Protein AF-A0A0R3NBW0-F1 (afdb_monomer)

Organism: NCBI:txid1300035

Foldseek 3Di:
DDDDVVVVVVVVVVVVVVVVVVVDDDDPDDDDPVRCVVVCVVVVVPDDPPVPPDPDDDDDDDPDDDPVLVVLVVLALLQKWKKWFPADVLGNTAIAIWGALFQFKIKFFCVNPVDVVRQQRMKIWGQQAADPVRHGDDTFIWGWDVVQPWDHDNVQGMIMTTIDQATPVRPDGSLQSFGAALAQDPDQADAFAAKKKWWCARSHGIDMWRPQWGWHDDDPPDQKTWTATDHHGRSGQIFIGGSSRHRFFGWHFFAFDADPVRFFAFPVRHGDDPDDDDPLRTHGDTTMTGGSNNVVVVCCVVCVPPPCNVRSVCSNVVVDGRPNPNPPVPPVPPPPPPDDDDDDDDDDDDDDDDDDDPDDDDDDDDDDDDDDYDDDDDDDDDDDDDDDDDDDDDDPPPDFDEQDADLDCPPQPAADQCQQHPQAGFDDWDFADPDPQQWFAWPPDGDQWDGFQQKIFTFGQQQLETQKMKGKFFLDPPFQPDDDPPSRTDQDADERPRGDCSSFADPVVCVVVVQWDFAFFCDLNRQQGHPDNVSSSNSSNVSRYSRRGATAGCLQRDPDDPRNHPNNVVVVVLSVVLNVDVQFRIKMKMKRAQDDPPFDWDADPVNGTHGHGFKMKMKIWTADPVGYIAIWIFMDGCNQVPDPDDDDDDDDPDDSVVGTDQPVVVVVRGSIGGDPRHNVRYPCVPVPPDDDDDDDDDDPVCVVVVHD

Nearest PDB structures (foldseek):
  4h42-assembly1_U  TM=6.721E-01  e=3.850E-09  Homo sapiens
  3mwi-assembly1_U  TM=6.558E-01  e=8.987E-09  Homo sapiens
  3ig6-assembly1_B  TM=6.680E-01  e=2.098E-08  Homo sapiens
  2rce-assembly1_A  TM=6.888E-01  e=1.494E-08  Escherichia coli
  6l05-assembly1_U  TM=6.131E-01  e=1.581E-08  Homo sapiens

Mean predicted aligned error: 20.84 Å

Structure (mmCIF, N/CA/C/O backbone):
data_AF-A0A0R3NBW0-F1
#
_entry.id   AF-A0A0R3NBW0-F1
#
loop_
_atom_site.group_PDB
_atom_site.id
_atom_site.type_symbol
_atom_site.label_atom_id
_atom_site.label_alt_id
_atom_site.label_comp_id
_atom_site.label_asym_id
_atom_site.label_entity_id
_atom_site.label_seq_id
_atom_site.pdbx_PDB_ins_code
_atom_site.Cartn_x
_atom_site.Cartn_y
_atom_site.Cartn_z
_atom_site.occupancy
_atom_site.B_iso_or_equiv
_atom_site.auth_seq_id
_atom_site.auth_comp_id
_atom_site.auth_asym_id
_atom_site.auth_atom_id
_atom_site.pdbx_PDB_model_num
ATOM 1 N N . MET A 1 1 ? -18.595 -35.709 49.774 1.00 41.28 1 MET A N 1
ATOM 2 C CA . MET A 1 1 ? -17.782 -35.926 48.562 1.00 41.28 1 MET A CA 1
ATOM 3 C C . MET A 1 1 ? -16.345 -35.612 48.950 1.00 41.28 1 MET A C 1
ATOM 5 O O . MET A 1 1 ? -15.988 -34.446 49.038 1.00 41.28 1 MET A O 1
ATOM 9 N N . GLN A 1 2 ? -15.598 -36.632 49.381 1.00 36.06 2 GLN A N 1
ATOM 10 C CA . GLN A 1 2 ? -14.183 -36.496 49.734 1.00 36.06 2 GLN A CA 1
ATOM 11 C C . GLN A 1 2 ? -13.406 -36.294 48.436 1.00 36.06 2 GLN A C 1
ATOM 13 O O . GLN A 1 2 ? -13.543 -37.090 47.510 1.00 36.06 2 GLN A O 1
ATOM 18 N N . ILE A 1 3 ? -12.662 -35.194 48.354 1.00 40.19 3 ILE A N 1
ATOM 19 C CA . ILE A 1 3 ? -11.728 -34.958 47.259 1.00 40.19 3 ILE A CA 1
ATOM 20 C C . ILE A 1 3 ? -10.547 -35.886 47.510 1.00 40.19 3 ILE A C 1
ATOM 22 O O . ILE A 1 3 ? -9.915 -35.821 48.564 1.00 40.19 3 ILE A O 1
ATOM 26 N N . ASP A 1 4 ? -10.317 -36.775 46.555 1.00 43.44 4 ASP A N 1
ATOM 27 C CA . ASP A 1 4 ? -9.271 -37.780 46.598 1.00 43.44 4 ASP A CA 1
ATOM 28 C C . ASP A 1 4 ? -7.900 -37.095 46.485 1.00 43.44 4 ASP A C 1
ATOM 30 O O . ASP A 1 4 ? -7.478 -36.637 45.417 1.00 43.44 4 ASP A O 1
ATOM 34 N N . THR A 1 5 ? -7.232 -36.940 47.628 1.00 44.38 5 THR A N 1
ATOM 35 C CA . THR A 1 5 ? -5.935 -36.262 47.769 1.00 44.38 5 THR A CA 1
ATOM 36 C C . THR A 1 5 ? -4.826 -36.923 46.947 1.00 44.38 5 THR A C 1
ATOM 38 O O . THR A 1 5 ? -3.828 -36.274 46.632 1.00 44.38 5 THR A O 1
ATOM 41 N N . GLU A 1 6 ? -5.016 -38.174 46.526 1.00 43.16 6 GLU A N 1
ATOM 42 C CA . GLU A 1 6 ? -4.064 -38.918 45.700 1.00 43.16 6 GLU A CA 1
ATOM 43 C C . GLU A 1 6 ? -4.063 -38.430 44.237 1.00 43.16 6 GLU A C 1
ATOM 45 O O . GLU A 1 6 ? -3.013 -38.333 43.594 1.00 43.16 6 GLU A O 1
ATOM 50 N N . VAL A 1 7 ? -5.217 -37.986 43.724 1.00 45.19 7 VAL A N 1
ATOM 51 C CA . VAL A 1 7 ? -5.361 -37.476 42.347 1.00 45.19 7 VAL A CA 1
ATOM 52 C C . VAL A 1 7 ? -4.730 -36.084 42.196 1.00 45.19 7 VAL A C 1
ATOM 54 O O . VAL A 1 7 ? -4.110 -35.779 41.172 1.00 45.19 7 VAL A O 1
ATOM 57 N N . VAL A 1 8 ? -4.800 -35.250 43.239 1.00 48.06 8 VAL A N 1
ATOM 58 C CA . VAL A 1 8 ? -4.168 -33.916 43.264 1.00 48.06 8 VAL A CA 1
ATOM 59 C C . VAL A 1 8 ? -2.643 -34.023 43.396 1.00 48.06 8 VAL A C 1
ATOM 61 O O . VAL A 1 8 ? -1.914 -33.289 42.721 1.00 48.06 8 VAL A O 1
ATOM 64 N N . ALA A 1 9 ? -2.141 -34.986 44.175 1.00 44.09 9 ALA A N 1
ATOM 65 C CA . ALA A 1 9 ? -0.704 -35.241 44.300 1.00 44.09 9 ALA A CA 1
ATOM 66 C C . ALA A 1 9 ? -0.097 -35.768 42.985 1.00 44.09 9 ALA A C 1
ATOM 68 O O . ALA A 1 9 ? 0.942 -35.282 42.534 1.00 44.09 9 ALA A O 1
ATOM 69 N N . THR A 1 10 ? -0.796 -36.684 42.308 1.00 44.72 10 THR A N 1
ATOM 70 C CA . THR A 1 10 ? -0.336 -37.268 41.036 1.00 44.72 10 THR A CA 1
ATOM 71 C C . THR A 1 10 ? -0.358 -36.248 39.890 1.00 44.72 10 THR A C 1
ATOM 73 O O . THR A 1 10 ? 0.497 -36.281 39.005 1.00 44.72 10 THR A O 1
ATOM 76 N N . THR A 1 11 ? -1.293 -35.291 39.917 1.00 39.53 11 THR A N 1
ATOM 77 C CA . THR A 1 11 ? -1.389 -34.230 38.899 1.00 39.53 11 THR A CA 1
ATOM 78 C C . THR A 1 11 ? -0.311 -33.158 39.087 1.00 39.53 11 THR A C 1
ATOM 80 O O . THR A 1 11 ? 0.279 -32.713 38.106 1.00 39.53 11 THR A O 1
ATOM 83 N N . THR A 1 12 ? 0.021 -32.807 40.333 1.00 44.53 12 THR A N 1
ATOM 84 C CA . THR A 1 12 ? 1.085 -31.832 40.642 1.00 44.53 12 THR A CA 1
ATOM 85 C C . THR A 1 12 ? 2.477 -32.390 40.311 1.00 44.53 12 THR A C 1
ATOM 87 O O . THR A 1 12 ? 3.255 -31.728 39.629 1.00 44.53 12 THR A O 1
ATOM 90 N N . ALA A 1 13 ? 2.747 -33.662 40.632 1.00 43.09 13 ALA A N 1
ATOM 91 C CA . ALA A 1 13 ? 4.016 -34.321 40.292 1.00 43.09 13 ALA A CA 1
ATOM 92 C C . ALA A 1 13 ? 4.267 -34.424 38.772 1.00 43.09 13 ALA A C 1
ATOM 94 O O . ALA A 1 13 ? 5.405 -34.351 38.309 1.00 43.09 13 ALA A O 1
ATOM 95 N N . ARG A 1 14 ? 3.201 -34.551 37.970 1.00 40.88 14 ARG A N 1
ATOM 96 C CA . ARG A 1 14 ? 3.278 -34.636 36.500 1.00 40.88 14 ARG A CA 1
ATOM 97 C C . ARG A 1 14 ? 3.494 -33.273 35.829 1.00 40.88 14 ARG A C 1
ATOM 99 O O . ARG A 1 14 ? 4.001 -33.221 34.709 1.00 40.88 14 ARG A O 1
ATOM 106 N N . VAL A 1 15 ? 3.120 -32.183 36.503 1.00 41.81 15 VAL A N 1
ATOM 107 C CA . VAL A 1 15 ? 3.365 -30.801 36.059 1.00 41.81 15 VAL A CA 1
ATOM 108 C C . VAL A 1 15 ? 4.776 -30.349 36.441 1.00 41.81 15 VAL A C 1
ATOM 110 O O . VAL A 1 15 ? 5.444 -29.726 35.617 1.00 41.81 15 VAL A O 1
ATOM 113 N N . ASP A 1 16 ? 5.275 -30.741 37.616 1.00 41.22 16 ASP A N 1
ATOM 114 C CA . ASP A 1 16 ? 6.643 -30.423 38.044 1.00 41.22 16 ASP A CA 1
ATOM 115 C C . ASP A 1 16 ? 7.700 -31.233 37.269 1.00 41.22 16 ASP A C 1
ATOM 117 O O . ASP A 1 16 ? 8.686 -30.661 36.807 1.00 41.22 16 ASP A O 1
ATOM 121 N N . SER A 1 17 ? 7.434 -32.509 36.958 1.00 38.84 17 SER A N 1
ATOM 122 C CA . SER A 1 17 ? 8.289 -33.326 36.073 1.00 38.84 17 SER A CA 1
ATOM 123 C C . SER A 1 17 ? 8.460 -32.719 34.670 1.00 38.84 17 SER A C 1
ATOM 125 O O . SER A 1 17 ? 9.563 -32.735 34.127 1.00 38.84 17 SER A O 1
ATOM 127 N N . LYS A 1 18 ? 7.406 -32.120 34.095 1.00 39.84 18 LYS A N 1
ATOM 128 C CA . LYS A 1 18 ? 7.497 -31.411 32.804 1.00 39.84 18 LYS A CA 1
ATOM 129 C C . LYS A 1 18 ? 8.191 -30.052 32.912 1.00 39.84 18 LYS A C 1
ATOM 131 O O . LYS A 1 18 ? 8.715 -29.552 31.919 1.00 39.84 18 LYS A O 1
ATOM 136 N N . ARG A 1 19 ? 8.187 -29.434 34.095 1.00 37.38 19 ARG A N 1
ATOM 137 C CA . ARG A 1 19 ? 8.831 -28.138 34.344 1.00 37.38 19 ARG A CA 1
ATOM 138 C C . ARG A 1 19 ? 10.348 -28.271 34.496 1.00 37.38 19 ARG A C 1
ATOM 140 O O . ARG A 1 19 ? 11.063 -27.350 34.101 1.00 37.38 19 ARG A O 1
ATOM 147 N N . ASP A 1 20 ? 10.820 -29.410 34.996 1.00 35.62 20 ASP A N 1
ATOM 148 C CA . ASP A 1 20 ? 12.247 -29.717 35.113 1.00 35.62 20 ASP A CA 1
ATOM 149 C C . ASP A 1 20 ? 12.861 -30.214 33.788 1.00 35.62 20 ASP A C 1
ATOM 151 O O . ASP A 1 20 ? 13.993 -29.843 33.473 1.00 35.62 20 ASP A O 1
ATOM 155 N N . GLU A 1 21 ? 12.101 -30.909 32.928 1.00 37.00 21 GLU A N 1
ATOM 156 C CA . GLU A 1 21 ? 12.529 -31.225 31.547 1.00 37.00 21 GLU A CA 1
ATOM 157 C C . GLU A 1 21 ? 12.723 -29.969 30.672 1.00 37.00 21 GLU A C 1
ATOM 159 O O . GLU A 1 21 ? 13.576 -29.955 29.788 1.00 37.00 21 GLU A O 1
ATOM 164 N N . LEU A 1 22 ? 12.000 -28.879 30.956 1.00 34.91 22 LEU A N 1
ATOM 165 C CA . LEU A 1 22 ? 12.146 -27.578 30.282 1.00 34.91 22 LEU A CA 1
ATOM 166 C C . LEU A 1 22 ? 13.293 -26.709 30.839 1.00 34.91 22 LEU A C 1
ATOM 168 O O . LEU A 1 22 ? 13.564 -25.639 30.291 1.00 34.91 22 LEU A O 1
ATOM 172 N N . LYS A 1 23 ? 13.966 -27.140 31.917 1.00 33.47 23 LYS A N 1
ATOM 173 C CA . LYS A 1 23 ? 15.091 -26.423 32.551 1.00 33.47 23 LYS A CA 1
ATOM 174 C C . LYS A 1 23 ? 16.440 -27.130 32.431 1.00 33.47 23 LYS A C 1
ATOM 176 O O . LYS A 1 23 ? 17.456 -26.531 32.786 1.00 33.47 23 LYS A O 1
ATOM 181 N N . ALA A 1 24 ? 16.486 -28.359 31.925 1.00 32.09 24 ALA A N 1
ATOM 182 C CA . ALA A 1 24 ? 17.753 -29.011 31.627 1.00 32.09 24 ALA A CA 1
ATOM 183 C C . ALA A 1 24 ? 18.388 -28.355 30.381 1.00 32.09 24 ALA A C 1
ATOM 185 O O . ALA A 1 24 ? 17.740 -28.297 29.334 1.00 32.09 24 ALA A O 1
ATOM 186 N N . PRO A 1 25 ? 19.636 -27.850 30.445 1.00 32.41 25 PRO A N 1
ATOM 187 C CA . PRO A 1 25 ? 20.333 -27.414 29.245 1.00 32.41 25 PRO A CA 1
ATOM 188 C C . PRO A 1 25 ? 20.463 -28.622 28.317 1.00 32.41 25 PRO A C 1
ATOM 190 O O . PRO A 1 25 ? 21.083 -29.622 28.682 1.00 32.41 25 PRO A O 1
ATOM 193 N N . ALA A 1 26 ? 19.853 -28.540 27.133 1.00 32.38 26 ALA A N 1
ATOM 194 C CA . ALA A 1 26 ? 20.029 -29.539 26.092 1.00 32.38 26 ALA A CA 1
ATOM 195 C C . ALA A 1 26 ? 21.534 -29.772 25.896 1.00 32.38 26 ALA A C 1
ATOM 197 O O . ALA A 1 26 ? 22.291 -28.821 25.674 1.00 32.38 26 ALA A O 1
ATOM 198 N N . ALA A 1 27 ? 21.972 -31.026 26.038 1.00 31.72 27 ALA A N 1
ATOM 199 C CA . ALA A 1 27 ? 23.347 -31.407 25.764 1.00 31.72 27 ALA A CA 1
ATOM 200 C C . ALA A 1 27 ? 23.713 -30.895 24.365 1.00 31.72 27 ALA A C 1
ATOM 202 O O . ALA A 1 27 ? 23.021 -31.194 23.390 1.00 31.72 27 ALA A O 1
ATOM 203 N N . LYS A 1 28 ? 24.762 -30.067 24.284 1.00 30.92 28 LYS A N 1
ATOM 204 C CA . LYS A 1 28 ? 25.274 -29.567 23.007 1.00 30.92 28 LYS A CA 1
ATOM 205 C C . LYS A 1 28 ? 25.606 -30.785 22.138 1.00 30.92 28 LYS A C 1
ATOM 207 O O . LYS A 1 28 ? 26.405 -31.605 22.590 1.00 30.92 28 LYS A O 1
ATOM 212 N N . PRO A 1 29 ? 25.027 -30.932 20.936 1.00 31.95 29 PRO A N 1
ATOM 213 C CA . PRO A 1 29 ? 25.496 -31.950 20.013 1.00 31.95 29 PRO A CA 1
ATOM 214 C C . PRO A 1 29 ? 26.960 -31.647 19.695 1.00 31.95 29 PRO A C 1
ATOM 216 O O . PRO A 1 29 ? 27.315 -30.488 19.450 1.00 31.95 29 PRO A O 1
ATOM 219 N N . ASP A 1 30 ? 27.800 -32.678 19.768 1.00 34.59 30 ASP A N 1
ATOM 220 C CA . ASP A 1 30 ? 29.228 -32.561 19.499 1.00 34.59 30 ASP A CA 1
ATOM 221 C C . ASP A 1 30 ? 29.434 -31.889 18.139 1.00 34.59 30 ASP A C 1
ATOM 223 O O . ASP A 1 30 ? 28.909 -32.314 17.106 1.00 34.59 30 ASP A O 1
ATOM 227 N N . LEU A 1 31 ? 30.171 -30.784 18.164 1.00 34.03 31 LEU A N 1
ATOM 228 C CA . LEU A 1 31 ? 30.562 -30.040 16.980 1.00 34.03 31 LEU A CA 1
ATOM 229 C C . LEU A 1 31 ? 31.405 -30.977 16.101 1.00 34.03 31 LEU A C 1
ATOM 231 O O . LEU A 1 31 ? 32.393 -31.523 16.599 1.00 34.03 31 LEU A O 1
ATOM 235 N N . PRO A 1 32 ? 31.097 -31.151 14.802 1.00 39.34 32 PRO A N 1
ATOM 236 C CA . PRO A 1 32 ? 32.043 -31.774 13.884 1.00 39.34 32 PRO A CA 1
ATOM 237 C C . PRO A 1 32 ? 33.391 -31.053 14.024 1.00 39.34 32 PRO A C 1
ATOM 239 O O . PRO A 1 32 ? 33.400 -29.824 14.069 1.00 39.34 32 PRO A O 1
ATOM 242 N N . LYS A 1 33 ? 34.517 -31.775 14.121 1.00 38.44 33 LYS A N 1
ATOM 243 C CA . LYS A 1 33 ? 35.858 -31.184 14.356 1.00 38.44 33 LYS A CA 1
ATOM 244 C C . LYS A 1 33 ? 36.166 -29.978 13.448 1.00 38.44 33 LYS A C 1
ATOM 246 O O . LYS A 1 33 ? 36.741 -29.001 13.909 1.00 38.44 33 LYS A O 1
ATOM 251 N N . ASP A 1 34 ? 35.668 -29.996 12.212 1.00 46.41 34 ASP A N 1
ATOM 252 C CA . ASP A 1 34 ? 35.787 -28.900 11.241 1.00 46.41 34 ASP A CA 1
ATOM 253 C C . ASP A 1 34 ? 35.083 -27.587 11.672 1.00 46.41 34 ASP A C 1
ATOM 255 O O . ASP A 1 34 ? 35.550 -26.486 11.383 1.00 46.41 34 ASP A O 1
ATOM 259 N N . ARG A 1 35 ? 33.987 -27.676 12.440 1.00 38.44 35 ARG A N 1
ATOM 260 C CA . ARG A 1 35 ? 33.247 -26.528 12.997 1.00 38.44 35 ARG A CA 1
ATOM 261 C C . ARG A 1 35 ? 34.001 -25.862 14.149 1.00 38.44 35 ARG A C 1
ATOM 263 O O . ARG A 1 35 ? 34.007 -24.636 14.220 1.00 38.44 35 ARG A O 1
ATOM 270 N N . ALA A 1 36 ? 34.654 -26.635 15.021 1.00 38.06 36 ALA A N 1
ATOM 271 C CA . ALA A 1 36 ? 35.510 -26.076 16.068 1.00 38.06 36 ALA A CA 1
ATOM 272 C C . ALA A 1 36 ? 36.725 -25.376 15.444 1.00 38.06 36 ALA A C 1
ATOM 274 O O . ALA A 1 36 ? 36.988 -24.223 15.760 1.00 38.06 36 ALA A O 1
ATOM 275 N N . ASP A 1 37 ? 37.375 -26.004 14.463 1.00 42.78 37 ASP A N 1
ATOM 276 C CA . ASP A 1 37 ? 38.570 -25.444 13.830 1.00 42.78 37 ASP A CA 1
ATOM 277 C C . ASP A 1 37 ? 38.281 -24.172 13.014 1.00 42.78 37 ASP A C 1
ATOM 279 O O . ASP A 1 37 ? 39.087 -23.244 13.039 1.00 42.78 37 ASP A O 1
ATOM 283 N N . ARG A 1 38 ? 37.133 -24.071 12.326 1.00 46.44 38 ARG A N 1
ATOM 284 C CA . ARG A 1 38 ? 36.741 -22.859 11.572 1.00 46.44 38 ARG A CA 1
ATOM 285 C C . ARG A 1 38 ? 36.334 -21.696 12.476 1.00 46.44 38 ARG A C 1
ATOM 287 O O . ARG A 1 38 ? 36.747 -20.564 12.229 1.00 46.44 38 ARG A O 1
ATOM 294 N N . VAL A 1 39 ? 35.557 -21.973 13.523 1.00 39.56 39 VAL A N 1
ATOM 295 C CA . VAL A 1 39 ? 35.131 -20.962 14.503 1.00 39.56 39 VAL A CA 1
ATOM 296 C C . VAL A 1 39 ? 36.327 -20.498 15.336 1.00 39.56 39 VAL A C 1
ATOM 298 O O . VAL A 1 39 ? 36.502 -19.301 15.530 1.00 39.56 39 VAL A O 1
ATOM 301 N N . THR A 1 40 ? 37.219 -21.404 15.742 1.00 38.34 40 THR A N 1
ATOM 302 C CA . THR A 1 40 ? 38.464 -21.059 16.441 1.00 38.34 40 THR A CA 1
ATOM 303 C C . THR A 1 40 ? 39.426 -20.266 15.556 1.00 38.34 40 THR A C 1
ATOM 305 O O . THR A 1 40 ? 40.052 -19.338 16.055 1.00 38.34 40 THR A O 1
ATOM 308 N N . ARG A 1 41 ? 39.522 -20.550 14.250 1.00 40.78 41 ARG A N 1
ATOM 309 C CA . ARG A 1 41 ? 40.364 -19.773 13.320 1.00 40.78 41 ARG A CA 1
ATOM 310 C C . ARG A 1 41 ? 39.845 -18.341 13.145 1.00 40.78 41 ARG A C 1
ATOM 312 O O . ARG A 1 41 ? 40.612 -17.404 13.309 1.00 40.78 41 ARG A O 1
ATOM 319 N N . TYR A 1 42 ? 38.533 -18.174 12.970 1.00 38.25 42 TYR A N 1
ATOM 320 C CA . TYR A 1 42 ? 37.893 -16.856 12.881 1.00 38.25 42 TYR A CA 1
ATOM 321 C C . TYR A 1 42 ? 37.954 -16.058 14.197 1.00 38.25 42 TYR A C 1
ATOM 323 O O . TYR A 1 42 ? 38.159 -14.845 14.175 1.00 38.25 42 TYR A O 1
ATOM 331 N N . ILE A 1 43 ? 37.814 -16.730 15.349 1.00 42.12 43 ILE A N 1
ATOM 332 C CA . ILE A 1 43 ? 37.933 -16.114 16.683 1.00 42.12 43 ILE A CA 1
ATOM 333 C C . ILE A 1 43 ? 39.387 -15.722 16.995 1.00 42.12 43 ILE A C 1
ATOM 335 O O . ILE A 1 43 ? 39.612 -14.675 17.596 1.00 42.12 43 ILE A O 1
ATOM 339 N N . ASN A 1 44 ? 40.371 -16.532 16.592 1.00 39.75 44 ASN A N 1
ATOM 340 C CA . ASN A 1 44 ? 41.789 -16.266 16.856 1.00 39.75 44 ASN A CA 1
ATOM 341 C C . ASN A 1 44 ? 42.390 -15.214 15.913 1.00 39.75 44 ASN A C 1
ATOM 343 O O . ASN A 1 44 ? 43.325 -14.525 16.306 1.00 39.75 44 ASN A O 1
ATOM 347 N N . GLU A 1 45 ? 41.865 -15.072 14.695 1.00 42.56 45 GLU A N 1
ATOM 348 C CA . GLU A 1 45 ? 42.309 -14.052 13.734 1.00 42.56 45 GLU A CA 1
ATOM 349 C C . GLU A 1 45 ? 41.768 -12.644 14.058 1.00 42.56 45 GLU A C 1
ATOM 351 O O . GLU A 1 45 ? 42.298 -11.666 13.539 1.00 42.56 45 GLU A O 1
ATOM 356 N N . ASN A 1 46 ? 40.760 -12.521 14.940 1.00 39.00 46 ASN A N 1
ATOM 357 C CA . ASN A 1 46 ? 40.027 -11.267 15.190 1.00 39.00 46 ASN A CA 1
ATOM 358 C C . ASN A 1 46 ? 39.927 -10.836 16.668 1.00 39.00 46 ASN A C 1
ATOM 360 O O . ASN A 1 46 ? 39.075 -10.014 16.999 1.00 39.00 46 ASN A O 1
ATOM 364 N N . ARG A 1 47 ? 40.772 -11.352 17.571 1.00 39.16 47 ARG A N 1
ATOM 365 C CA . ARG A 1 47 ? 40.843 -10.866 18.963 1.00 39.16 47 ARG A CA 1
ATOM 366 C C . ARG A 1 47 ? 42.158 -10.162 19.258 1.00 39.16 47 ARG A C 1
ATOM 368 O O . ARG A 1 47 ? 43.228 -10.710 19.000 1.00 39.16 47 ARG A O 1
ATOM 375 N N . THR A 1 48 ? 42.077 -8.998 19.896 1.00 39.03 48 THR A N 1
ATOM 376 C CA . THR A 1 48 ? 43.178 -8.469 20.706 1.00 39.03 48 THR A CA 1
ATOM 377 C C . THR A 1 48 ? 43.066 -9.013 22.142 1.00 39.03 48 THR A C 1
ATOM 379 O O . THR A 1 48 ? 41.977 -9.398 22.577 1.00 39.03 48 THR A O 1
ATOM 382 N N . PRO A 1 49 ? 44.176 -9.097 22.903 1.00 38.62 49 PRO A N 1
ATOM 383 C CA . PRO A 1 49 ? 44.200 -9.718 24.235 1.00 38.62 49 PRO A CA 1
ATOM 384 C C . PRO A 1 49 ? 43.302 -9.066 25.304 1.00 38.62 49 PRO A C 1
ATOM 386 O O . PRO A 1 49 ? 43.118 -9.655 26.369 1.00 38.62 49 PRO A O 1
ATOM 389 N N . ASP A 1 50 ? 42.731 -7.891 25.033 1.00 41.16 50 ASP A N 1
ATOM 390 C CA . ASP A 1 50 ? 41.980 -7.094 26.011 1.00 41.16 50 ASP A CA 1
ATOM 391 C C . ASP A 1 50 ? 40.497 -7.504 26.154 1.00 41.16 50 ASP A C 1
ATOM 393 O O . ASP A 1 50 ? 39.841 -7.136 27.129 1.00 41.16 50 ASP A O 1
ATOM 397 N N . ASP A 1 51 ? 39.972 -8.352 25.263 1.00 42.44 51 ASP A N 1
ATOM 398 C CA . ASP A 1 51 ? 38.551 -8.752 25.255 1.00 42.44 51 ASP A CA 1
ATOM 399 C C . ASP A 1 51 ? 38.160 -9.774 26.344 1.00 42.44 51 ASP A C 1
ATOM 401 O O . ASP A 1 51 ? 36.998 -10.174 26.450 1.00 42.44 51 ASP A O 1
ATOM 405 N N . ILE A 1 52 ? 39.105 -10.233 27.173 1.00 39.56 52 ILE A N 1
ATOM 406 C CA . ILE A 1 52 ? 38.843 -11.248 28.213 1.00 39.56 52 ILE A CA 1
ATOM 407 C C . ILE A 1 52 ? 38.233 -10.633 29.494 1.00 39.56 52 ILE A C 1
ATOM 409 O O . ILE A 1 52 ? 37.741 -11.368 30.350 1.00 39.56 52 ILE A O 1
ATOM 413 N N . ALA A 1 53 ? 38.176 -9.301 29.622 1.00 34.47 53 ALA A N 1
ATOM 414 C CA . ALA A 1 53 ? 37.780 -8.639 30.872 1.00 34.47 53 ALA A CA 1
ATOM 415 C C . ALA A 1 53 ? 36.487 -7.793 30.829 1.00 34.47 53 ALA A C 1
ATOM 417 O O . ALA A 1 53 ? 36.154 -7.163 31.834 1.00 34.47 53 ALA A O 1
ATOM 418 N N . ALA A 1 54 ? 35.722 -7.778 29.732 1.00 33.47 54 ALA A N 1
ATOM 419 C CA . ALA A 1 54 ? 34.483 -6.996 29.664 1.00 33.47 54 ALA A CA 1
ATOM 420 C C . ALA A 1 54 ? 33.263 -7.805 30.141 1.00 33.47 54 ALA A C 1
ATOM 422 O O . ALA A 1 54 ? 32.694 -8.645 29.446 1.00 33.47 54 ALA A O 1
ATOM 423 N N . LEU A 1 55 ? 32.883 -7.520 31.380 1.00 33.72 55 LEU A N 1
ATOM 424 C CA . LEU A 1 55 ? 31.784 -8.073 32.167 1.00 33.72 55 LEU A CA 1
ATOM 425 C C . LEU A 1 55 ? 30.407 -7.554 31.684 1.00 33.72 55 LEU A C 1
ATOM 427 O O . LEU A 1 55 ? 29.639 -7.009 32.469 1.00 33.72 55 LEU A O 1
ATOM 431 N N . GLU A 1 56 ? 30.075 -7.721 30.403 1.00 32.62 56 GLU A N 1
ATOM 432 C CA . GLU A 1 56 ? 28.769 -7.348 29.833 1.00 32.62 56 GLU A CA 1
ATOM 433 C C . GLU A 1 56 ? 27.923 -8.611 29.604 1.00 32.62 56 GLU A C 1
ATOM 435 O O . GLU A 1 56 ? 28.242 -9.505 28.817 1.00 32.62 56 GLU A O 1
ATOM 440 N N . ARG A 1 57 ? 26.840 -8.723 30.376 1.00 35.91 57 ARG A N 1
ATOM 441 C CA . ARG A 1 57 ? 25.900 -9.848 30.369 1.00 35.91 57 ARG A CA 1
ATOM 442 C C . ARG A 1 57 ? 25.128 -9.881 29.046 1.00 35.91 57 ARG A C 1
ATOM 444 O O . ARG A 1 57 ? 24.143 -9.165 28.899 1.00 35.91 57 ARG A O 1
ATOM 451 N N . ALA A 1 58 ? 25.511 -10.761 28.122 1.00 29.55 58 ALA A N 1
ATOM 452 C CA . ALA A 1 58 ? 24.698 -11.065 26.946 1.00 29.55 58 ALA A CA 1
ATOM 453 C C . ALA A 1 58 ? 23.338 -11.656 27.376 1.00 29.55 58 ALA A C 1
ATOM 455 O O . ALA A 1 58 ? 23.253 -12.798 27.833 1.00 29.55 58 ALA A O 1
ATOM 456 N N . MET A 1 59 ? 22.267 -10.868 27.256 1.00 27.72 59 MET A N 1
ATOM 457 C CA . MET A 1 59 ? 20.887 -11.343 27.360 1.00 27.72 59 MET A CA 1
ATOM 458 C C . MET A 1 59 ? 20.394 -11.710 25.951 1.00 27.72 59 MET A C 1
ATOM 460 O O . MET A 1 59 ? 20.097 -10.823 25.161 1.00 27.72 59 MET A O 1
ATOM 464 N N . GLY A 1 60 ? 20.302 -13.007 25.633 1.00 50.25 60 GLY A N 1
ATOM 465 C CA . GLY A 1 60 ? 19.795 -13.509 24.341 1.00 50.25 60 GLY A CA 1
ATOM 466 C C . GLY A 1 60 ? 20.875 -13.950 23.339 1.00 50.25 60 GLY A C 1
ATOM 467 O O . GLY A 1 60 ? 22.013 -14.221 23.717 1.00 50.25 60 GLY A O 1
ATOM 468 N N . THR A 1 61 ? 20.502 -14.089 22.061 1.00 50.06 61 THR A N 1
ATOM 469 C CA . THR A 1 61 ? 21.434 -14.353 20.946 1.00 50.06 61 THR A CA 1
ATOM 470 C C . THR A 1 61 ? 22.254 -13.096 20.648 1.00 50.06 61 THR A C 1
ATOM 472 O O . THR A 1 61 ? 21.683 -12.015 20.558 1.00 50.06 61 THR A O 1
ATOM 475 N N . ASN A 1 62 ? 23.577 -13.227 20.515 1.00 58.22 62 ASN A N 1
ATOM 476 C CA . ASN A 1 62 ? 24.469 -12.110 20.192 1.00 58.22 62 ASN A CA 1
ATOM 477 C C . ASN A 1 62 ? 24.213 -11.620 18.755 1.00 58.22 62 ASN A C 1
ATOM 479 O O . ASN A 1 62 ? 24.453 -12.376 17.820 1.00 58.22 62 ASN A O 1
ATOM 483 N N . ASP A 1 63 ? 23.742 -10.381 18.614 1.00 66.94 63 ASP A N 1
ATOM 484 C CA . ASP A 1 63 ? 23.375 -9.735 17.340 1.00 66.94 63 ASP A CA 1
ATOM 485 C C . ASP A 1 63 ? 24.430 -8.705 16.878 1.00 66.94 63 ASP A C 1
ATOM 487 O O . ASP A 1 63 ? 24.172 -7.814 16.072 1.00 66.94 63 ASP A O 1
ATOM 491 N N . LEU A 1 64 ? 25.639 -8.765 17.446 1.00 72.19 64 LEU A N 1
ATOM 492 C CA . LEU A 1 64 ? 26.727 -7.863 17.079 1.00 72.19 64 LEU A CA 1
ATOM 493 C C . LEU A 1 64 ? 27.347 -8.287 15.741 1.00 72.19 64 LEU A C 1
ATOM 495 O O . LEU A 1 64 ? 27.989 -9.334 15.647 1.00 72.19 64 LEU A O 1
ATOM 499 N N . LEU A 1 65 ? 27.221 -7.424 14.732 1.00 79.31 65 LEU A N 1
ATOM 500 C CA . LEU A 1 65 ? 27.899 -7.535 13.440 1.00 79.31 65 LEU A CA 1
ATOM 501 C C . LEU A 1 65 ? 28.962 -6.436 13.302 1.00 79.31 65 LEU A C 1
ATOM 503 O O . LEU A 1 65 ? 28.772 -5.301 13.738 1.00 79.31 65 LEU A O 1
ATOM 507 N N . SER A 1 66 ? 30.092 -6.763 12.672 1.00 79.69 66 SER A N 1
ATOM 508 C CA . SER A 1 66 ? 31.107 -5.761 12.320 1.00 79.69 66 SER A CA 1
ATOM 509 C C . SER A 1 66 ? 30.543 -4.762 11.310 1.00 79.69 66 SER A C 1
ATOM 511 O O . SER A 1 66 ? 29.792 -5.150 10.420 1.00 79.69 66 SER A O 1
ATOM 513 N N . LEU A 1 67 ? 30.984 -3.500 11.353 1.00 77.38 67 LEU A N 1
ATOM 514 C CA . LEU A 1 67 ? 30.641 -2.497 10.335 1.00 77.38 67 LEU A CA 1
ATOM 515 C C . LEU A 1 67 ? 30.983 -2.966 8.906 1.00 77.38 67 LEU A C 1
ATOM 517 O O . LEU A 1 67 ? 30.318 -2.577 7.947 1.00 77.38 67 LEU A O 1
ATOM 521 N N . HIS A 1 68 ? 31.975 -3.855 8.764 1.00 77.31 68 HIS A N 1
ATOM 522 C CA . HIS A 1 68 ? 32.303 -4.519 7.499 1.00 77.31 68 HIS A CA 1
ATOM 523 C C . HIS A 1 68 ? 31.090 -5.197 6.839 1.00 77.31 68 HIS A C 1
ATOM 525 O O . HIS A 1 68 ? 31.007 -5.236 5.613 1.00 77.31 68 HIS A O 1
ATOM 531 N N . TYR A 1 69 ? 30.133 -5.675 7.638 1.00 86.12 69 TYR A N 1
ATOM 532 C CA . TYR A 1 69 ? 28.895 -6.290 7.177 1.00 86.12 69 TYR A CA 1
ATOM 533 C C . TYR A 1 69 ? 28.144 -5.422 6.161 1.00 86.12 69 TYR A C 1
ATOM 535 O O . TYR A 1 69 ? 27.728 -5.915 5.115 1.00 86.12 69 TYR A O 1
ATOM 543 N N . PHE A 1 70 ? 28.028 -4.116 6.418 1.00 88.06 70 PHE A N 1
ATOM 544 C CA . PHE A 1 70 ? 27.333 -3.201 5.512 1.00 88.06 70 PHE A CA 1
ATOM 545 C C . PHE A 1 70 ? 28.102 -2.984 4.209 1.00 88.06 70 PHE A C 1
ATOM 547 O O . PHE A 1 70 ? 27.502 -2.980 3.137 1.00 88.06 70 PHE A O 1
ATOM 554 N N . TRP A 1 71 ? 29.431 -2.877 4.269 1.00 83.56 71 TRP A N 1
ATOM 555 C CA . TRP A 1 71 ? 30.265 -2.735 3.071 1.00 83.56 71 TRP A CA 1
ATOM 556 C C . TRP A 1 71 ? 30.216 -3.975 2.176 1.00 83.56 71 TRP A C 1
ATOM 558 O O . TRP A 1 71 ? 30.103 -3.857 0.952 1.00 83.56 71 TRP A O 1
ATOM 568 N N . ALA A 1 72 ? 30.258 -5.165 2.778 1.00 82.00 72 ALA A N 1
ATOM 569 C CA . ALA A 1 72 ? 30.065 -6.424 2.068 1.00 82.00 72 ALA A CA 1
ATOM 570 C C . ALA A 1 72 ? 28.658 -6.507 1.449 1.00 82.00 72 ALA A C 1
ATOM 572 O O . ALA A 1 72 ? 28.519 -6.895 0.288 1.00 82.00 72 ALA A O 1
ATOM 573 N N . GLY A 1 73 ? 27.639 -6.037 2.173 1.00 89.62 73 GLY A N 1
ATOM 574 C CA . GLY A 1 73 ? 26.262 -5.975 1.694 1.00 89.62 73 GLY A CA 1
ATOM 575 C C . GLY A 1 73 ? 26.039 -5.054 0.512 1.00 89.62 73 GLY A C 1
ATOM 576 O O . GLY A 1 73 ? 25.426 -5.463 -0.470 1.00 89.62 73 GLY A O 1
ATOM 577 N N . ILE A 1 74 ? 26.597 -3.843 0.553 1.00 89.69 74 ILE A N 1
ATOM 578 C CA . ILE A 1 74 ? 26.552 -2.905 -0.576 1.00 89.69 74 ILE A CA 1
ATOM 579 C C . ILE A 1 74 ? 27.200 -3.545 -1.806 1.00 89.69 74 ILE A C 1
ATOM 581 O O . ILE A 1 74 ? 26.643 -3.482 -2.900 1.00 89.69 74 ILE A O 1
ATOM 585 N N . ARG A 1 75 ? 28.343 -4.223 -1.633 1.00 87.19 75 ARG A N 1
ATOM 586 C CA . ARG A 1 75 ? 29.019 -4.930 -2.729 1.00 87.19 75 ARG A CA 1
ATOM 587 C C . ARG A 1 75 ? 28.148 -6.041 -3.318 1.00 87.19 75 ARG A C 1
ATOM 589 O O . ARG A 1 75 ? 28.035 -6.117 -4.537 1.00 87.19 75 ARG A O 1
ATOM 596 N N . ALA A 1 76 ? 27.525 -6.867 -2.479 1.00 91.06 76 ALA A N 1
ATOM 597 C CA . ALA A 1 76 ? 26.631 -7.935 -2.925 1.00 91.06 76 ALA A CA 1
ATOM 598 C C . ALA A 1 76 ? 25.375 -7.385 -3.631 1.00 91.06 76 ALA A C 1
ATOM 600 O O . ALA A 1 76 ? 24.958 -7.900 -4.669 1.00 91.06 76 ALA A O 1
ATOM 601 N N . ALA A 1 77 ? 24.802 -6.296 -3.114 1.00 94.75 77 ALA A N 1
ATOM 602 C CA . ALA A 1 77 ? 23.593 -5.670 -3.642 1.00 94.75 77 ALA A CA 1
ATOM 603 C C . ALA A 1 77 ? 23.758 -5.106 -5.065 1.00 94.75 77 ALA A C 1
ATOM 605 O O . ALA A 1 77 ? 22.772 -5.033 -5.800 1.00 94.75 77 ALA A O 1
ATOM 606 N N . ARG A 1 78 ? 24.985 -4.760 -5.491 1.00 93.25 78 ARG A N 1
ATOM 607 C CA . ARG A 1 78 ? 25.271 -4.284 -6.863 1.00 93.25 78 ARG A CA 1
ATOM 608 C C . ARG A 1 78 ? 24.853 -5.283 -7.936 1.00 93.25 78 ARG A C 1
ATOM 610 O O . ARG A 1 78 ? 24.394 -4.877 -8.998 1.00 93.25 78 ARG A O 1
ATOM 617 N N . SER A 1 79 ? 24.987 -6.574 -7.642 1.00 95.88 79 SER A N 1
ATOM 618 C CA . SER A 1 79 ? 24.654 -7.662 -8.562 1.00 95.88 79 SER A CA 1
ATOM 619 C C . SER A 1 79 ? 23.162 -7.999 -8.584 1.00 95.88 79 SER A C 1
ATOM 621 O O . SER A 1 79 ? 22.774 -8.937 -9.278 1.00 95.88 79 SER A O 1
ATOM 623 N N . VAL A 1 80 ? 22.327 -7.268 -7.836 1.00 98.00 80 VAL A N 1
ATOM 624 C CA . VAL A 1 80 ? 20.875 -7.467 -7.740 1.00 98.00 80 VAL A CA 1
ATOM 625 C C . VAL A 1 80 ? 20.152 -6.374 -8.525 1.00 98.00 80 VAL A C 1
ATOM 627 O O . VAL A 1 80 ? 20.409 -5.183 -8.339 1.00 98.00 80 VAL A O 1
ATOM 630 N N . GLY A 1 81 ? 19.237 -6.780 -9.402 1.00 97.31 81 GLY A N 1
ATOM 631 C CA . GLY A 1 81 ? 18.498 -5.887 -10.287 1.00 97.31 81 GLY A CA 1
ATOM 632 C C . GLY A 1 81 ? 16.988 -6.113 -10.260 1.00 97.31 81 GLY A C 1
ATOM 633 O O . GLY A 1 81 ? 16.490 -7.195 -9.940 1.00 97.31 81 GLY A O 1
ATOM 634 N N . CYS A 1 82 ? 16.255 -5.071 -10.648 1.00 97.62 82 CYS A N 1
ATOM 635 C CA . CYS A 1 82 ? 14.806 -5.097 -10.801 1.00 97.62 82 CYS A CA 1
ATOM 636 C C . CYS A 1 82 ? 14.450 -5.548 -12.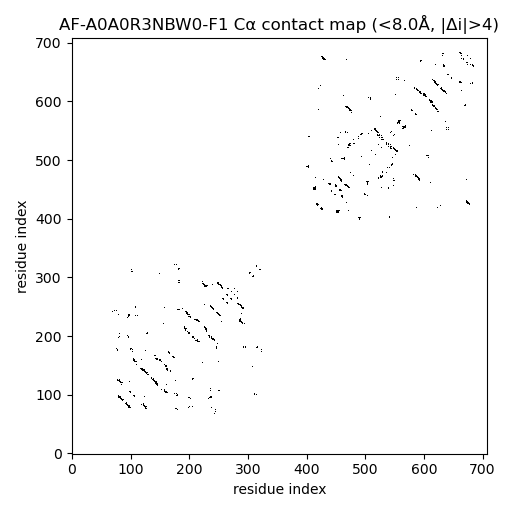216 1.00 97.62 82 CYS A C 1
ATOM 638 O O . CYS A 1 82 ? 14.757 -4.869 -13.198 1.00 97.62 82 CYS A O 1
ATOM 640 N N . ILE A 1 83 ? 13.785 -6.688 -12.337 1.00 97.69 83 ILE A N 1
ATOM 641 C CA . ILE A 1 83 ? 13.261 -7.184 -13.605 1.00 97.69 83 ILE A CA 1
ATOM 642 C C . ILE A 1 83 ? 11.947 -6.461 -13.891 1.00 97.69 83 ILE A C 1
ATOM 644 O O . ILE A 1 83 ? 11.041 -6.463 -13.061 1.00 97.69 83 ILE A O 1
ATOM 648 N N . LYS A 1 84 ? 11.818 -5.868 -15.079 1.00 95.12 84 LYS A N 1
ATOM 649 C CA . LYS A 1 84 ? 10.588 -5.252 -15.588 1.00 95.12 84 LYS A CA 1
ATOM 650 C C . LYS A 1 84 ? 10.029 -6.102 -16.725 1.00 95.12 84 LYS A C 1
ATOM 652 O O . LYS A 1 84 ? 10.674 -6.246 -17.766 1.00 95.12 84 LYS A O 1
ATOM 657 N N . ILE A 1 85 ? 8.823 -6.626 -16.518 1.00 90.38 85 ILE A N 1
ATOM 658 C CA . ILE A 1 85 ? 8.098 -7.471 -17.470 1.00 90.38 85 ILE A CA 1
ATOM 659 C C . ILE A 1 85 ? 6.992 -6.621 -18.102 1.00 90.38 85 ILE A C 1
ATOM 661 O O . ILE A 1 85 ? 6.124 -6.130 -17.371 1.00 90.38 85 ILE A O 1
ATOM 665 N N . PRO A 1 86 ? 6.998 -6.410 -19.428 1.00 82.81 86 PRO A N 1
ATOM 666 C CA . PRO A 1 86 ? 5.964 -5.622 -20.080 1.00 82.81 86 PRO A CA 1
ATOM 667 C C . PRO A 1 86 ? 4.610 -6.352 -20.075 1.00 82.81 86 PRO A C 1
ATOM 669 O O . PRO A 1 86 ? 4.570 -7.585 -20.055 1.00 82.81 86 PRO A O 1
ATOM 672 N N . PRO A 1 87 ? 3.492 -5.614 -20.153 1.00 75.19 87 PRO A N 1
ATOM 673 C CA . PRO A 1 87 ? 2.172 -6.210 -20.321 1.00 75.19 87 PRO A CA 1
ATOM 674 C C . PRO A 1 87 ? 2.046 -6.980 -21.648 1.00 75.19 87 PRO A C 1
ATOM 676 O O . PRO A 1 87 ? 2.725 -6.689 -22.634 1.00 75.19 87 PRO A O 1
ATOM 679 N N . SER A 1 88 ? 1.163 -7.975 -21.670 1.00 72.31 88 SER A N 1
ATOM 680 C CA . SER A 1 88 ? 0.712 -8.741 -22.842 1.00 72.31 88 SER A CA 1
ATOM 681 C C . SER A 1 88 ? -0.812 -8.921 -22.796 1.00 72.31 88 SER A C 1
ATOM 683 O O . SER A 1 88 ? -1.411 -8.756 -21.737 1.00 72.31 88 SER A O 1
ATOM 685 N N . PRO A 1 89 ? -1.481 -9.274 -23.907 1.00 55.31 89 PRO A N 1
ATOM 686 C CA . PRO A 1 89 ? -2.905 -9.610 -23.872 1.00 55.31 89 PRO A CA 1
ATOM 687 C C . PRO A 1 89 ? -3.193 -10.680 -22.802 1.00 55.31 89 PRO A C 1
ATOM 689 O O . PRO A 1 89 ? -2.599 -11.754 -22.839 1.00 55.31 89 PRO A O 1
ATOM 692 N N . GLY A 1 90 ? -4.048 -10.361 -21.823 1.00 52.84 90 GLY A N 1
ATOM 693 C CA . GLY A 1 90 ? -4.368 -11.240 -20.685 1.00 52.84 90 GLY A CA 1
ATOM 694 C C . GLY A 1 90 ? -3.395 -11.192 -19.492 1.00 52.84 90 GLY A C 1
ATOM 695 O O . GLY A 1 90 ? -3.685 -11.781 -18.458 1.00 52.84 90 GLY A O 1
ATOM 696 N N . ASP A 1 91 ? -2.278 -10.463 -19.579 1.00 56.53 91 ASP A N 1
ATOM 697 C CA . ASP A 1 91 ? -1.288 -10.328 -18.501 1.00 56.53 91 ASP A CA 1
ATOM 698 C C . ASP A 1 91 ? -0.838 -8.865 -18.363 1.00 56.53 91 ASP A C 1
ATOM 700 O O . ASP A 1 91 ? -0.270 -8.268 -19.276 1.00 56.53 91 ASP A O 1
ATOM 704 N N . ARG A 1 92 ? -1.063 -8.264 -17.190 1.00 58.50 92 ARG A N 1
ATOM 705 C CA . ARG A 1 92 ? -0.723 -6.854 -16.921 1.00 58.50 92 ARG A CA 1
ATOM 706 C C . ARG A 1 92 ? 0.787 -6.587 -16.824 1.00 58.50 92 ARG A C 1
ATOM 708 O O . ARG A 1 92 ? 1.176 -5.443 -16.592 1.00 58.50 92 ARG A O 1
ATOM 715 N N . GLY A 1 93 ? 1.627 -7.603 -17.012 1.00 76.81 93 GLY A N 1
ATOM 716 C CA . GLY A 1 93 ? 3.062 -7.507 -16.799 1.00 76.81 93 GLY A CA 1
ATOM 717 C C . GLY A 1 93 ? 3.378 -7.436 -15.308 1.00 76.81 93 GLY A C 1
ATOM 718 O O . GLY A 1 93 ? 2.542 -7.721 -14.441 1.00 76.81 93 GLY A O 1
ATOM 719 N N . GLY A 1 94 ? 4.603 -7.046 -14.976 1.00 84.75 94 GLY A N 1
ATOM 720 C CA . GLY A 1 94 ? 5.008 -7.031 -13.581 1.00 84.75 94 GLY A CA 1
ATOM 721 C C . GLY A 1 94 ? 6.438 -6.600 -13.334 1.00 84.75 94 GLY A C 1
ATOM 722 O O . GLY A 1 94 ? 7.149 -6.094 -14.204 1.00 84.75 94 GLY A O 1
ATOM 723 N N . SER A 1 95 ? 6.849 -6.782 -12.088 1.00 89.50 95 SER A N 1
ATOM 724 C CA . SER A 1 95 ? 8.235 -6.642 -11.675 1.00 89.50 95 SER A CA 1
ATOM 725 C C . SER A 1 95 ? 8.624 -7.818 -10.796 1.00 89.50 95 SER A C 1
ATOM 727 O O . SER A 1 95 ? 7.773 -8.380 -10.106 1.00 89.50 95 SER A O 1
ATOM 729 N N . ALA A 1 96 ? 9.898 -8.173 -10.845 1.00 92.38 96 ALA A N 1
ATOM 730 C CA . ALA A 1 96 ? 10.509 -9.219 -10.038 1.00 92.38 96 ALA A CA 1
ATOM 731 C C . ALA A 1 96 ? 11.940 -8.808 -9.679 1.00 92.38 96 ALA A C 1
ATOM 733 O O . ALA A 1 96 ? 12.442 -7.793 -10.168 1.00 92.38 96 ALA A O 1
ATOM 734 N N . THR A 1 97 ? 12.604 -9.605 -8.856 1.00 97.44 97 THR A N 1
ATOM 735 C CA . THR A 1 97 ? 14.022 -9.448 -8.558 1.00 97.44 97 THR A CA 1
ATOM 736 C C . THR A 1 97 ? 14.816 -10.523 -9.295 1.00 97.44 97 THR A C 1
ATOM 738 O O . THR A 1 97 ? 14.338 -11.624 -9.573 1.00 97.44 97 THR A O 1
ATOM 741 N N . GLY A 1 98 ? 16.044 -10.191 -9.660 1.00 97.88 98 GLY A N 1
ATOM 742 C CA . GLY A 1 98 ? 17.009 -11.159 -10.148 1.00 97.88 98 GLY A CA 1
ATOM 743 C C . GLY A 1 98 ? 18.417 -10.725 -9.803 1.00 97.88 98 GLY A C 1
ATOM 744 O O . GLY A 1 98 ? 18.651 -9.560 -9.478 1.00 97.88 98 GLY A O 1
ATOM 745 N N . PHE A 1 99 ? 19.362 -11.653 -9.867 1.00 98.38 99 PHE A N 1
ATOM 746 C CA . PHE A 1 99 ? 20.753 -11.345 -9.565 1.00 98.38 99 PHE A CA 1
ATOM 747 C C . PHE A 1 99 ? 21.731 -12.093 -10.458 1.00 98.38 99 PHE A C 1
ATOM 749 O O . PHE A 1 99 ? 21.481 -13.218 -10.889 1.00 98.38 99 PHE A O 1
ATOM 756 N N . MET A 1 100 ? 22.861 -11.454 -10.739 1.00 97.69 100 MET A N 1
ATOM 757 C CA . MET A 1 100 ? 23.925 -12.035 -11.551 1.00 97.69 100 MET A CA 1
ATOM 758 C C . MET A 1 100 ? 24.613 -13.168 -10.783 1.00 97.69 100 MET A C 1
ATOM 760 O O . MET A 1 100 ? 24.993 -12.986 -9.628 1.00 97.69 100 MET A O 1
ATOM 764 N N . ILE A 1 101 ? 24.805 -14.320 -11.428 1.00 95.50 101 ILE A N 1
ATOM 765 C CA . ILE A 1 101 ? 25.489 -15.505 -10.866 1.00 95.50 101 ILE A CA 1
ATOM 766 C C . ILE A 1 101 ? 26.777 -15.872 -11.618 1.00 95.50 101 ILE A C 1
ATOM 768 O O . ILE A 1 101 ? 27.585 -16.670 -11.147 1.00 95.50 101 ILE A O 1
ATOM 772 N N . ALA A 1 102 ? 26.969 -15.274 -12.793 1.00 93.38 102 ALA A N 1
ATOM 773 C CA . ALA A 1 102 ? 28.176 -15.312 -13.613 1.00 93.38 102 ALA A CA 1
ATOM 774 C C . ALA A 1 102 ? 28.202 -14.037 -14.490 1.00 93.38 102 ALA A C 1
ATOM 776 O O . ALA A 1 102 ? 27.191 -13.334 -14.528 1.00 93.38 102 ALA A O 1
ATOM 777 N N . PRO A 1 103 ? 29.286 -13.732 -15.233 1.00 91.81 103 PRO A N 1
ATOM 778 C CA . PRO A 1 103 ? 29.433 -12.471 -15.974 1.00 91.81 103 PRO A CA 1
ATOM 779 C C . PRO A 1 103 ? 28.246 -12.057 -16.859 1.00 91.81 103 PRO A C 1
ATOM 781 O O . PRO A 1 103 ? 27.961 -10.872 -16.982 1.00 91.81 103 PRO A O 1
ATOM 784 N N . THR A 1 104 ? 27.548 -13.017 -17.470 1.00 94.31 104 THR A N 1
ATOM 785 C CA . THR A 1 104 ? 26.404 -12.762 -18.363 1.00 94.31 104 THR A CA 1
ATOM 786 C C . THR A 1 104 ? 25.155 -13.552 -17.987 1.00 94.31 104 THR A C 1
ATOM 788 O O . THR A 1 104 ? 24.206 -13.566 -18.762 1.00 94.31 104 THR A O 1
ATOM 791 N N . LEU A 1 105 ? 25.128 -14.213 -16.824 1.00 95.88 105 LEU A N 1
ATOM 792 C CA . LEU A 1 105 ? 24.010 -15.066 -16.405 1.00 95.88 105 LEU A CA 1
ATOM 793 C C . LEU A 1 105 ? 23.308 -14.484 -15.183 1.00 95.88 105 LEU A C 1
ATOM 795 O O . LEU A 1 105 ? 23.937 -14.289 -14.142 1.00 95.88 105 LEU A O 1
ATOM 799 N N . LEU A 1 106 ? 21.999 -14.274 -15.307 1.00 98.00 106 LEU A N 1
ATOM 800 C CA . LEU A 1 106 ? 21.120 -13.830 -14.233 1.00 98.00 106 LEU A CA 1
ATOM 801 C C . LEU A 1 106 ? 20.228 -14.983 -13.764 1.00 98.00 106 LEU A C 1
ATOM 803 O O . LEU A 1 106 ? 19.689 -15.724 -14.586 1.00 98.00 106 LEU A O 1
ATOM 807 N N . LEU A 1 107 ? 20.048 -15.098 -12.449 1.00 98.31 107 LEU A N 1
ATOM 808 C CA . LEU A 1 107 ? 19.137 -16.027 -11.784 1.00 98.31 107 LEU A CA 1
ATOM 809 C C . LEU A 1 107 ? 17.892 -15.282 -11.269 1.00 98.31 107 LEU A C 1
ATOM 811 O O . LEU A 1 107 ? 18.000 -14.206 -10.682 1.00 98.31 107 LEU A O 1
ATOM 815 N N . THR A 1 108 ? 16.713 -15.864 -11.492 1.00 98.19 108 THR A N 1
ATOM 816 C CA . THR A 1 108 ? 15.403 -15.442 -10.955 1.00 98.19 108 THR A CA 1
ATOM 817 C C . THR A 1 108 ? 14.486 -16.672 -10.819 1.00 98.19 108 THR A C 1
ATOM 819 O O . THR A 1 108 ? 14.972 -17.796 -10.948 1.00 98.19 108 THR A O 1
ATOM 822 N N . ASN A 1 109 ? 13.184 -16.515 -10.556 1.00 96.62 109 ASN A N 1
ATOM 823 C CA . ASN A 1 109 ? 12.259 -17.652 -10.464 1.00 96.62 109 ASN A CA 1
ATOM 824 C C . ASN A 1 109 ? 11.741 -18.150 -11.824 1.00 96.62 109 ASN A C 1
ATOM 826 O O . ASN A 1 109 ? 11.665 -17.401 -12.801 1.00 96.62 109 ASN A O 1
ATOM 830 N N . TRP A 1 110 ? 11.305 -19.411 -11.880 1.00 95.31 110 TRP A N 1
ATOM 831 C CA . TRP A 1 110 ? 10.632 -19.968 -13.059 1.00 95.31 110 TRP A CA 1
ATOM 832 C C . TRP A 1 110 ? 9.304 -19.257 -13.317 1.00 95.31 110 TRP A C 1
ATOM 834 O O . TRP A 1 110 ? 8.989 -18.938 -14.461 1.00 95.31 110 TRP A O 1
ATOM 844 N N . HIS A 1 111 ? 8.535 -18.938 -12.274 1.00 89.00 111 HIS A N 1
ATOM 845 C CA . HIS A 1 111 ? 7.257 -18.247 -12.458 1.00 89.00 111 HIS A CA 1
ATOM 846 C C . HIS A 1 111 ? 7.403 -16.809 -12.989 1.00 89.00 111 HIS A C 1
ATOM 848 O O . HIS A 1 111 ? 6.433 -16.271 -13.527 1.00 89.00 111 HIS A O 1
ATOM 854 N N . VAL A 1 112 ? 8.597 -16.209 -12.879 1.00 91.75 112 VAL A N 1
ATOM 855 C CA . VAL A 1 112 ? 8.953 -14.917 -13.492 1.00 91.75 112 VAL A CA 1
ATOM 856 C C . VAL A 1 112 ? 9.176 -15.104 -14.994 1.00 91.75 112 VAL A C 1
ATOM 858 O O . VAL A 1 112 ? 8.559 -14.410 -15.802 1.00 91.75 112 VAL A O 1
ATOM 861 N N . PHE A 1 113 ? 9.996 -16.088 -15.379 1.00 94.25 113 PHE A N 1
ATOM 862 C CA . PHE A 1 113 ? 10.267 -16.437 -16.775 1.00 94.25 113 PHE A CA 1
ATOM 863 C C . PHE A 1 113 ? 9.947 -17.901 -17.067 1.00 94.25 113 PHE A C 1
ATOM 865 O O . PHE A 1 113 ? 10.819 -18.770 -17.133 1.00 94.25 113 PHE A O 1
ATOM 872 N N . LYS A 1 114 ? 8.660 -18.158 -17.310 1.00 90.88 114 LYS A N 1
ATOM 873 C CA . LYS A 1 114 ? 8.167 -19.493 -17.678 1.00 90.88 114 LYS A CA 1
ATOM 874 C C . LYS A 1 114 ? 8.645 -19.912 -19.065 1.00 90.88 114 LYS A C 1
ATOM 876 O O . LYS A 1 114 ? 8.861 -21.096 -19.301 1.00 90.88 114 LYS A O 1
ATOM 881 N N . MET A 1 115 ? 8.795 -18.934 -19.958 1.00 90.38 115 MET A N 1
ATOM 882 C CA . MET A 1 115 ? 9.117 -19.125 -21.369 1.00 90.38 115 MET A CA 1
ATOM 883 C C . MET A 1 115 ? 10.141 -18.076 -21.841 1.00 90.38 115 MET A C 1
ATOM 885 O O . MET A 1 115 ? 10.089 -16.930 -21.368 1.00 90.38 115 MET A O 1
ATOM 889 N N . PRO A 1 116 ? 11.048 -18.428 -22.772 1.00 94.56 116 PRO A N 1
ATOM 890 C CA . PRO A 1 116 ? 12.106 -17.535 -23.249 1.00 94.56 116 PRO A CA 1
ATOM 891 C C . PRO A 1 116 ? 11.566 -16.265 -23.917 1.00 94.56 116 PRO A C 1
ATOM 893 O O . PRO A 1 116 ? 12.177 -15.205 -23.803 1.00 94.56 116 PRO A O 1
ATOM 896 N N . GLU A 1 117 ? 10.391 -16.318 -24.542 1.00 92.75 117 GLU A N 1
ATOM 897 C CA . GLU A 1 117 ? 9.758 -15.166 -25.191 1.00 92.75 117 GLU A CA 1
ATOM 898 C C . GLU A 1 117 ? 9.424 -14.062 -24.179 1.00 92.75 117 GLU A C 1
ATOM 900 O O . GLU A 1 117 ? 9.551 -12.873 -24.478 1.00 92.75 117 GLU A O 1
ATOM 905 N N . VAL A 1 118 ? 9.036 -14.441 -22.953 1.00 90.94 118 VAL A N 1
ATOM 906 C CA . VAL A 1 118 ? 8.763 -13.483 -21.871 1.00 90.94 118 VAL A CA 1
ATOM 907 C C . VAL A 1 118 ? 10.054 -12.817 -21.408 1.00 90.94 118 VAL A C 1
ATOM 909 O O . VAL A 1 118 ? 10.063 -11.604 -21.191 1.00 90.94 118 VAL A O 1
ATOM 912 N N . ALA A 1 119 ? 11.147 -13.573 -21.311 1.00 94.44 119 ALA A N 1
ATOM 913 C CA . ALA A 1 119 ? 12.451 -13.007 -20.991 1.00 94.44 119 ALA A CA 1
ATOM 914 C C . ALA A 1 119 ? 12.922 -12.041 -22.089 1.00 94.44 119 ALA A C 1
ATOM 916 O O . ALA A 1 119 ? 13.309 -10.920 -21.777 1.00 94.44 119 ALA A O 1
ATOM 917 N N . GLY A 1 120 ? 12.792 -12.413 -23.367 1.00 95.06 120 GLY A N 1
ATOM 918 C CA . GLY A 1 120 ? 13.254 -11.607 -24.506 1.00 95.06 120 GLY A CA 1
ATOM 919 C C . GLY A 1 120 ? 12.577 -10.238 -24.645 1.00 95.06 120 GLY A C 1
ATOM 920 O O . GLY A 1 120 ? 13.191 -9.294 -25.135 1.00 95.06 120 GLY A O 1
ATOM 921 N N . ARG A 1 121 ? 11.332 -10.092 -24.171 1.00 93.31 121 ARG A N 1
ATOM 922 C CA . ARG A 1 121 ? 10.632 -8.792 -24.102 1.00 93.31 121 ARG A CA 1
ATOM 923 C C . ARG A 1 121 ? 10.860 -8.027 -22.793 1.00 93.31 121 ARG A C 1
ATOM 925 O O . ARG A 1 121 ? 10.440 -6.878 -22.678 1.00 93.31 121 ARG A O 1
ATOM 932 N N . SER A 1 122 ? 11.472 -8.660 -21.797 1.00 95.62 122 SER A N 1
ATOM 933 C CA . SER A 1 122 ? 11.718 -8.073 -20.478 1.00 95.62 122 SER A CA 1
ATOM 934 C C . SER A 1 122 ? 13.079 -7.378 -20.413 1.00 95.62 122 SER A C 1
ATOM 936 O O . SER A 1 122 ? 13.937 -7.534 -21.283 1.00 95.62 122 SER A O 1
ATOM 938 N N . ARG A 1 123 ? 13.290 -6.590 -19.357 1.00 96.00 123 ARG A N 1
ATOM 939 C CA . ARG A 1 123 ? 14.568 -5.915 -19.081 1.00 96.00 123 ARG A CA 1
ATOM 940 C C . ARG A 1 123 ? 14.925 -5.999 -17.605 1.00 96.00 123 ARG A C 1
ATOM 942 O O . ARG A 1 123 ? 14.024 -6.073 -16.773 1.00 96.00 123 ARG A O 1
ATOM 949 N N . VAL A 1 124 ? 16.210 -5.936 -17.281 1.00 97.62 124 VAL A N 1
ATOM 950 C CA . VAL A 1 124 ? 16.699 -5.809 -15.899 1.00 97.62 124 VAL A CA 1
ATOM 951 C C . VAL A 1 124 ? 17.286 -4.421 -15.681 1.00 97.62 124 VAL A C 1
ATOM 953 O O . VAL A 1 124 ? 17.972 -3.899 -16.555 1.00 97.62 124 VAL A O 1
ATOM 956 N N . GLN A 1 125 ? 16.980 -3.819 -14.534 1.00 95.94 125 GLN A N 1
ATOM 957 C CA . GLN A 1 125 ? 17.466 -2.516 -14.088 1.00 95.94 125 GLN A CA 1
ATOM 958 C C . GLN A 1 125 ? 18.403 -2.697 -12.890 1.00 95.94 125 GLN A C 1
ATOM 960 O O . GLN A 1 125 ? 17.953 -3.080 -11.809 1.00 95.94 125 GLN A O 1
ATOM 965 N N . PHE A 1 126 ? 19.687 -2.401 -13.072 1.00 95.12 126 PHE A N 1
ATOM 966 C CA . PHE A 1 126 ? 20.656 -2.292 -11.981 1.00 95.12 126 PHE A CA 1
ATOM 967 C C . PHE A 1 126 ? 20.774 -0.844 -11.504 1.00 95.12 126 PHE A C 1
ATOM 969 O O . PHE A 1 126 ? 20.292 0.074 -12.167 1.00 95.12 126 PHE A O 1
ATOM 976 N N . ALA A 1 127 ? 21.359 -0.649 -10.317 1.00 91.81 127 ALA A N 1
ATOM 977 C CA . ALA A 1 127 ? 21.431 0.652 -9.639 1.00 91.81 127 ALA A CA 1
ATOM 978 C C . ALA A 1 127 ? 20.071 1.371 -9.495 1.00 91.81 127 ALA A C 1
ATOM 980 O O . ALA A 1 127 ? 20.022 2.581 -9.309 1.00 91.81 127 ALA A O 1
ATOM 981 N N . TYR A 1 128 ? 18.955 0.630 -9.544 1.00 92.50 128 TYR A N 1
ATOM 982 C CA . TYR A 1 128 ? 17.638 1.164 -9.211 1.00 92.50 128 TYR A CA 1
ATOM 983 C C . TYR A 1 128 ? 17.499 1.268 -7.687 1.00 92.50 128 TYR A C 1
ATOM 985 O O . TYR A 1 128 ? 16.959 0.379 -7.031 1.00 92.50 128 TYR A O 1
ATOM 993 N N . GLU A 1 129 ? 18.118 2.289 -7.112 1.00 91.12 129 GLU A N 1
ATOM 994 C CA . GLU A 1 129 ? 18.273 2.525 -5.675 1.00 91.12 129 GLU A CA 1
ATOM 995 C C . GLU A 1 129 ? 18.497 4.017 -5.411 1.00 91.12 129 GLU A C 1
ATOM 997 O O . GLU A 1 129 ? 18.777 4.773 -6.342 1.00 91.12 129 GLU A O 1
ATOM 1002 N N . SER A 1 130 ? 18.394 4.431 -4.152 1.00 83.31 130 SER A N 1
ATOM 1003 C CA . SER A 1 130 ? 18.744 5.792 -3.749 1.00 83.31 130 SER A CA 1
ATOM 1004 C C . SER A 1 130 ? 20.253 5.916 -3.505 1.00 83.31 130 SER A C 1
ATOM 1006 O O . SER A 1 130 ? 20.915 4.955 -3.105 1.00 83.31 130 SER A O 1
ATOM 1008 N N . ASP A 1 131 ? 20.815 7.090 -3.771 1.00 78.94 131 ASP A N 1
ATOM 1009 C CA . ASP A 1 131 ? 22.199 7.428 -3.450 1.00 78.94 131 ASP A CA 1
ATOM 1010 C C . ASP A 1 131 ? 22.385 7.696 -1.933 1.00 78.94 131 ASP A C 1
ATOM 1012 O O . ASP A 1 131 ? 21.408 7.701 -1.178 1.00 78.94 131 ASP A O 1
ATOM 1016 N N . PRO A 1 132 ? 23.622 7.917 -1.442 1.00 75.56 132 PRO A N 1
ATOM 1017 C CA . PRO A 1 132 ? 23.861 8.218 -0.027 1.00 75.56 132 PRO A CA 1
ATOM 1018 C C . PRO A 1 132 ? 23.187 9.495 0.505 1.00 75.56 132 PRO A C 1
ATOM 1020 O O . PRO A 1 132 ? 23.122 9.668 1.719 1.00 75.56 132 PRO A O 1
ATOM 1023 N N . LEU A 1 133 ? 22.712 10.387 -0.371 1.00 77.94 133 LEU A N 1
ATOM 1024 C CA . LEU A 1 133 ? 21.971 11.601 -0.017 1.00 77.94 133 LEU A CA 1
ATOM 1025 C C . LEU A 1 133 ? 20.449 11.375 -0.032 1.00 77.94 133 LEU A C 1
ATOM 1027 O O . LEU A 1 133 ? 19.698 12.276 0.331 1.00 77.94 133 LEU A O 1
ATOM 1031 N N . GLY A 1 134 ? 19.994 10.182 -0.425 1.00 73.81 134 GLY A N 1
ATOM 1032 C CA . GLY A 1 134 ? 18.583 9.819 -0.513 1.00 73.81 134 GLY A CA 1
ATOM 1033 C C . GLY A 1 134 ? 17.925 10.142 -1.856 1.00 73.81 134 GLY A C 1
ATOM 1034 O O . GLY A 1 134 ? 16.721 9.935 -1.984 1.00 73.81 134 GLY A O 1
ATOM 1035 N N . ASN A 1 135 ? 18.674 10.600 -2.866 1.00 76.00 135 ASN A N 1
ATOM 1036 C CA . ASN A 1 135 ? 18.121 10.876 -4.194 1.00 76.00 135 ASN A CA 1
ATOM 1037 C C . ASN A 1 135 ? 18.041 9.601 -5.032 1.00 76.00 135 ASN A C 1
ATOM 1039 O O . ASN A 1 135 ? 18.921 8.743 -4.958 1.00 76.00 135 ASN A O 1
ATOM 1043 N N . ASP A 1 136 ? 17.034 9.492 -5.894 1.00 78.19 136 ASP A N 1
ATOM 1044 C CA . ASP A 1 136 ? 16.924 8.361 -6.813 1.00 78.19 136 ASP A CA 1
ATOM 1045 C C . ASP A 1 136 ? 18.052 8.365 -7.853 1.00 78.19 136 ASP A C 1
ATOM 1047 O O . ASP A 1 136 ? 18.257 9.338 -8.585 1.00 78.19 136 ASP A O 1
ATOM 1051 N N . ARG A 1 137 ? 18.764 7.238 -7.972 1.00 82.69 137 ARG A N 1
ATOM 1052 C CA . ARG A 1 137 ? 19.731 7.035 -9.054 1.00 82.69 137 ARG A CA 1
ATOM 1053 C C . ARG A 1 137 ? 19.020 6.690 -10.354 1.00 82.69 137 ARG A C 1
ATOM 1055 O O . ARG A 1 137 ? 18.037 5.948 -10.376 1.00 82.69 137 ARG A O 1
ATOM 1062 N N . ILE A 1 138 ? 19.582 7.165 -11.464 1.00 85.31 138 ILE A N 1
ATOM 1063 C CA . ILE A 1 138 ? 19.164 6.737 -12.799 1.00 85.31 138 ILE A CA 1
ATOM 1064 C C . ILE A 1 138 ? 19.593 5.272 -12.984 1.00 85.31 138 ILE A C 1
ATOM 1066 O O . ILE A 1 138 ? 20.790 4.990 -12.952 1.00 85.31 138 ILE A O 1
ATOM 1070 N N . PRO A 1 139 ? 18.657 4.330 -13.197 1.00 91.12 139 PRO A N 1
ATOM 1071 C CA . PRO A 1 139 ? 19.007 2.925 -13.323 1.00 91.12 139 PRO A CA 1
ATOM 1072 C C . PRO A 1 139 ? 19.609 2.596 -14.693 1.00 91.12 139 PRO A C 1
ATOM 1074 O O . PRO A 1 139 ? 19.148 3.068 -15.740 1.00 91.12 139 PRO A O 1
ATOM 1077 N N . THR A 1 140 ? 20.572 1.681 -14.704 1.00 93.00 140 THR A N 1
ATOM 1078 C CA . THR A 1 140 ? 21.157 1.124 -15.930 1.00 93.00 140 THR A CA 1
ATOM 1079 C C . THR A 1 140 ? 20.360 -0.105 -16.348 1.00 93.00 140 THR A C 1
ATOM 1081 O O . THR A 1 140 ? 20.182 -1.029 -15.551 1.00 93.00 140 THR A O 1
ATOM 1084 N N . TRP A 1 141 ? 19.851 -0.135 -17.586 1.00 93.62 141 TRP A N 1
ATOM 1085 C CA . TRP A 1 141 ? 19.014 -1.239 -18.064 1.00 93.62 141 TRP A CA 1
ATOM 1086 C C . TRP A 1 141 ? 19.685 -2.067 -19.154 1.00 93.62 141 TRP A C 1
ATOM 1088 O O . TRP A 1 141 ? 20.290 -1.555 -20.098 1.00 93.62 141 TRP A O 1
ATOM 1098 N N . PHE A 1 142 ? 19.508 -3.377 -19.026 1.00 97.06 142 PHE A N 1
ATOM 1099 C CA . PHE A 1 142 ? 20.017 -4.390 -19.939 1.00 97.06 142 PHE A CA 1
ATOM 1100 C C . PHE A 1 142 ? 18.856 -5.246 -20.446 1.00 97.06 142 PHE A C 1
ATOM 1102 O O . PHE A 1 142 ? 17.861 -5.458 -19.742 1.00 97.06 142 PHE A O 1
ATOM 1109 N N . SER A 1 143 ? 18.980 -5.740 -21.676 1.00 96.88 143 SER A N 1
ATOM 1110 C CA . SER A 1 143 ? 18.047 -6.729 -22.220 1.00 96.88 143 SER A CA 1
ATOM 1111 C C . SER A 1 143 ? 18.509 -8.137 -21.892 1.00 96.88 143 SER A C 1
ATOM 1113 O O . SER A 1 143 ? 19.708 -8.409 -21.815 1.00 96.88 143 SER A O 1
ATOM 1115 N N . PHE A 1 144 ? 17.546 -9.039 -21.746 1.00 98.06 144 PHE A N 1
ATOM 1116 C CA . PHE A 1 144 ? 17.827 -10.466 -21.733 1.00 98.06 144 PHE A CA 1
ATOM 1117 C C . PHE A 1 144 ? 18.105 -10.973 -23.150 1.00 98.06 144 PHE A C 1
ATOM 1119 O O . PHE A 1 144 ? 17.529 -10.479 -24.118 1.00 98.06 144 PHE A O 1
ATOM 1126 N N . ALA A 1 145 ? 18.962 -11.983 -23.245 1.00 96.44 145 ALA A N 1
ATOM 1127 C CA . ALA A 1 145 ? 19.336 -12.675 -24.471 1.00 96.44 145 ALA A CA 1
ATOM 1128 C C . ALA A 1 145 ? 19.033 -14.181 -24.325 1.00 96.44 145 ALA A C 1
ATOM 1130 O O . ALA A 1 145 ? 19.956 -14.994 -24.206 1.00 96.44 145 ALA A O 1
ATOM 1131 N N . PRO A 1 146 ? 17.744 -14.575 -24.251 1.00 96.00 146 PRO A N 1
ATOM 1132 C CA . PRO A 1 146 ? 17.348 -15.966 -24.015 1.00 96.00 146 PRO A CA 1
ATOM 1133 C C . PRO A 1 146 ? 17.791 -16.926 -25.134 1.00 96.00 146 PRO A C 1
ATOM 1135 O O . PRO A 1 146 ? 17.912 -18.124 -24.908 1.00 96.00 146 PRO A O 1
ATOM 1138 N N . ASP A 1 147 ? 18.074 -16.397 -26.322 1.00 94.06 147 ASP A N 1
ATOM 1139 C CA . ASP A 1 147 ? 18.677 -17.085 -27.463 1.00 94.06 147 ASP A CA 1
ATOM 1140 C C . ASP A 1 147 ? 20.136 -17.505 -27.219 1.00 94.06 147 ASP A C 1
ATOM 1142 O O . ASP A 1 147 ? 20.579 -18.514 -27.764 1.00 94.06 147 ASP A O 1
ATOM 1146 N N . LYS A 1 148 ? 20.879 -16.769 -26.379 1.00 92.94 148 LYS A N 1
ATOM 1147 C CA . LYS A 1 148 ? 22.252 -17.128 -25.979 1.00 92.94 148 LYS A CA 1
ATOM 1148 C C . LYS A 1 148 ? 22.273 -18.166 -24.863 1.00 92.94 148 LYS A C 1
ATOM 1150 O O . LYS A 1 148 ? 23.141 -19.035 -24.859 1.00 92.94 148 LYS A O 1
ATOM 1155 N N . PHE A 1 149 ? 21.374 -18.027 -23.891 1.00 93.25 149 PHE A N 1
ATOM 1156 C CA . PHE A 1 149 ? 21.168 -18.997 -22.818 1.00 93.25 149 PHE A CA 1
ATOM 1157 C C . PHE A 1 149 ? 19.820 -18.752 -22.148 1.00 93.25 149 PHE A C 1
ATOM 1159 O O . PHE A 1 149 ? 19.553 -17.657 -21.644 1.00 93.25 149 PHE A O 1
ATOM 1166 N N . PHE A 1 150 ? 19.011 -19.800 -22.063 1.00 94.38 150 PHE A N 1
ATOM 1167 C CA . PHE A 1 150 ? 17.794 -19.817 -21.272 1.00 94.38 150 PHE A CA 1
ATOM 1168 C C . PHE A 1 150 ? 17.577 -21.222 -20.731 1.00 94.38 150 PHE A C 1
ATOM 1170 O O . PHE A 1 150 ? 17.516 -22.193 -21.485 1.00 94.38 150 PHE A O 1
ATOM 1177 N N . PHE A 1 151 ? 17.454 -21.326 -19.417 1.00 93.25 151 PHE A N 1
ATOM 1178 C CA . PHE A 1 151 ? 17.145 -22.571 -18.744 1.00 93.25 151 PHE A CA 1
ATOM 1179 C C . PHE A 1 151 ? 16.247 -22.287 -17.544 1.00 93.25 151 PHE A C 1
ATOM 1181 O O . PHE A 1 151 ? 16.501 -21.350 -16.792 1.00 93.25 151 PHE A O 1
ATOM 1188 N N . ASN A 1 152 ? 15.225 -23.108 -17.322 1.00 94.81 152 ASN A N 1
ATOM 1189 C CA . ASN A 1 152 ? 14.383 -22.994 -16.142 1.00 94.81 152 ASN A CA 1
ATOM 1190 C C . ASN A 1 152 ? 13.939 -24.366 -15.618 1.00 94.81 152 ASN A C 1
ATOM 1192 O O . ASN A 1 152 ? 13.948 -25.368 -16.332 1.00 94.81 152 ASN A O 1
ATOM 1196 N N . ASN A 1 153 ? 13.569 -24.410 -14.342 1.00 94.75 153 ASN A N 1
ATOM 1197 C CA . ASN A 1 153 ? 13.052 -25.595 -13.675 1.00 94.75 153 ASN A CA 1
ATOM 1198 C C . ASN A 1 153 ? 11.824 -25.196 -12.853 1.00 94.75 153 ASN A C 1
ATOM 1200 O O . ASN A 1 153 ? 11.916 -24.347 -11.967 1.00 94.75 153 ASN A O 1
ATOM 1204 N N . LYS A 1 154 ? 10.682 -25.815 -13.162 1.00 91.62 154 LYS A N 1
ATOM 1205 C CA . LYS A 1 154 ? 9.410 -25.551 -12.486 1.00 91.62 154 LYS A CA 1
ATOM 1206 C C . LYS A 1 154 ? 9.384 -26.084 -11.052 1.00 91.62 154 LYS A C 1
ATOM 1208 O O . LYS A 1 154 ? 8.842 -25.413 -10.184 1.00 91.62 154 LYS A O 1
ATOM 1213 N N . ASP A 1 155 ? 9.961 -27.258 -10.808 1.00 89.50 155 ASP A N 1
ATOM 1214 C CA . ASP A 1 155 ? 9.892 -27.942 -9.510 1.00 89.50 155 ASP A CA 1
ATOM 1215 C C . ASP A 1 155 ? 10.730 -27.219 -8.450 1.00 89.50 155 ASP A C 1
ATOM 1217 O O . ASP A 1 155 ? 10.323 -27.101 -7.299 1.00 89.50 155 ASP A O 1
ATOM 1221 N N . LEU A 1 156 ? 11.879 -26.680 -8.862 1.00 91.94 156 LEU A N 1
ATOM 1222 C CA . LEU A 1 156 ? 12.753 -25.848 -8.030 1.00 91.94 156 LEU A CA 1
ATOM 1223 C C . LEU A 1 156 ? 12.495 -24.341 -8.209 1.00 91.94 156 LEU A C 1
ATOM 1225 O O . LEU A 1 156 ? 13.300 -23.534 -7.762 1.00 91.94 156 LEU A O 1
ATOM 1229 N N . ASP A 1 157 ? 11.434 -23.968 -8.924 1.00 93.25 157 ASP A N 1
ATOM 1230 C CA . ASP A 1 157 ? 11.017 -22.598 -9.239 1.00 93.25 157 ASP A CA 1
ATOM 1231 C C . ASP A 1 157 ? 12.154 -21.598 -9.536 1.00 93.25 157 ASP A C 1
ATOM 1233 O O . ASP A 1 157 ? 12.229 -20.508 -8.962 1.00 93.25 157 ASP A O 1
ATOM 1237 N N . TYR A 1 158 ? 13.050 -21.937 -10.466 1.00 97.00 158 TYR A N 1
ATOM 1238 C CA . TYR A 1 158 ? 14.138 -21.044 -10.876 1.00 97.00 158 TYR A CA 1
ATOM 1239 C C . TYR A 1 158 ? 14.309 -20.946 -12.392 1.00 97.00 158 TYR A C 1
ATOM 1241 O O . TYR A 1 158 ? 13.965 -21.852 -13.147 1.00 97.00 158 TYR A O 1
ATOM 1249 N N . CYS A 1 159 ? 14.874 -19.827 -12.835 1.00 97.12 159 CYS A N 1
ATOM 1250 C CA . CYS A 1 159 ? 15.242 -19.547 -14.214 1.00 97.12 159 CYS A CA 1
ATOM 1251 C C . CYS A 1 159 ? 16.620 -18.882 -14.255 1.00 97.12 159 CYS A C 1
ATOM 1253 O O . CYS A 1 159 ? 16.859 -17.890 -13.567 1.00 97.12 159 CYS A O 1
ATOM 1255 N N . VAL A 1 160 ? 17.502 -19.399 -15.107 1.00 97.12 160 VAL A N 1
ATOM 1256 C CA . VAL A 1 160 ? 18.773 -18.782 -15.483 1.00 97.12 160 VAL A CA 1
ATOM 1257 C C . VAL A 1 160 ? 18.666 -18.299 -16.923 1.00 97.12 160 VAL A C 1
ATOM 1259 O O . VAL A 1 160 ? 18.342 -19.068 -17.828 1.00 97.12 160 VAL A O 1
ATOM 1262 N N . VAL A 1 161 ? 18.954 -17.023 -17.144 1.00 97.12 161 VAL A N 1
ATOM 1263 C CA . VAL A 1 161 ? 18.860 -16.395 -18.463 1.00 97.12 161 VAL A CA 1
ATOM 1264 C C . VAL A 1 161 ? 20.076 -15.514 -18.724 1.00 97.12 161 VAL A C 1
ATOM 1266 O O . VAL A 1 161 ? 20.589 -14.860 -17.813 1.00 97.12 161 VAL A O 1
ATOM 1269 N N . ALA A 1 162 ? 20.557 -15.508 -19.967 1.00 96.69 162 ALA A N 1
ATOM 1270 C CA . ALA A 1 162 ? 21.634 -14.616 -20.367 1.00 96.69 162 ALA A CA 1
ATOM 1271 C C . ALA A 1 162 ? 21.169 -13.154 -20.444 1.00 96.69 162 ALA A C 1
ATOM 1273 O O . ALA A 1 162 ? 20.028 -12.855 -20.799 1.00 96.69 162 ALA A O 1
ATOM 1274 N N . VAL A 1 163 ? 22.081 -12.235 -20.145 1.00 97.38 163 VAL A N 1
ATOM 1275 C CA . VAL A 1 163 ? 21.889 -10.783 -20.227 1.00 97.38 163 VAL A CA 1
ATOM 1276 C C . VAL A 1 163 ? 22.909 -10.214 -21.211 1.00 97.38 163 VAL A C 1
ATOM 1278 O O . VAL A 1 163 ? 24.056 -10.667 -21.262 1.00 97.38 163 VAL A O 1
ATOM 1281 N N . ASP A 1 164 ? 22.497 -9.238 -22.019 1.00 95.62 164 ASP A N 1
ATOM 1282 C CA . ASP A 1 164 ? 23.417 -8.540 -22.916 1.00 95.62 164 ASP A CA 1
ATOM 1283 C C . ASP A 1 164 ? 24.541 -7.849 -22.117 1.00 95.62 164 ASP A C 1
ATOM 1285 O O . ASP A 1 164 ? 24.265 -7.211 -21.103 1.00 95.62 164 ASP A O 1
ATOM 1289 N N . PRO A 1 165 ? 25.809 -7.924 -22.566 1.00 92.25 165 PRO A N 1
ATOM 1290 C CA . PRO A 1 165 ? 26.944 -7.382 -21.815 1.00 92.25 165 PRO A CA 1
ATOM 1291 C C . PRO A 1 165 ? 27.010 -5.849 -21.814 1.00 92.25 165 PRO A C 1
ATOM 1293 O O . PRO A 1 165 ? 27.737 -5.275 -21.009 1.00 92.25 165 PRO A O 1
ATOM 1296 N N . LEU A 1 166 ? 26.272 -5.185 -22.707 1.00 92.38 166 LEU A N 1
ATOM 1297 C CA . LEU A 1 166 ? 26.241 -3.730 -22.845 1.00 92.38 166 LEU A CA 1
ATOM 1298 C C . LEU A 1 166 ? 24.852 -3.200 -22.503 1.00 92.38 166 LEU A C 1
ATOM 1300 O O . LEU A 1 166 ? 23.842 -3.766 -22.939 1.00 92.38 166 LEU A O 1
ATOM 1304 N N . SER A 1 167 ? 24.806 -2.099 -21.753 1.00 91.88 167 SER A N 1
ATOM 1305 C CA . SER A 1 167 ? 23.543 -1.443 -21.423 1.00 91.88 167 SER A CA 1
ATOM 1306 C C . SER A 1 167 ? 22.857 -0.919 -22.682 1.00 91.88 167 SER A C 1
ATOM 1308 O O . SER A 1 167 ? 23.504 -0.561 -23.670 1.00 91.88 167 SER A O 1
ATOM 1310 N N . LYS A 1 168 ? 21.522 -0.820 -22.664 1.00 86.06 168 LYS A N 1
ATOM 1311 C CA . LYS A 1 168 ? 20.782 -0.207 -23.783 1.00 86.06 168 LYS A CA 1
ATOM 1312 C C . LYS A 1 168 ? 21.005 1.301 -23.879 1.00 86.06 168 LYS A C 1
ATOM 1314 O O . LYS A 1 168 ? 20.727 1.881 -24.924 1.00 86.06 168 LYS A O 1
ATOM 1319 N N . GLN A 1 169 ? 21.543 1.915 -22.827 1.00 83.19 169 GLN A N 1
ATOM 1320 C CA . GLN A 1 169 ? 22.044 3.288 -22.866 1.00 83.19 169 GLN A CA 1
ATOM 1321 C C . GLN A 1 169 ? 23.431 3.405 -23.524 1.00 83.19 169 GLN A C 1
ATOM 1323 O O . GLN A 1 169 ? 23.812 4.501 -23.915 1.00 83.19 169 GLN A O 1
ATOM 1328 N N . GLY A 1 170 ? 24.178 2.302 -23.666 1.00 66.31 170 GLY A N 1
ATOM 1329 C CA . GLY A 1 170 ? 25.502 2.269 -24.297 1.00 66.31 170 GLY A CA 1
ATOM 1330 C C . GLY A 1 170 ? 26.641 2.841 -23.446 1.00 66.31 170 GLY A C 1
ATOM 1331 O O . GLY A 1 170 ? 27.736 3.036 -23.962 1.00 66.31 170 GLY A O 1
ATOM 1332 N N . THR A 1 171 ? 26.391 3.125 -22.167 1.00 72.69 171 THR A N 1
ATOM 1333 C CA . THR A 1 171 ? 27.320 3.835 -21.271 1.00 72.69 171 THR A CA 1
ATOM 1334 C C . THR A 1 171 ? 28.036 2.934 -20.270 1.00 72.69 171 THR A C 1
ATOM 1336 O O . THR A 1 171 ? 29.053 3.343 -19.723 1.00 72.69 171 THR A O 1
ATOM 1339 N N . GLU A 1 172 ? 27.528 1.725 -20.015 1.00 84.25 172 GLU A N 1
ATOM 1340 C CA . GLU A 1 172 ? 28.036 0.844 -18.958 1.00 84.25 172 GLU A CA 1
ATOM 1341 C C . GLU A 1 172 ? 28.055 -0.627 -19.392 1.00 84.25 172 GLU A C 1
ATOM 1343 O O . GLU A 1 172 ? 27.152 -1.112 -20.085 1.00 84.25 172 GLU A O 1
ATOM 1348 N N . GLU A 1 173 ? 29.084 -1.345 -18.941 1.00 90.50 173 GLU A N 1
ATOM 1349 C CA . GLU A 1 173 ? 29.229 -2.787 -19.121 1.00 90.50 173 GLU A CA 1
ATOM 1350 C C . GLU A 1 173 ? 28.602 -3.543 -17.948 1.00 90.50 173 GLU A C 1
ATOM 1352 O O . GLU A 1 173 ? 28.787 -3.178 -16.785 1.00 90.50 173 GLU A O 1
ATOM 1357 N N . LEU A 1 174 ? 27.927 -4.656 -18.240 1.00 91.50 174 LEU A N 1
ATOM 1358 C CA . LEU A 1 174 ? 27.297 -5.520 -17.239 1.00 91.50 174 LEU A CA 1
ATOM 1359 C C . LEU A 1 174 ? 28.294 -6.013 -16.174 1.00 91.50 174 LEU A C 1
ATOM 1361 O O . LEU A 1 174 ? 27.942 -6.143 -15.003 1.00 91.50 174 LEU A O 1
ATOM 1365 N N . ALA A 1 175 ? 29.559 -6.222 -16.559 1.00 88.50 175 ALA A N 1
ATOM 1366 C CA . ALA A 1 175 ? 30.631 -6.659 -15.664 1.00 88.50 175 ALA A CA 1
ATOM 1367 C C . ALA A 1 175 ? 30.867 -5.704 -14.472 1.00 88.50 175 ALA A C 1
ATOM 1369 O O . ALA A 1 175 ? 31.296 -6.157 -13.410 1.00 88.50 175 ALA A O 1
ATOM 1370 N N . SER A 1 176 ? 30.534 -4.412 -14.609 1.00 88.75 176 SER A N 1
ATOM 1371 C CA . SER A 1 176 ? 30.657 -3.402 -13.542 1.00 88.75 176 SER A CA 1
ATOM 1372 C C . SER A 1 176 ? 29.730 -3.646 -12.338 1.00 88.75 176 SER A C 1
ATOM 1374 O O . SER A 1 176 ? 30.012 -3.188 -11.223 1.00 88.75 176 SER A O 1
ATOM 1376 N N . PHE A 1 177 ? 28.643 -4.399 -12.533 1.00 91.38 177 PHE A N 1
ATOM 1377 C CA . PHE A 1 177 ? 27.697 -4.784 -11.481 1.00 91.38 177 PHE A CA 1
ATOM 1378 C C . PHE A 1 177 ? 28.113 -6.064 -10.743 1.00 91.38 177 PHE A C 1
ATOM 1380 O O . PHE A 1 177 ? 27.559 -6.383 -9.688 1.00 91.38 177 PHE A O 1
ATOM 1387 N N . GLY A 1 178 ? 29.129 -6.770 -11.251 1.00 91.56 178 GLY A N 1
ATOM 1388 C CA . GLY A 1 178 ? 29.637 -8.008 -10.671 1.00 91.56 178 GLY A CA 1
ATOM 1389 C C . GLY A 1 178 ? 28.628 -9.159 -10.699 1.00 91.56 178 GLY A C 1
ATOM 1390 O O . GLY A 1 178 ? 27.609 -9.111 -11.386 1.00 91.56 178 GLY A O 1
ATOM 1391 N N . TRP A 1 179 ? 28.929 -10.218 -9.950 1.00 93.75 179 TRP A N 1
ATOM 1392 C CA . TRP A 1 179 ? 28.032 -11.355 -9.753 1.00 93.75 179 TRP A CA 1
ATOM 1393 C C . TRP A 1 179 ? 28.219 -11.984 -8.373 1.00 93.75 179 TRP A C 1
ATOM 1395 O O . TRP A 1 179 ? 29.271 -11.855 -7.742 1.00 93.75 179 TRP A O 1
ATOM 1405 N N . LEU A 1 180 ? 27.192 -12.706 -7.928 1.00 94.44 180 LEU A N 1
ATOM 1406 C CA . LEU A 1 180 ? 27.165 -13.446 -6.677 1.00 94.44 180 LEU A CA 1
ATOM 1407 C C . LEU A 1 180 ? 27.583 -14.894 -6.904 1.00 94.44 180 LEU A C 1
ATOM 1409 O O . LEU A 1 180 ? 27.088 -15.588 -7.792 1.00 94.44 180 LEU A O 1
ATOM 1413 N N . ARG A 1 181 ? 28.490 -15.374 -6.058 1.00 91.31 181 ARG A N 1
ATOM 1414 C CA . ARG A 1 181 ? 28.946 -16.759 -6.106 1.00 91.31 181 ARG A CA 1
ATOM 1415 C C . ARG A 1 181 ? 27.904 -17.686 -5.482 1.00 91.31 181 ARG A C 1
ATOM 1417 O O . ARG A 1 181 ? 27.563 -17.552 -4.310 1.00 91.31 181 ARG A O 1
ATOM 1424 N N . LEU A 1 182 ? 27.486 -18.703 -6.232 1.00 92.75 182 LEU A N 1
ATOM 1425 C CA . LEU A 1 182 ? 26.654 -19.787 -5.712 1.00 92.75 182 LEU A CA 1
ATOM 1426 C C . LEU A 1 182 ? 27.533 -20.903 -5.130 1.00 92.75 182 LEU A C 1
ATOM 1428 O O . LEU A 1 182 ? 27.982 -21.795 -5.847 1.00 92.75 182 LEU A O 1
ATOM 1432 N N . ASN A 1 183 ? 27.807 -20.862 -3.825 1.00 87.94 183 ASN A N 1
ATOM 1433 C CA . ASN A 1 183 ? 28.591 -21.905 -3.159 1.00 87.94 183 ASN A CA 1
ATOM 1434 C C . ASN A 1 183 ? 27.762 -23.211 -3.030 1.00 87.94 183 ASN A C 1
ATOM 1436 O O . ASN A 1 183 ? 26.710 -23.187 -2.390 1.00 87.94 183 ASN A O 1
ATOM 1440 N N . PRO A 1 184 ? 28.198 -24.368 -3.570 1.00 87.81 184 PRO A N 1
ATOM 1441 C CA . PRO A 1 184 ? 27.425 -25.612 -3.520 1.00 87.81 184 PRO A CA 1
ATOM 1442 C C . PRO A 1 184 ? 27.530 -26.371 -2.189 1.00 87.81 184 PRO A C 1
ATOM 1444 O O . PRO A 1 184 ? 26.739 -27.282 -1.958 1.00 87.81 184 PRO A O 1
ATOM 1447 N N . GLN A 1 185 ? 28.492 -26.034 -1.322 1.00 85.00 185 GLN A N 1
ATOM 1448 C CA . GLN A 1 185 ? 28.761 -26.785 -0.089 1.00 85.00 185 GLN A CA 1
ATOM 1449 C C . GLN A 1 185 ? 27.601 -26.696 0.915 1.00 85.00 185 GLN A C 1
ATOM 1451 O O . GLN A 1 185 ? 26.887 -25.695 0.962 1.00 85.00 185 GLN A O 1
ATOM 1456 N N . LEU A 1 186 ? 27.405 -27.735 1.725 1.00 80.31 186 LEU A N 1
ATOM 1457 C CA . LEU A 1 186 ? 26.450 -27.712 2.842 1.00 80.31 186 LEU A CA 1
ATOM 1458 C C . LEU A 1 186 ? 27.024 -26.929 4.040 1.00 80.31 186 LEU A C 1
ATOM 1460 O O . LEU A 1 186 ? 28.206 -26.588 4.046 1.00 80.31 186 LEU A O 1
ATOM 1464 N N . GLY A 1 187 ? 26.189 -26.620 5.039 1.00 73.44 187 GLY A N 1
ATOM 1465 C CA . GLY A 1 187 ? 26.625 -25.926 6.264 1.00 73.44 187 GLY A CA 1
ATOM 1466 C C . GLY A 1 187 ? 26.885 -24.420 6.113 1.00 73.44 187 GLY A C 1
ATOM 1467 O O . GLY A 1 187 ? 27.702 -23.861 6.840 1.00 73.44 187 GLY A O 1
ATOM 1468 N N . LYS A 1 188 ? 26.231 -23.765 5.142 1.00 82.50 188 LYS A N 1
ATOM 1469 C CA . LYS A 1 188 ? 26.290 -22.300 4.943 1.00 82.50 188 LYS A CA 1
ATOM 1470 C C . LYS A 1 188 ? 25.201 -21.533 5.697 1.00 82.50 188 LYS A C 1
ATOM 1472 O O . LYS A 1 188 ? 25.273 -20.313 5.774 1.00 82.50 188 LYS A O 1
ATOM 1477 N N . ALA A 1 189 ? 24.171 -22.231 6.158 1.00 75.50 189 ALA A N 1
ATOM 1478 C CA . ALA A 1 189 ? 23.012 -21.660 6.825 1.00 75.50 189 ALA A CA 1
ATOM 1479 C C . ALA A 1 189 ? 22.739 -22.497 8.073 1.00 75.50 189 ALA A C 1
ATOM 1481 O O . ALA A 1 189 ? 22.639 -23.720 7.963 1.00 75.50 189 ALA A O 1
ATOM 1482 N N . ASP A 1 190 ? 22.636 -21.843 9.227 1.00 67.81 190 ASP A N 1
ATOM 1483 C CA . ASP A 1 190 ? 22.424 -22.504 10.512 1.00 67.81 190 ASP A CA 1
ATOM 1484 C C . ASP A 1 190 ? 21.052 -22.150 11.084 1.00 67.81 190 ASP A C 1
ATOM 1486 O O . ASP A 1 190 ? 20.605 -21.001 11.029 1.00 67.81 190 ASP A O 1
ATOM 1490 N N . TYR A 1 191 ? 20.373 -23.142 11.665 1.00 72.69 191 TYR A N 1
ATOM 1491 C CA . TYR A 1 191 ? 19.094 -22.916 12.334 1.00 72.69 191 TYR A CA 1
ATOM 1492 C C . TYR A 1 191 ? 19.195 -21.766 13.345 1.00 72.69 191 TYR A C 1
ATOM 1494 O O . TYR A 1 191 ? 20.073 -21.739 14.210 1.00 72.69 191 TYR A O 1
ATOM 1502 N N . GLY A 1 192 ? 18.243 -20.838 13.257 1.00 69.50 192 GLY A N 1
ATOM 1503 C CA . GLY A 1 192 ? 18.140 -19.703 14.156 1.00 69.50 192 GLY A CA 1
ATOM 1504 C C . GLY A 1 192 ? 19.085 -18.545 13.845 1.00 69.50 192 GLY A C 1
ATOM 1505 O O . GLY A 1 192 ? 19.021 -17.552 14.568 1.00 69.50 192 GLY A O 1
ATOM 1506 N N . GLN A 1 193 ? 19.905 -18.644 12.796 1.00 80.44 193 GLN A N 1
ATOM 1507 C CA . GLN A 1 193 ? 20.662 -17.517 12.259 1.00 80.44 193 GLN A CA 1
ATOM 1508 C C . GLN A 1 193 ? 19.714 -16.487 11.624 1.00 80.44 193 GLN A C 1
ATOM 1510 O O . GLN A 1 193 ? 18.659 -16.848 11.092 1.00 80.44 193 GLN A O 1
ATOM 1515 N N . PHE A 1 194 ? 20.087 -15.211 11.674 1.00 86.81 194 PHE A N 1
ATOM 1516 C CA . PHE A 1 194 ? 19.435 -14.160 10.899 1.00 86.81 194 PHE A CA 1
ATOM 1517 C C . PHE A 1 194 ? 19.949 -14.183 9.459 1.00 86.81 194 PHE A C 1
ATOM 1519 O O . PHE A 1 194 ? 21.121 -14.442 9.201 1.00 86.81 194 PHE A O 1
ATOM 1526 N N . LEU A 1 195 ? 19.047 -13.993 8.504 1.00 91.12 195 LEU A N 1
ATOM 1527 C CA . LEU A 1 195 ? 19.410 -13.945 7.092 1.00 91.12 195 LEU A CA 1
ATOM 1528 C C . LEU A 1 195 ? 19.519 -12.491 6.638 1.00 91.12 195 LEU A C 1
ATOM 1530 O O . LEU A 1 195 ? 19.424 -11.565 7.433 1.00 91.12 195 LEU A O 1
ATOM 1534 N N . SER A 1 196 ? 19.737 -12.248 5.355 1.00 93.94 196 SER A N 1
ATOM 1535 C CA . SER A 1 196 ? 19.525 -10.931 4.757 1.00 93.94 196 SER A CA 1
ATOM 1536 C C . SER A 1 196 ? 19.030 -11.064 3.339 1.00 93.94 196 SER A C 1
ATOM 1538 O O . SER A 1 196 ? 19.419 -11.983 2.628 1.00 93.94 196 SER A O 1
ATOM 1540 N N . ILE A 1 197 ? 18.125 -10.182 2.929 1.00 94.25 197 ILE A N 1
ATOM 1541 C CA . ILE A 1 197 ? 17.464 -10.298 1.627 1.00 94.25 197 ILE A CA 1
ATOM 1542 C C . ILE A 1 197 ? 17.526 -8.955 0.935 1.00 94.25 197 ILE A C 1
ATOM 1544 O O . ILE A 1 197 ? 17.025 -7.964 1.462 1.00 94.25 197 ILE A O 1
ATOM 1548 N N . VAL A 1 198 ? 18.127 -8.935 -0.252 1.00 95.94 198 VAL A N 1
ATOM 1549 C CA . VAL A 1 198 ? 18.184 -7.750 -1.113 1.00 95.94 198 VAL A CA 1
ATOM 1550 C C . VAL A 1 198 ? 17.144 -7.911 -2.215 1.00 95.94 198 VAL A C 1
ATOM 1552 O O . VAL A 1 198 ? 17.121 -8.919 -2.924 1.00 95.94 198 VAL A O 1
ATOM 1555 N N . GLN A 1 199 ? 16.239 -6.946 -2.338 1.00 93.75 199 GLN A N 1
ATOM 1556 C CA . GLN A 1 199 ? 15.003 -7.137 -3.091 1.00 93.75 199 GLN A CA 1
ATOM 1557 C C . GLN A 1 199 ? 14.427 -5.846 -3.669 1.00 93.75 199 GLN A C 1
ATOM 1559 O O . GLN A 1 199 ? 14.742 -4.748 -3.216 1.00 93.75 199 GLN A O 1
ATOM 1564 N N . HIS A 1 200 ? 13.547 -5.996 -4.659 1.00 90.88 200 HIS A N 1
ATOM 1565 C CA . HIS A 1 200 ? 12.732 -4.924 -5.232 1.00 90.88 200 HIS A CA 1
ATOM 1566 C C . HIS A 1 200 ? 11.243 -5.145 -4.905 1.00 90.88 200 HIS A C 1
ATOM 1568 O O . HIS A 1 200 ? 10.454 -5.516 -5.785 1.00 90.88 200 HIS A O 1
ATOM 1574 N N . PRO A 1 201 ? 10.826 -4.942 -3.641 1.00 80.62 201 PRO A N 1
ATOM 1575 C CA . PRO A 1 201 ? 9.453 -5.188 -3.215 1.00 80.62 201 PRO A CA 1
ATOM 1576 C C . PRO A 1 201 ? 8.503 -4.239 -3.953 1.00 80.62 201 PRO A C 1
ATOM 1578 O O . PRO A 1 201 ? 8.774 -3.052 -4.110 1.00 80.62 201 PRO A O 1
ATOM 1581 N N . GLY A 1 202 ? 7.405 -4.759 -4.491 1.00 71.88 202 GLY A N 1
ATOM 1582 C CA . GLY A 1 202 ? 6.480 -4.001 -5.342 1.00 71.88 202 GLY A CA 1
ATOM 1583 C C . GLY A 1 202 ? 7.076 -3.536 -6.677 1.00 71.88 202 GLY A C 1
ATOM 1584 O O . GLY A 1 202 ? 6.445 -2.742 -7.372 1.00 71.88 202 GLY A O 1
ATOM 1585 N N . GLY A 1 203 ? 8.290 -3.975 -7.031 1.00 78.06 203 GLY A N 1
ATOM 1586 C CA . GLY A 1 203 ? 9.062 -3.410 -8.136 1.00 78.06 203 GLY A CA 1
ATOM 1587 C C . GLY A 1 203 ? 9.623 -2.011 -7.862 1.00 78.06 203 GLY A C 1
ATOM 1588 O O . GLY A 1 203 ? 9.928 -1.323 -8.836 1.00 78.06 203 GLY A O 1
ATOM 1589 N N . GLN A 1 204 ? 9.719 -1.597 -6.593 1.00 85.69 204 GLN A N 1
ATOM 1590 C CA . GLN A 1 204 ? 10.265 -0.309 -6.139 1.00 85.69 204 GLN A CA 1
ATOM 1591 C C . GLN A 1 204 ? 11.803 -0.292 -6.148 1.00 85.69 204 GLN A C 1
ATOM 1593 O O . GLN A 1 204 ? 12.443 -1.277 -6.539 1.00 85.69 204 GLN A O 1
ATOM 1598 N N . SER A 1 205 ? 12.393 0.832 -5.726 1.00 89.06 205 SER A N 1
ATOM 1599 C CA . SER A 1 205 ? 13.833 0.950 -5.484 1.00 89.06 205 SER A CA 1
ATOM 1600 C C . SER A 1 205 ? 14.332 -0.164 -4.554 1.00 89.06 205 SER A C 1
ATOM 1602 O O . SER A 1 205 ? 13.576 -0.725 -3.754 1.00 89.06 205 SER A O 1
ATOM 1604 N N . LYS A 1 206 ? 15.600 -0.547 -4.731 1.00 94.38 206 LYS A N 1
ATOM 1605 C CA . LYS A 1 206 ? 16.231 -1.664 -4.024 1.00 94.38 206 LYS A CA 1
ATOM 1606 C C . LYS A 1 206 ? 16.157 -1.452 -2.517 1.00 94.38 206 LYS A C 1
ATOM 1608 O O . LYS A 1 206 ? 16.508 -0.389 -2.016 1.00 94.38 206 LYS A O 1
ATOM 1613 N N . GLN A 1 207 ? 15.735 -2.486 -1.808 1.00 92.62 207 GLN A N 1
ATOM 1614 C CA . GLN A 1 207 ? 15.596 -2.505 -0.358 1.00 92.62 207 GLN A CA 1
ATOM 1615 C C . GLN A 1 207 ? 16.281 -3.744 0.213 1.00 92.62 207 GLN A C 1
ATOM 1617 O O . GLN A 1 207 ? 16.489 -4.739 -0.487 1.00 92.62 207 GLN A O 1
ATOM 1622 N N . ILE A 1 208 ? 16.620 -3.682 1.499 1.00 92.19 208 ILE A N 1
ATOM 1623 C CA . ILE A 1 208 ? 17.263 -4.770 2.230 1.00 92.19 208 ILE A CA 1
ATOM 1624 C C . ILE A 1 208 ? 16.482 -5.092 3.508 1.00 92.19 208 ILE A C 1
ATOM 1626 O O . ILE A 1 208 ? 16.198 -4.204 4.309 1.00 92.19 208 ILE A O 1
ATOM 1630 N N . ALA A 1 209 ? 16.154 -6.369 3.712 1.00 88.75 209 ALA A N 1
ATOM 1631 C CA . ALA A 1 209 ? 15.569 -6.870 4.953 1.00 88.75 209 ALA A CA 1
ATOM 1632 C C . ALA A 1 209 ? 16.660 -7.513 5.825 1.00 88.75 209 ALA A C 1
ATOM 1634 O O . ALA A 1 209 ? 17.165 -8.583 5.479 1.00 88.75 209 ALA A O 1
ATOM 1635 N N . ILE A 1 210 ? 17.003 -6.863 6.945 1.00 85.25 210 ILE A N 1
ATOM 1636 C CA . ILE A 1 210 ? 18.033 -7.304 7.915 1.00 85.25 210 ILE A CA 1
ATOM 1637 C C . ILE A 1 210 ? 17.497 -7.538 9.339 1.00 85.25 210 ILE A C 1
ATOM 1639 O O . ILE A 1 210 ? 18.266 -7.832 10.245 1.00 85.25 210 ILE A O 1
ATOM 1643 N N . ARG A 1 211 ? 16.191 -7.354 9.570 1.00 78.56 211 ARG A N 1
ATOM 1644 C CA . ARG A 1 211 ? 15.543 -7.534 10.882 1.00 78.56 211 ARG A CA 1
ATOM 1645 C C . ARG A 1 211 ? 14.392 -8.522 10.751 1.00 78.56 211 ARG A C 1
ATOM 1647 O O . ARG A 1 211 ? 13.812 -8.633 9.675 1.00 78.56 211 ARG A O 1
ATOM 1654 N N . GLU A 1 212 ? 14.075 -9.218 11.846 1.00 76.06 212 GLU A N 1
ATOM 1655 C CA . GLU A 1 212 ? 12.965 -10.187 11.922 1.00 76.06 212 GLU A CA 1
ATOM 1656 C C . GLU A 1 212 ? 13.020 -11.273 10.828 1.00 76.06 212 GLU A C 1
ATOM 1658 O O . GLU A 1 212 ? 12.000 -11.702 10.288 1.00 76.06 212 GLU A O 1
ATOM 1663 N N . ASN A 1 213 ? 14.232 -11.721 10.480 1.00 82.50 213 ASN A N 1
ATOM 1664 C CA . ASN A 1 213 ? 14.483 -12.553 9.303 1.00 82.50 213 ASN A CA 1
ATOM 1665 C C . ASN A 1 213 ? 15.160 -13.906 9.599 1.00 82.50 213 ASN A C 1
ATOM 1667 O O . ASN A 1 213 ? 16.083 -14.354 8.913 1.00 82.50 213 ASN A O 1
ATOM 1671 N N . LYS A 1 214 ? 14.714 -14.544 10.680 1.00 84.19 214 LYS A N 1
ATOM 1672 C CA . LYS A 1 214 ? 15.338 -15.734 11.257 1.00 84.19 214 LYS A CA 1
ATOM 1673 C C . LYS A 1 214 ? 15.093 -17.001 10.430 1.00 84.19 214 LYS A C 1
ATOM 1675 O O . LYS A 1 214 ? 13.953 -17.297 10.063 1.00 84.19 214 LYS A O 1
ATOM 1680 N N . LEU A 1 215 ? 16.143 -17.793 10.214 1.00 82.06 215 LEU A N 1
ATOM 1681 C CA . LEU A 1 215 ? 16.063 -19.117 9.597 1.00 82.06 215 LEU A CA 1
ATOM 1682 C C . LEU A 1 215 ? 15.372 -20.116 10.537 1.00 82.06 215 LEU A C 1
ATOM 1684 O O . LEU A 1 215 ? 15.779 -20.296 11.691 1.00 82.06 215 LEU A O 1
ATOM 1688 N N . LEU A 1 216 ? 14.329 -20.778 10.037 1.00 83.00 216 LEU A N 1
ATOM 1689 C CA . LEU A 1 216 ? 13.578 -21.805 10.760 1.00 83.00 216 LEU A CA 1
ATOM 1690 C C . LEU A 1 216 ? 14.246 -23.185 10.605 1.00 83.00 216 LEU A C 1
ATOM 1692 O O . LEU A 1 216 ? 15.139 -23.340 9.770 1.00 83.00 216 LEU A O 1
ATOM 1696 N N . PRO A 1 217 ? 13.876 -24.188 11.428 1.00 76.12 217 PRO A N 1
ATOM 1697 C CA . PRO A 1 217 ? 14.458 -25.522 11.324 1.00 76.12 217 PRO A CA 1
ATOM 1698 C C . PRO A 1 217 ? 14.254 -26.114 9.926 1.00 76.12 217 PRO A C 1
ATOM 1700 O O . PRO A 1 217 ? 13.171 -25.978 9.355 1.00 76.12 217 PRO A O 1
ATOM 1703 N N . PHE A 1 218 ? 15.284 -26.780 9.411 1.00 80.69 218 PHE A N 1
ATOM 1704 C CA . PHE A 1 218 ? 15.274 -27.488 8.131 1.00 80.69 218 PHE A CA 1
ATOM 1705 C C . PHE A 1 218 ? 16.222 -28.694 8.201 1.00 80.69 218 PHE A C 1
ATOM 1707 O O . PHE A 1 218 ? 17.148 -28.704 9.018 1.00 80.69 218 PHE A O 1
ATOM 1714 N N . ASP A 1 219 ? 16.007 -29.686 7.342 1.00 76.12 219 ASP A N 1
ATOM 1715 C CA . ASP A 1 219 ? 16.921 -30.811 7.133 1.00 76.12 219 ASP A CA 1
ATOM 1716 C C . ASP A 1 219 ? 17.774 -30.624 5.862 1.00 76.12 219 ASP A C 1
ATOM 1718 O O . ASP A 1 219 ? 17.328 -30.092 4.842 1.00 76.12 219 ASP A O 1
ATOM 1722 N N . ASP A 1 220 ? 19.025 -31.092 5.881 1.00 75.06 220 ASP A N 1
ATOM 1723 C CA . ASP A 1 220 ? 19.929 -30.995 4.730 1.00 75.06 220 ASP A CA 1
ATOM 1724 C C . ASP A 1 220 ? 19.478 -31.822 3.507 1.00 75.06 220 ASP A C 1
ATOM 1726 O O . ASP A 1 220 ? 19.969 -31.615 2.388 1.00 75.06 220 ASP A O 1
ATOM 1730 N N . THR A 1 221 ? 18.514 -32.719 3.668 1.00 78.25 221 THR A N 1
ATOM 1731 C CA . THR A 1 221 ? 17.861 -33.450 2.580 1.00 78.25 221 THR A CA 1
ATOM 1732 C C . THR A 1 221 ? 16.765 -32.646 1.881 1.00 78.25 221 THR A C 1
ATOM 1734 O O . THR A 1 221 ? 16.460 -32.965 0.734 1.00 78.25 221 THR A O 1
ATOM 1737 N N . GLU A 1 222 ? 16.249 -31.577 2.495 1.00 82.81 222 GLU A N 1
ATOM 1738 C CA . GLU A 1 222 ? 15.195 -30.737 1.917 1.00 82.81 222 GLU A CA 1
ATOM 1739 C C . GLU A 1 222 ? 15.711 -29.881 0.753 1.00 82.81 222 GLU A C 1
ATOM 1741 O O . GLU A 1 222 ? 16.891 -29.499 0.695 1.00 82.81 222 GLU A O 1
ATOM 1746 N N . ASP A 1 223 ? 14.810 -29.552 -0.175 1.00 87.31 223 ASP A N 1
ATOM 1747 C CA . ASP A 1 223 ? 15.124 -28.702 -1.324 1.00 87.31 223 ASP A CA 1
ATOM 1748 C C . ASP A 1 223 ? 15.076 -27.200 -0.992 1.00 87.31 223 ASP A C 1
ATOM 1750 O O . ASP A 1 223 ? 15.769 -26.387 -1.614 1.00 87.31 223 ASP A O 1
ATOM 1754 N N . PHE A 1 224 ? 14.321 -26.840 0.046 1.00 89.19 224 PHE A N 1
ATOM 1755 C CA . PHE A 1 224 ? 13.980 -25.465 0.391 1.00 89.19 224 PHE A CA 1
ATOM 1756 C C . PHE A 1 224 ? 14.416 -25.102 1.817 1.00 89.19 224 PHE A C 1
ATOM 1758 O O . PHE A 1 224 ? 14.463 -25.947 2.705 1.00 89.19 224 PHE A O 1
ATOM 1765 N N . LEU A 1 225 ? 14.731 -23.826 2.041 1.00 87.25 225 LEU A N 1
ATOM 1766 C CA . LEU A 1 225 ? 14.855 -23.219 3.364 1.00 87.25 225 LEU A CA 1
ATOM 1767 C C . LEU A 1 225 ? 13.574 -22.482 3.699 1.00 87.25 225 LEU A C 1
ATOM 1769 O O . LEU A 1 225 ? 12.989 -21.825 2.843 1.00 87.25 225 LEU A O 1
ATOM 1773 N N . THR A 1 226 ? 13.198 -22.528 4.970 1.00 85.62 226 THR A N 1
ATOM 1774 C CA . THR A 1 226 ? 12.076 -21.765 5.504 1.00 85.62 226 THR A CA 1
ATOM 1775 C C . THR A 1 226 ? 12.601 -20.696 6.461 1.00 85.62 226 THR A C 1
ATOM 1777 O O . THR A 1 226 ? 13.377 -21.015 7.356 1.00 85.62 226 THR A O 1
ATOM 1780 N N . TYR A 1 227 ? 12.197 -19.438 6.311 1.00 83.06 227 TYR A N 1
ATOM 1781 C CA . TYR A 1 227 ? 12.694 -18.329 7.137 1.00 83.06 227 TYR A CA 1
ATOM 1782 C C . TYR A 1 227 ? 11.638 -17.240 7.325 1.00 83.06 227 TYR A C 1
ATOM 1784 O O . TYR A 1 227 ? 10.750 -17.064 6.500 1.00 83.06 227 TYR A O 1
ATOM 1792 N N . GLN A 1 228 ? 11.713 -16.483 8.412 1.00 80.00 228 GLN A N 1
ATOM 1793 C CA . GLN A 1 228 ? 10.909 -15.266 8.574 1.00 80.00 228 GLN A CA 1
ATOM 1794 C C . GLN A 1 228 ? 11.537 -14.146 7.737 1.00 80.00 228 GLN A C 1
ATOM 1796 O O . GLN A 1 228 ? 12.739 -14.195 7.511 1.00 80.00 228 GLN A O 1
ATOM 1801 N N . SER A 1 229 ? 10.751 -13.213 7.195 1.00 70.25 229 SER A N 1
ATOM 1802 C CA . SER A 1 229 ? 11.215 -11.960 6.567 1.00 70.25 229 SER A CA 1
ATOM 1803 C C . SER A 1 229 ? 10.026 -11.170 6.008 1.00 70.25 229 SER A C 1
ATOM 1805 O O . SER A 1 229 ? 9.016 -11.771 5.634 1.00 70.25 229 SER A O 1
ATOM 1807 N N . ASP A 1 230 ? 10.174 -9.854 5.876 1.00 62.12 230 ASP A N 1
ATOM 1808 C CA . ASP A 1 230 ? 9.236 -9.009 5.139 1.00 62.12 230 ASP A CA 1
ATOM 1809 C C . ASP A 1 230 ? 9.515 -9.119 3.631 1.00 62.12 230 ASP A C 1
ATOM 1811 O O . ASP A 1 230 ? 10.531 -8.631 3.126 1.00 62.12 230 ASP A O 1
ATOM 1815 N N . THR A 1 231 ? 8.617 -9.762 2.890 1.00 53.94 231 THR A N 1
ATOM 1816 C CA . THR A 1 231 ? 8.681 -9.874 1.427 1.00 53.94 231 THR A CA 1
ATOM 1817 C C . THR A 1 231 ? 7.361 -9.392 0.824 1.00 53.94 231 THR A C 1
ATOM 1819 O O . THR A 1 231 ? 6.293 -9.535 1.415 1.00 53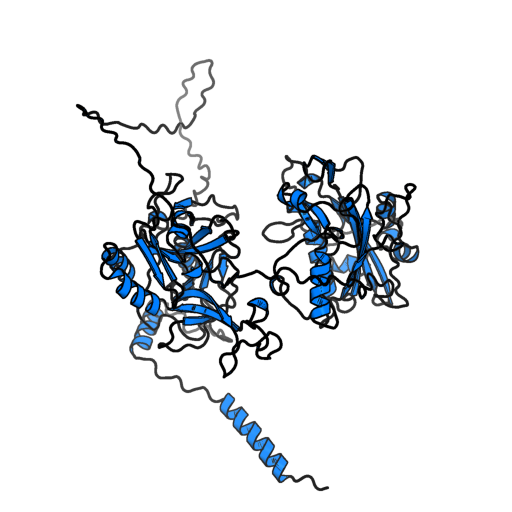.94 231 THR A O 1
ATOM 1822 N N . PHE A 1 232 ? 7.424 -8.764 -0.351 1.00 54.62 232 PHE A N 1
ATOM 1823 C CA . PHE A 1 232 ? 6.242 -8.313 -1.091 1.00 54.62 232 PHE A CA 1
ATOM 1824 C C . PHE A 1 232 ? 6.330 -8.802 -2.534 1.00 54.62 232 PHE A C 1
ATOM 1826 O O . PHE A 1 232 ? 7.408 -9.126 -3.032 1.00 54.62 232 PHE A O 1
ATOM 1833 N N . ARG A 1 233 ? 5.210 -8.792 -3.266 1.00 53.31 233 ARG A N 1
ATOM 1834 C CA . ARG A 1 233 ? 5.205 -9.094 -4.708 1.00 53.31 233 ARG A CA 1
ATOM 1835 C C . ARG A 1 233 ? 6.271 -8.261 -5.427 1.00 53.31 233 ARG A C 1
ATOM 1837 O O . ARG A 1 233 ? 6.223 -7.043 -5.349 1.00 53.31 233 ARG A O 1
ATOM 1844 N N . GLY A 1 234 ? 7.207 -8.896 -6.128 1.00 55.91 234 GLY A N 1
ATOM 1845 C CA . GLY A 1 234 ? 8.405 -8.243 -6.685 1.00 55.91 234 GLY A CA 1
ATOM 1846 C C . GLY A 1 234 ? 9.714 -8.688 -6.024 1.00 55.91 234 GLY A C 1
ATOM 1847 O O . GLY A 1 234 ? 10.764 -8.619 -6.658 1.00 55.91 234 GLY A O 1
ATOM 1848 N N . SER A 1 235 ? 9.645 -9.240 -4.809 1.00 81.50 235 SER A N 1
ATOM 1849 C CA . SER A 1 235 ? 10.752 -9.929 -4.133 1.00 81.50 235 SER A CA 1
ATOM 1850 C 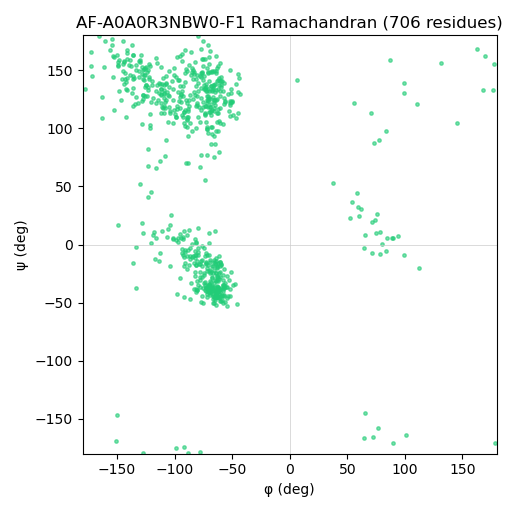C . SER A 1 235 ? 11.070 -11.305 -4.731 1.00 81.50 235 SER A C 1
ATOM 1852 O O . SER A 1 235 ? 12.144 -11.843 -4.483 1.00 81.50 235 SER A O 1
ATOM 1854 N N . SER A 1 236 ? 10.162 -11.890 -5.519 1.00 88.00 236 SER A N 1
ATOM 1855 C CA . SER A 1 236 ? 10.407 -13.145 -6.237 1.00 88.00 236 SER A CA 1
ATOM 1856 C C . SER A 1 236 ? 11.712 -13.064 -7.022 1.00 88.00 236 SER A C 1
ATOM 1858 O O . SER A 1 236 ? 11.888 -12.161 -7.842 1.00 88.00 236 SER A O 1
ATOM 1860 N N . GLY A 1 237 ? 12.623 -13.990 -6.746 1.00 91.94 237 GLY A N 1
ATOM 1861 C CA . GLY A 1 237 ? 13.920 -14.105 -7.392 1.00 91.94 237 GLY A CA 1
ATOM 1862 C C . GLY A 1 237 ? 15.041 -13.398 -6.633 1.00 91.94 237 GLY A C 1
ATOM 1863 O O . GLY A 1 237 ? 16.160 -13.309 -7.136 1.00 91.94 237 GLY A O 1
ATOM 1864 N N . SER A 1 238 ? 14.766 -12.903 -5.425 1.00 96.50 238 SER A N 1
ATOM 1865 C CA . SER A 1 238 ? 15.767 -12.292 -4.557 1.00 96.50 238 SER A CA 1
ATOM 1866 C C . SER A 1 238 ? 16.768 -13.300 -3.991 1.00 96.50 238 SER A C 1
ATOM 1868 O O . SER A 1 238 ? 16.377 -14.399 -3.580 1.00 96.50 238 SER A O 1
ATOM 1870 N N . PRO A 1 239 ? 18.055 -12.924 -3.897 1.00 97.56 239 PRO A N 1
ATOM 1871 C CA . PRO A 1 239 ? 19.033 -13.694 -3.149 1.00 97.56 239 PRO A CA 1
ATOM 1872 C C . PRO A 1 239 ? 18.797 -13.540 -1.643 1.00 97.56 239 PRO A C 1
ATOM 1874 O O . PRO A 1 239 ? 18.590 -12.436 -1.131 1.00 97.56 239 PRO A O 1
ATOM 1877 N N . VAL A 1 240 ? 18.866 -14.666 -0.941 1.00 95.81 240 VAL A N 1
ATOM 1878 C CA . VAL A 1 240 ? 18.860 -14.752 0.521 1.00 95.81 240 VAL A CA 1
ATOM 1879 C C . VAL A 1 240 ? 20.282 -15.048 0.976 1.00 95.81 240 VAL A C 1
ATOM 1881 O O . VAL A 1 240 ? 20.893 -16.006 0.499 1.00 95.81 240 VAL A O 1
ATOM 1884 N N . PHE A 1 241 ? 20.796 -14.245 1.897 1.00 95.31 241 PHE A N 1
ATOM 1885 C CA . PHE A 1 241 ? 22.172 -14.268 2.377 1.00 95.31 241 PHE A CA 1
ATOM 1886 C C . PHE A 1 241 ? 22.272 -14.726 3.832 1.00 95.31 241 PHE A C 1
ATOM 1888 O O . PHE A 1 241 ? 21.342 -14.521 4.610 1.00 95.31 241 PHE A O 1
ATOM 1895 N N . ASN A 1 242 ? 23.411 -15.313 4.195 1.00 88.00 242 ASN A N 1
ATOM 1896 C CA . ASN A 1 242 ? 23.857 -15.408 5.589 1.00 88.00 242 ASN A CA 1
ATOM 1897 C C . ASN A 1 242 ? 24.684 -14.164 5.984 1.00 88.00 242 ASN A C 1
ATOM 1899 O O . ASN A 1 242 ? 24.945 -13.297 5.148 1.00 88.00 242 ASN A O 1
ATOM 1903 N N . ASP A 1 243 ? 25.179 -14.113 7.225 1.00 86.38 243 ASP A N 1
ATOM 1904 C CA . ASP A 1 243 ? 25.979 -12.975 7.720 1.00 86.38 243 ASP A CA 1
ATOM 1905 C C . ASP A 1 243 ? 27.330 -12.776 6.998 1.00 86.38 243 ASP A C 1
ATOM 1907 O O . ASP A 1 243 ? 27.971 -11.733 7.126 1.00 86.38 243 ASP A O 1
ATOM 1911 N N . LEU A 1 244 ? 27.774 -13.776 6.228 1.00 83.06 244 LEU A N 1
ATOM 1912 C CA . LEU A 1 244 ? 28.980 -13.718 5.396 1.00 83.06 244 LEU A CA 1
ATOM 1913 C C . LEU A 1 244 ? 28.688 -13.272 3.957 1.00 83.06 244 LEU A C 1
ATOM 1915 O O . LEU A 1 244 ? 29.597 -13.278 3.128 1.00 83.06 244 LEU A O 1
ATOM 1919 N N . TRP A 1 245 ? 27.443 -12.894 3.652 1.00 89.25 245 TRP A N 1
ATOM 1920 C CA . TRP A 1 245 ? 26.987 -12.544 2.306 1.00 89.25 245 TRP A CA 1
ATOM 1921 C C . TRP A 1 245 ? 27.116 -13.680 1.277 1.00 89.25 245 TRP A C 1
ATOM 1923 O O . TRP A 1 245 ? 27.126 -13.437 0.068 1.00 89.25 245 TRP A O 1
ATOM 1933 N N . ASP A 1 246 ? 27.131 -14.938 1.734 1.00 90.38 246 ASP A N 1
ATOM 1934 C CA . ASP A 1 246 ? 26.941 -16.095 0.857 1.00 90.38 246 ASP A CA 1
ATOM 1935 C C . ASP A 1 246 ? 25.458 -16.245 0.517 1.00 90.38 246 ASP A C 1
ATOM 1937 O O . ASP A 1 246 ? 24.606 -16.241 1.407 1.00 90.38 246 ASP A O 1
ATOM 1941 N N . VAL A 1 247 ? 25.143 -16.476 -0.760 1.00 95.56 247 VAL A N 1
ATOM 1942 C CA . VAL A 1 247 ? 23.775 -16.815 -1.173 1.00 95.56 247 VAL A CA 1
ATOM 1943 C C . VAL A 1 247 ? 23.428 -18.203 -0.634 1.00 95.56 247 VAL A C 1
ATOM 1945 O O . VAL A 1 247 ? 23.974 -19.219 -1.082 1.00 95.56 247 VAL A O 1
ATOM 1948 N N . VAL A 1 248 ? 22.501 -18.266 0.319 1.00 94.50 248 VAL A N 1
ATOM 1949 C CA . VAL A 1 248 ? 22.012 -19.513 0.922 1.00 94.50 248 VAL A CA 1
ATOM 1950 C C . VAL A 1 248 ? 20.739 -20.030 0.256 1.00 94.50 248 VAL A C 1
ATOM 1952 O O . VAL A 1 248 ? 20.544 -21.250 0.210 1.00 94.50 248 VAL A O 1
ATOM 1955 N N . ALA A 1 249 ? 19.920 -19.134 -0.305 1.00 95.12 249 ALA A N 1
ATOM 1956 C CA . ALA A 1 249 ? 18.717 -19.500 -1.042 1.00 95.12 249 ALA A CA 1
ATOM 1957 C C . ALA A 1 249 ? 18.292 -18.465 -2.102 1.00 95.12 249 ALA A C 1
ATOM 1959 O O . ALA A 1 249 ? 18.696 -17.303 -2.059 1.00 95.12 249 ALA A O 1
ATOM 1960 N N . LEU A 1 250 ? 17.442 -18.906 -3.032 1.00 96.69 250 LEU A N 1
ATOM 1961 C CA . LEU A 1 250 ? 16.660 -18.077 -3.953 1.00 96.69 250 LEU A CA 1
ATOM 1962 C C . LEU A 1 250 ? 15.232 -17.961 -3.416 1.00 96.69 250 LEU A C 1
ATOM 1964 O O . LEU A 1 250 ? 14.533 -18.970 -3.348 1.00 96.69 250 LEU A O 1
ATOM 1968 N N . HIS A 1 251 ? 14.787 -16.762 -3.047 1.00 93.12 251 HIS A N 1
ATOM 1969 C CA . HIS A 1 251 ? 13.418 -16.555 -2.574 1.00 93.12 251 HIS A CA 1
ATOM 1970 C C . HIS A 1 251 ? 12.407 -16.806 -3.702 1.00 93.12 251 HIS A C 1
ATOM 1972 O O . HIS A 1 251 ? 12.603 -16.318 -4.818 1.00 93.12 251 HIS A O 1
ATOM 1978 N N . HIS A 1 252 ? 11.338 -17.560 -3.421 1.00 82.56 252 HIS A N 1
ATOM 1979 C CA . HIS A 1 252 ? 10.336 -17.918 -4.436 1.00 82.56 252 HIS A CA 1
ATOM 1980 C C . HIS A 1 252 ? 8.887 -17.728 -3.985 1.00 82.56 252 HIS A C 1
ATOM 1982 O O . HIS A 1 252 ? 8.063 -17.267 -4.771 1.00 82.56 252 HIS A O 1
ATOM 1988 N N . SER A 1 253 ? 8.574 -18.010 -2.719 1.00 76.81 253 SER A N 1
ATOM 1989 C CA . SER A 1 253 ? 7.208 -17.892 -2.203 1.00 76.81 253 SER A CA 1
ATOM 1990 C C . SER A 1 253 ? 7.162 -17.789 -0.676 1.00 76.81 253 SER A C 1
ATOM 1992 O O . SER A 1 253 ? 8.182 -17.890 0.011 1.00 76.81 253 SER A O 1
ATOM 1994 N N . GLY A 1 254 ? 5.965 -17.572 -0.131 1.00 70.31 254 GLY A N 1
ATOM 1995 C CA . GLY A 1 254 ? 5.678 -17.883 1.265 1.00 70.31 254 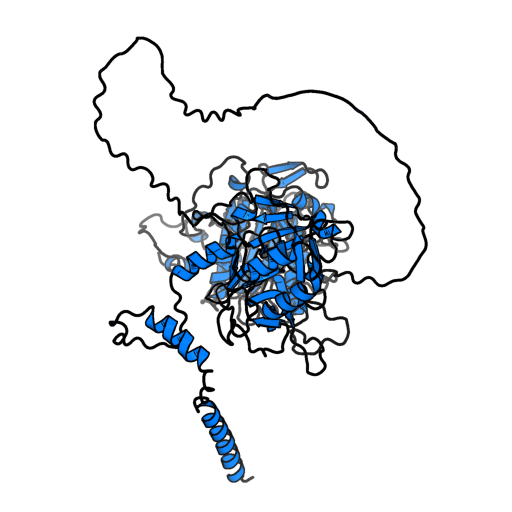GLY A CA 1
ATOM 1996 C C . GLY A 1 254 ? 5.645 -19.402 1.503 1.00 70.31 254 GLY A C 1
ATOM 1997 O O . GLY A 1 254 ? 5.427 -20.178 0.580 1.00 70.31 254 GLY A O 1
ATOM 1998 N N . LYS A 1 255 ? 5.779 -19.848 2.755 1.00 72.31 255 LYS A N 1
ATOM 1999 C CA . LYS A 1 255 ? 5.431 -21.207 3.186 1.00 72.31 255 LYS A CA 1
ATOM 2000 C C . LYS A 1 255 ? 4.041 -21.216 3.829 1.00 72.31 255 LYS A C 1
ATOM 2002 O O . LYS A 1 255 ? 3.850 -20.581 4.876 1.00 72.31 255 LYS A O 1
ATOM 2007 N N . PRO A 1 256 ? 3.073 -21.928 3.239 1.00 70.25 256 PRO A N 1
ATOM 2008 C CA . PRO A 1 256 ? 1.715 -21.982 3.748 1.00 70.25 256 PRO A CA 1
ATOM 2009 C C . PRO A 1 256 ? 1.611 -22.978 4.906 1.00 70.25 256 PRO A C 1
ATOM 2011 O O . PRO A 1 256 ? 2.261 -24.026 4.898 1.00 70.25 256 PRO A O 1
ATOM 2014 N N . LEU A 1 257 ? 0.766 -22.696 5.894 1.00 73.19 257 LEU A N 1
ATOM 2015 C CA . LEU A 1 257 ? 0.393 -23.681 6.902 1.00 73.19 257 LEU A CA 1
ATOM 2016 C C . LEU A 1 257 ? -0.508 -24.730 6.250 1.00 73.19 257 LEU A C 1
ATOM 2018 O O . LEU A 1 257 ? -1.510 -24.392 5.622 1.00 73.19 257 LEU A O 1
ATOM 2022 N N . LYS A 1 258 ? -0.154 -26.003 6.414 1.00 77.00 258 LYS A N 1
ATOM 2023 C CA . LYS A 1 258 ? -0.941 -27.146 5.946 1.00 77.00 258 LYS A CA 1
ATOM 2024 C C . LYS A 1 258 ? -1.210 -28.114 7.093 1.00 77.00 258 LYS A C 1
ATOM 2026 O O . LYS A 1 258 ? -0.423 -28.181 8.037 1.00 77.00 258 LYS A O 1
ATOM 2031 N N . ASP A 1 259 ? -2.317 -28.845 7.025 1.00 78.88 259 ASP A N 1
ATOM 2032 C CA . ASP A 1 259 ? -2.620 -29.912 7.981 1.00 78.88 259 ASP A CA 1
ATOM 2033 C C . ASP A 1 259 ? -1.872 -31.220 7.667 1.00 78.88 259 ASP A C 1
ATOM 2035 O O . ASP A 1 259 ? -1.132 -31.327 6.687 1.00 78.88 259 ASP A O 1
ATOM 2039 N N . SER A 1 260 ? -2.075 -32.247 8.499 1.00 76.62 260 SER A N 1
ATOM 2040 C CA . SER A 1 260 ? -1.456 -33.571 8.335 1.00 76.62 260 SER A CA 1
ATOM 2041 C C . SER A 1 260 ? -1.876 -34.315 7.061 1.00 76.62 260 SER A C 1
ATOM 2043 O O . SER A 1 260 ? -1.258 -35.320 6.718 1.00 76.62 260 SER A O 1
ATOM 2045 N N . GLN A 1 261 ? -2.904 -33.838 6.354 1.00 74.44 261 GLN A N 1
ATOM 2046 C CA . GLN A 1 261 ? -3.360 -34.367 5.069 1.00 74.44 261 GLN A CA 1
ATOM 2047 C C . GLN A 1 261 ? -2.873 -33.511 3.885 1.00 74.44 261 GLN A C 1
ATOM 2049 O O . GLN A 1 261 ? -3.247 -33.774 2.744 1.00 74.44 261 GLN A O 1
ATOM 2054 N N . GLY A 1 262 ? -2.028 -32.502 4.135 1.00 73.06 262 GLY A N 1
ATOM 2055 C CA . GLY A 1 262 ? -1.466 -31.617 3.114 1.00 73.06 262 GLY A CA 1
ATOM 2056 C C . GLY A 1 262 ? -2.424 -30.527 2.624 1.00 73.06 262 GLY A C 1
ATOM 2057 O O . GLY A 1 262 ? -2.120 -29.858 1.632 1.00 73.06 262 GLY A O 1
ATOM 2058 N N . ARG A 1 263 ? -3.562 -30.328 3.299 1.00 81.38 263 ARG A N 1
ATOM 2059 C CA . ARG A 1 263 ? -4.567 -29.316 2.944 1.00 81.38 263 ARG A CA 1
ATOM 2060 C C . ARG A 1 263 ? -4.177 -27.970 3.529 1.00 81.38 263 ARG A C 1
ATOM 2062 O O . ARG A 1 263 ? -3.653 -27.909 4.638 1.00 81.38 263 ARG A O 1
ATOM 2069 N N . TYR A 1 264 ? -4.419 -26.899 2.785 1.00 76.12 264 TYR A N 1
ATOM 2070 C CA . TYR A 1 264 ? -4.075 -25.546 3.207 1.00 76.12 264 TYR A CA 1
ATOM 2071 C C . TYR A 1 264 ? -4.940 -25.117 4.390 1.00 76.12 264 TYR A C 1
ATOM 2073 O O . TYR A 1 264 ? -6.149 -25.314 4.370 1.00 76.12 264 TYR A O 1
ATOM 2081 N N . ILE A 1 265 ? -4.317 -24.554 5.420 1.00 76.56 265 ILE A N 1
ATOM 2082 C CA . ILE A 1 265 ? -5.009 -24.040 6.598 1.00 76.56 265 ILE A CA 1
ATOM 2083 C C . ILE A 1 265 ? -5.298 -22.560 6.400 1.00 76.56 265 ILE A C 1
ATOM 2085 O O . ILE A 1 265 ? -4.385 -21.776 6.129 1.00 76.56 265 ILE A O 1
ATOM 2089 N N . GLY A 1 266 ? -6.560 -22.192 6.586 1.00 72.56 266 GLY A N 1
ATOM 2090 C CA . GLY A 1 266 ? -7.026 -20.821 6.557 1.00 72.56 266 GLY A CA 1
ATOM 2091 C C . GLY A 1 266 ? -6.532 -19.993 7.747 1.00 72.56 266 GLY A C 1
ATOM 2092 O O . GLY A 1 266 ? -6.074 -20.511 8.774 1.00 72.56 266 GLY A O 1
ATOM 2093 N N . HIS A 1 267 ? -6.670 -18.671 7.669 1.00 62.75 267 HIS A N 1
ATOM 2094 C CA . HIS A 1 267 ? -6.418 -17.774 8.807 1.00 62.75 267 HIS A CA 1
ATOM 2095 C C . HIS A 1 267 ? -7.326 -18.026 10.031 1.00 62.75 267 HIS A C 1
ATOM 2097 O O . HIS A 1 267 ? -7.041 -17.524 11.123 1.00 62.75 267 HIS A O 1
ATOM 2103 N N . ASP A 1 268 ? -8.412 -18.781 9.869 1.00 69.62 268 ASP A N 1
ATOM 2104 C CA . ASP A 1 268 ? -9.310 -19.269 10.923 1.00 69.62 268 ASP A CA 1
ATOM 2105 C C . ASP A 1 268 ? -8.799 -20.540 11.635 1.00 69.62 268 ASP A C 1
ATOM 2107 O O . ASP A 1 268 ? -9.333 -20.926 12.676 1.00 69.62 268 ASP A O 1
ATOM 2111 N N . GLY A 1 269 ? -7.728 -21.155 11.121 1.00 74.69 269 GLY A N 1
ATOM 2112 C CA . GLY A 1 269 ? -7.142 -22.384 11.648 1.00 74.69 269 GLY A CA 1
ATOM 2113 C C . GLY A 1 269 ? -7.797 -23.672 11.143 1.00 74.69 269 GLY A C 1
ATOM 2114 O O . GLY A 1 269 ? -7.411 -24.738 11.622 1.00 74.69 269 GLY A O 1
ATOM 2115 N N . GLN A 1 270 ? -8.744 -23.597 10.201 1.00 81.12 270 GLN A N 1
ATOM 2116 C CA . GLN A 1 270 ? -9.404 -24.759 9.598 1.00 81.12 270 GLN A CA 1
ATOM 2117 C C . GLN A 1 270 ? -8.817 -25.088 8.216 1.00 81.12 270 GLN A C 1
ATOM 2119 O O . GLN A 1 270 ? -8.290 -24.203 7.542 1.00 81.12 270 GLN A O 1
ATOM 2124 N N . PRO A 1 271 ? -8.857 -26.358 7.774 1.00 83.38 271 PRO A N 1
ATOM 2125 C CA . PRO A 1 271 ? -8.433 -26.727 6.429 1.00 83.38 271 PRO A CA 1
ATOM 2126 C C . PRO A 1 271 ? -9.441 -26.243 5.378 1.00 83.38 271 PRO A C 1
ATOM 2128 O O . PRO A 1 271 ? -10.627 -26.565 5.454 1.00 83.38 271 PRO A O 1
ATOM 2131 N N . ILE A 1 272 ? -8.951 -25.532 4.364 1.00 78.12 272 ILE A N 1
ATOM 2132 C CA . ILE A 1 272 ? -9.721 -25.123 3.184 1.00 78.12 272 ILE A CA 1
ATOM 2133 C C . ILE A 1 272 ? -9.980 -26.385 2.349 1.00 78.12 272 ILE A C 1
ATOM 2135 O O . ILE A 1 272 ? -9.039 -27.079 1.946 1.00 78.12 272 ILE A O 1
ATOM 2139 N N . THR A 1 273 ? -11.253 -26.743 2.167 1.00 81.88 273 THR A N 1
ATOM 2140 C CA . THR A 1 273 ? -11.669 -28.037 1.572 1.00 81.88 273 THR A CA 1
ATOM 2141 C C . THR A 1 273 ? -12.792 -27.927 0.551 1.00 81.88 273 THR A C 1
ATOM 2143 O O . THR A 1 273 ? -13.031 -28.859 -0.211 1.00 81.88 273 THR A O 1
ATOM 2146 N N . ASP A 1 274 ? -13.478 -26.800 0.551 1.00 77.06 274 ASP A N 1
ATOM 2147 C CA . ASP A 1 274 ? -14.676 -26.483 -0.207 1.00 77.06 274 ASP A CA 1
ATOM 2148 C C . ASP A 1 274 ? -14.367 -25.891 -1.590 1.00 77.06 274 ASP A C 1
ATOM 2150 O O . ASP A 1 274 ? -15.193 -25.994 -2.495 1.00 77.06 274 ASP A O 1
ATOM 2154 N N . HIS A 1 275 ? -13.167 -25.340 -1.788 1.00 74.31 275 HIS A N 1
ATOM 2155 C CA . HIS A 1 275 ? -12.705 -24.804 -3.068 1.00 74.31 275 HIS A CA 1
ATOM 2156 C C . HIS A 1 275 ? -11.165 -24.835 -3.178 1.00 74.31 275 HIS A C 1
ATOM 2158 O O . HIS A 1 275 ? -10.462 -25.283 -2.267 1.00 74.31 275 HIS A O 1
ATOM 2164 N N . LYS A 1 276 ? -10.619 -24.427 -4.336 1.00 63.06 276 LYS A N 1
ATOM 2165 C CA . LYS A 1 276 ? -9.165 -24.345 -4.560 1.00 63.06 276 LYS A CA 1
ATOM 2166 C C . LYS A 1 276 ? -8.606 -23.191 -3.706 1.00 63.06 276 LYS A C 1
ATOM 2168 O O . LYS A 1 276 ? -9.003 -22.063 -3.967 1.00 63.06 276 LYS A O 1
ATOM 2173 N N . PRO A 1 277 ? -7.694 -23.445 -2.748 1.00 53.88 277 PRO A N 1
ATOM 2174 C CA . PRO A 1 277 ? -7.259 -22.438 -1.778 1.00 53.88 277 PRO A CA 1
ATOM 2175 C C . PRO A 1 277 ? -6.688 -21.189 -2.445 1.00 53.88 277 PRO A C 1
ATOM 2177 O O . PRO A 1 277 ? -5.754 -21.295 -3.251 1.00 53.88 277 PRO A O 1
ATOM 2180 N N . LEU A 1 278 ? -7.226 -20.023 -2.096 1.00 52.97 278 LEU A N 1
ATOM 2181 C CA . LEU A 1 278 ? -6.757 -18.737 -2.596 1.00 52.97 278 LEU A CA 1
ATOM 2182 C C . LEU A 1 278 ? -5.603 -18.223 -1.728 1.00 52.97 278 LEU A C 1
ATOM 2184 O O . LEU A 1 278 ? -5.558 -18.431 -0.518 1.00 52.97 278 LEU A O 1
ATOM 2188 N N . GLU A 1 279 ? -4.640 -17.529 -2.343 1.00 49.12 279 GLU A N 1
ATOM 2189 C CA . GLU A 1 279 ? -3.376 -17.139 -1.690 1.00 49.12 279 GLU A CA 1
ATOM 2190 C C . GLU A 1 279 ? -3.577 -16.360 -0.378 1.00 49.12 279 GLU A C 1
ATOM 2192 O O . GLU A 1 279 ? -2.832 -16.553 0.575 1.00 49.12 279 GLU A O 1
ATOM 2197 N N . HIS A 1 280 ? -4.602 -15.512 -0.309 1.00 51.41 280 HIS A N 1
ATOM 2198 C CA . HIS A 1 280 ? -4.898 -14.667 0.849 1.00 51.41 280 HIS A CA 1
ATOM 2199 C C . HIS A 1 280 ? -5.665 -15.395 1.968 1.00 51.41 280 HIS A C 1
ATOM 2201 O O . HIS A 1 280 ? -5.703 -14.911 3.096 1.00 51.41 280 HIS A O 1
ATOM 2207 N N . GLU A 1 281 ? -6.284 -16.540 1.679 1.00 49.78 281 GLU A N 1
ATOM 2208 C CA . GLU A 1 281 ? -6.977 -17.355 2.682 1.00 49.78 281 GLU A CA 1
ATOM 2209 C C . GLU A 1 281 ? -5.977 -18.189 3.470 1.00 49.78 281 GLU A C 1
ATOM 2211 O O . GLU A 1 281 ? -6.140 -18.430 4.669 1.00 49.78 281 GLU A O 1
ATOM 2216 N N . ILE A 1 282 ? -4.928 -18.616 2.770 1.00 65.25 282 ILE A N 1
ATOM 2217 C CA . ILE A 1 282 ? -3.878 -19.472 3.276 1.00 65.25 282 ILE A CA 1
ATOM 2218 C C . ILE A 1 282 ? -3.096 -18.737 4.360 1.00 65.25 282 ILE A C 1
ATOM 2220 O O . ILE A 1 282 ? -2.463 -17.707 4.140 1.00 65.25 282 ILE A O 1
ATOM 2224 N N . LYS A 1 283 ? -3.043 -19.334 5.546 1.00 69.81 283 LYS A N 1
ATOM 2225 C CA . LYS A 1 283 ? -2.198 -18.839 6.622 1.00 69.81 283 LYS A CA 1
ATOM 2226 C C . LYS A 1 283 ? -0.729 -19.114 6.308 1.00 69.81 283 LYS A C 1
ATOM 2228 O O . LYS A 1 283 ? -0.236 -20.214 6.543 1.00 69.81 283 LYS A O 1
ATOM 2233 N N . TRP A 1 284 ? -0.004 -18.109 5.840 1.00 65.19 284 TRP A N 1
ATOM 2234 C CA . TRP A 1 284 ? 1.449 -18.175 5.669 1.00 65.19 284 TRP A CA 1
ATOM 2235 C C . TRP A 1 284 ? 2.158 -18.107 7.024 1.00 65.19 284 TRP A C 1
ATOM 2237 O O . TRP A 1 284 ? 1.815 -17.294 7.882 1.00 65.19 284 TRP A O 1
ATOM 2247 N N . ILE A 1 285 ? 3.131 -18.990 7.242 1.00 71.50 285 ILE A N 1
ATOM 2248 C CA . ILE A 1 285 ? 3.862 -19.099 8.520 1.00 71.50 285 ILE A CA 1
ATOM 2249 C C . ILE A 1 285 ? 5.331 -18.706 8.403 1.00 71.50 285 ILE A C 1
ATOM 2251 O O . ILE A 1 285 ? 5.993 -18.506 9.421 1.00 71.50 285 ILE A O 1
ATOM 2255 N N . ALA A 1 286 ? 5.837 -18.607 7.178 1.00 77.38 286 ALA A N 1
ATOM 2256 C CA . ALA A 1 286 ? 7.204 -18.227 6.873 1.00 77.38 286 ALA A CA 1
ATOM 2257 C C . ALA A 1 286 ? 7.336 -17.871 5.387 1.00 77.38 286 ALA A C 1
ATOM 2259 O O . ALA A 1 286 ? 6.376 -17.985 4.633 1.00 77.38 286 ALA A O 1
ATOM 2260 N N . ASN A 1 287 ? 8.532 -17.487 4.970 1.00 83.19 287 ASN A N 1
ATOM 2261 C CA . ASN A 1 287 ? 8.983 -17.466 3.587 1.00 83.19 287 ASN A CA 1
ATOM 2262 C C . ASN A 1 287 ? 9.709 -18.763 3.257 1.00 83.19 287 ASN A C 1
ATOM 2264 O O . ASN A 1 287 ? 10.237 -19.435 4.146 1.00 83.19 287 ASN A O 1
ATOM 2268 N N . GLU A 1 288 ? 9.771 -19.073 1.972 1.00 88.12 288 GLU A N 1
ATOM 2269 C CA . GLU A 1 288 ? 10.491 -20.209 1.439 1.00 88.12 288 GLU A CA 1
ATOM 2270 C C . GLU A 1 288 ? 11.454 -19.768 0.331 1.00 88.12 288 GLU A C 1
ATOM 2272 O O . GLU A 1 288 ? 11.173 -18.875 -0.481 1.00 88.12 288 GLU A O 1
ATOM 2277 N N . GLY A 1 289 ? 12.625 -20.395 0.306 1.00 90.38 289 GLY A N 1
ATOM 2278 C CA . GLY A 1 289 ? 13.626 -20.170 -0.722 1.00 90.38 289 GLY A CA 1
ATOM 2279 C C . GLY A 1 289 ? 14.343 -21.454 -1.099 1.00 90.38 289 GLY A C 1
ATOM 2280 O O . GLY A 1 289 ? 14.672 -22.268 -0.240 1.00 90.38 289 GLY A O 1
ATOM 2281 N N . VAL A 1 290 ? 14.611 -21.641 -2.384 1.00 94.38 290 VAL A N 1
ATOM 2282 C CA . VAL A 1 290 ? 15.278 -22.842 -2.896 1.00 94.38 290 VAL A CA 1
ATOM 2283 C C . VAL A 1 290 ? 16.746 -22.796 -2.503 1.00 94.38 290 VAL A C 1
ATOM 2285 O O . VAL A 1 290 ? 17.417 -21.784 -2.706 1.00 94.38 290 VAL A O 1
ATOM 2288 N N . ARG A 1 291 ? 17.271 -23.889 -1.953 1.00 94.06 291 ARG A N 1
ATOM 2289 C CA . ARG A 1 291 ? 18.648 -23.944 -1.452 1.00 94.06 291 ARG A CA 1
ATOM 2290 C C . ARG A 1 291 ? 19.668 -23.822 -2.572 1.00 94.06 291 ARG A C 1
ATOM 2292 O O . ARG A 1 291 ? 19.617 -24.557 -3.557 1.00 94.06 291 ARG A O 1
ATOM 2299 N N . THR A 1 292 ? 20.700 -23.009 -2.355 1.00 94.38 292 THR A N 1
ATOM 2300 C CA . THR A 1 292 ? 21.797 -22.836 -3.324 1.00 94.38 292 THR A CA 1
ATOM 2301 C C . THR A 1 292 ? 22.475 -24.153 -3.707 1.00 94.38 292 THR A C 1
ATOM 2303 O O . THR A 1 292 ? 22.832 -24.345 -4.865 1.00 94.38 292 THR A O 1
ATOM 2306 N N . SER A 1 293 ? 22.633 -25.095 -2.769 1.00 91.94 293 SER A N 1
ATOM 2307 C CA . SER A 1 293 ? 23.218 -26.414 -3.064 1.00 91.94 293 SER A CA 1
ATOM 2308 C C . SER A 1 293 ? 22.383 -27.215 -4.070 1.00 91.94 293 SER A C 1
ATOM 2310 O O . SER A 1 293 ? 22.945 -27.895 -4.927 1.00 91.94 293 SER A O 1
ATOM 2312 N N . ARG A 1 294 ? 21.052 -27.096 -4.001 1.00 94.06 294 ARG A N 1
ATOM 2313 C CA . ARG A 1 294 ? 20.092 -27.776 -4.880 1.00 94.06 294 ARG A CA 1
ATOM 2314 C C . ARG A 1 294 ? 20.033 -27.118 -6.247 1.00 94.06 294 ARG A C 1
ATOM 2316 O O . ARG A 1 294 ? 20.140 -27.814 -7.253 1.00 94.06 294 ARG A O 1
ATOM 2323 N N . LEU A 1 295 ? 19.996 -25.784 -6.266 1.00 93.81 295 LEU A N 1
ATOM 2324 C CA . LEU A 1 295 ? 20.104 -24.989 -7.489 1.00 93.81 295 LEU A CA 1
ATOM 2325 C C . LEU A 1 295 ? 21.371 -25.352 -8.261 1.00 93.81 295 LEU A C 1
ATOM 2327 O O . LEU A 1 295 ? 21.293 -25.721 -9.424 1.00 93.81 295 LEU A O 1
ATOM 2331 N N . VAL A 1 296 ? 22.541 -25.324 -7.617 1.00 93.69 296 VAL A N 1
ATOM 2332 C CA . VAL A 1 296 ? 23.806 -25.626 -8.302 1.00 93.69 296 VAL A CA 1
ATOM 2333 C C . VAL A 1 296 ? 23.842 -27.065 -8.823 1.00 93.69 296 VAL A C 1
ATOM 2335 O O . VAL A 1 296 ? 24.330 -27.293 -9.929 1.00 93.69 296 VAL A O 1
ATOM 2338 N N . ALA A 1 297 ? 23.328 -28.037 -8.065 1.00 93.06 297 ALA A N 1
ATOM 2339 C CA . ALA A 1 297 ? 23.278 -29.427 -8.514 1.00 93.06 297 ALA A CA 1
ATOM 2340 C C . ALA A 1 297 ? 22.418 -29.599 -9.779 1.00 93.06 297 ALA A C 1
ATOM 2342 O O . ALA A 1 297 ? 22.851 -30.263 -10.725 1.00 93.06 297 ALA A O 1
ATOM 2343 N N . ASP A 1 298 ? 21.237 -28.976 -9.821 1.00 93.81 298 ASP A N 1
ATOM 2344 C CA . ASP A 1 298 ? 20.348 -29.044 -10.982 1.00 93.81 298 ASP A CA 1
ATOM 2345 C C . ASP A 1 298 ? 20.889 -28.235 -12.171 1.00 93.81 298 ASP A C 1
ATOM 2347 O O . ASP A 1 298 ? 20.979 -28.772 -13.276 1.00 93.81 298 ASP A O 1
ATOM 2351 N N . ILE A 1 299 ? 21.374 -27.006 -11.949 1.00 91.25 299 ILE A N 1
ATOM 2352 C CA . ILE A 1 299 ? 21.962 -26.171 -13.010 1.00 91.25 299 ILE A CA 1
ATOM 2353 C C . ILE A 1 299 ? 23.128 -26.904 -13.681 1.00 91.25 299 ILE A C 1
ATOM 2355 O O . ILE A 1 299 ? 23.207 -26.936 -14.906 1.00 91.25 299 ILE A O 1
ATOM 2359 N N . ARG A 1 300 ? 24.017 -27.543 -12.909 1.00 91.75 300 ARG A N 1
ATOM 2360 C CA . ARG A 1 300 ? 25.139 -28.332 -13.452 1.00 91.75 300 ARG A CA 1
ATOM 2361 C C . ARG A 1 300 ? 24.678 -29.461 -14.357 1.00 91.75 300 ARG A C 1
ATOM 2363 O O . ARG A 1 300 ? 25.249 -29.676 -15.423 1.00 91.75 300 ARG A O 1
ATOM 2370 N N . LYS A 1 301 ? 23.648 -30.188 -13.926 1.00 90.06 301 LYS A N 1
ATOM 2371 C CA . LYS A 1 301 ? 23.073 -31.296 -14.690 1.00 90.06 301 LYS A CA 1
ATOM 2372 C C . LYS A 1 301 ? 22.483 -30.803 -16.013 1.00 90.06 301 LYS A C 1
ATOM 2374 O O . LYS A 1 301 ? 22.663 -31.455 -17.038 1.00 90.06 301 LYS A O 1
ATOM 2379 N N . GLN A 1 302 ? 21.812 -29.658 -15.987 1.00 84.25 302 GLN A N 1
ATOM 2380 C CA . GLN A 1 302 ? 21.081 -29.102 -17.125 1.00 84.25 302 GLN A CA 1
ATOM 2381 C C . GLN A 1 302 ? 22.006 -28.379 -18.115 1.00 84.25 302 GLN A C 1
ATOM 2383 O O . GLN A 1 302 ? 21.892 -28.551 -19.326 1.00 84.25 302 GLN A O 1
ATOM 2388 N N . ALA A 1 303 ? 22.997 -27.644 -17.608 1.00 83.38 303 ALA A N 1
ATOM 2389 C CA . ALA A 1 303 ? 23.998 -26.943 -18.407 1.00 83.38 303 ALA A CA 1
ATOM 2390 C C . ALA A 1 303 ? 25.147 -27.851 -18.883 1.00 83.38 303 ALA A C 1
ATOM 2392 O O . ALA A 1 303 ? 26.037 -27.369 -19.575 1.00 83.38 303 ALA A O 1
ATOM 2393 N N . ALA A 1 304 ? 25.130 -29.157 -18.578 1.00 83.31 304 ALA A N 1
ATOM 2394 C CA . ALA A 1 304 ? 26.218 -30.111 -18.841 1.00 83.31 304 ALA A CA 1
ATOM 2395 C C . ALA A 1 304 ? 26.764 -30.114 -20.287 1.00 83.31 304 ALA A C 1
ATOM 2397 O O . ALA A 1 304 ? 27.889 -30.552 -20.519 1.00 83.31 304 ALA A O 1
ATOM 2398 N N . ARG A 1 305 ? 25.965 -29.663 -21.262 1.00 78.38 305 ARG A N 1
ATOM 2399 C CA . ARG A 1 305 ? 26.315 -29.617 -22.693 1.00 78.38 305 ARG A CA 1
ATOM 2400 C C . ARG A 1 305 ? 26.321 -28.204 -23.289 1.00 78.38 305 ARG A C 1
ATOM 2402 O O . ARG A 1 305 ? 26.402 -28.082 -24.504 1.00 78.38 305 ARG A O 1
ATOM 2409 N N . HIS A 1 306 ? 26.193 -27.161 -22.469 1.00 85.69 306 HIS A N 1
ATOM 2410 C CA . HIS A 1 306 ? 26.133 -25.780 -22.942 1.00 85.69 306 HIS A CA 1
ATOM 2411 C C . HIS A 1 306 ? 27.502 -25.101 -22.865 1.00 85.69 306 HIS A C 1
ATOM 2413 O O . HIS A 1 306 ? 28.211 -25.221 -21.867 1.00 85.69 306 HIS A O 1
ATOM 2419 N N . ASP A 1 307 ? 27.816 -24.275 -23.861 1.00 84.50 307 ASP A N 1
ATOM 2420 C CA . ASP A 1 307 ? 29.081 -23.534 -23.960 1.00 84.50 307 ASP A CA 1
ATOM 2421 C C . ASP A 1 307 ? 29.358 -22.566 -22.792 1.00 84.50 307 ASP A C 1
ATOM 2423 O O . ASP A 1 307 ? 30.497 -22.154 -22.588 1.00 84.50 307 ASP A O 1
ATOM 2427 N N . LEU A 1 308 ? 28.343 -22.210 -21.993 1.00 81.25 308 LEU A N 1
ATOM 2428 C CA . LEU A 1 308 ? 28.493 -21.323 -20.833 1.00 81.25 308 LEU A CA 1
ATOM 2429 C C . LEU A 1 308 ? 28.780 -22.076 -19.528 1.00 81.25 308 LEU A C 1
ATOM 2431 O O . LEU A 1 308 ? 29.088 -21.442 -18.518 1.00 81.25 308 LEU A O 1
ATOM 2435 N N . LEU A 1 309 ? 28.739 -23.413 -19.535 1.00 82.38 309 LEU A N 1
ATOM 2436 C CA . LEU A 1 309 ? 29.051 -24.223 -18.358 1.00 82.38 309 LEU A CA 1
ATOM 2437 C C . LEU A 1 309 ? 30.453 -23.948 -17.791 1.00 82.38 309 LEU A C 1
ATOM 2439 O O . LEU A 1 309 ? 30.546 -23.798 -16.576 1.00 82.38 309 LEU A O 1
ATOM 2443 N N . PRO A 1 310 ? 31.535 -23.820 -18.590 1.00 87.50 310 PRO A N 1
ATOM 2444 C CA . PRO A 1 310 ? 32.859 -23.523 -18.042 1.00 87.50 310 PRO A CA 1
ATOM 2445 C C . PRO A 1 310 ? 32.909 -22.178 -17.310 1.00 87.50 310 PRO A C 1
ATOM 2447 O O . PRO A 1 310 ? 33.559 -22.066 -16.274 1.00 87.50 310 PRO A O 1
ATOM 2450 N N . VAL A 1 311 ? 32.196 -21.167 -17.817 1.00 86.81 311 VAL A N 1
ATOM 2451 C CA . VAL A 1 311 ? 32.113 -19.835 -17.196 1.00 86.81 311 VAL A CA 1
ATOM 2452 C C . VAL A 1 311 ? 31.323 -19.899 -15.892 1.00 86.81 311 VAL A C 1
ATOM 2454 O O . VAL A 1 311 ? 31.742 -19.332 -14.883 1.00 86.81 311 VAL A O 1
ATOM 2457 N N . LEU A 1 312 ? 30.205 -20.626 -15.888 1.00 86.50 312 LEU A N 1
ATOM 2458 C CA . LEU A 1 312 ? 29.411 -20.850 -14.687 1.00 86.50 312 LEU A CA 1
ATOM 2459 C C . LEU A 1 312 ? 30.196 -21.642 -13.627 1.00 86.50 312 LEU A C 1
ATOM 2461 O O . LEU A 1 312 ? 30.195 -21.266 -12.458 1.00 86.50 312 LEU A O 1
ATOM 2465 N N . GLU A 1 313 ? 30.905 -22.701 -14.019 1.00 88.44 313 GLU A N 1
ATOM 2466 C CA . GLU A 1 313 ? 31.775 -23.463 -13.117 1.00 88.44 313 GLU A CA 1
ATOM 2467 C C . GLU A 1 313 ? 32.895 -22.600 -12.552 1.00 88.44 313 GLU A C 1
ATOM 2469 O O . GLU A 1 313 ? 33.156 -22.649 -11.352 1.00 88.44 313 GLU A O 1
ATOM 2474 N N . ALA A 1 314 ? 33.518 -21.766 -13.384 1.00 87.25 314 ALA A N 1
ATOM 2475 C CA . ALA A 1 314 ? 34.536 -20.834 -12.931 1.00 87.25 314 ALA A CA 1
ATOM 2476 C C . ALA A 1 314 ? 33.977 -19.842 -11.894 1.00 87.25 314 ALA A C 1
ATOM 2478 O O . ALA A 1 314 ? 34.628 -19.576 -10.879 1.00 87.25 314 ALA A O 1
ATOM 2479 N N . ALA A 1 315 ? 32.753 -19.340 -12.099 1.00 88.06 315 ALA A N 1
ATOM 2480 C CA . ALA A 1 315 ? 32.068 -18.479 -11.135 1.00 88.06 315 ALA A CA 1
ATOM 2481 C C . ALA A 1 315 ? 31.756 -19.224 -9.823 1.00 88.06 315 ALA A C 1
ATOM 2483 O O . ALA A 1 315 ? 32.062 -18.722 -8.741 1.00 88.06 315 ALA A O 1
ATOM 2484 N N . ILE A 1 316 ? 31.225 -20.450 -9.899 1.00 87.38 316 ILE A N 1
ATOM 2485 C CA . ILE A 1 316 ? 30.912 -21.304 -8.738 1.00 87.38 316 ILE A CA 1
ATOM 2486 C C . ILE A 1 316 ? 32.179 -21.667 -7.946 1.00 87.38 316 ILE A C 1
ATOM 2488 O O . ILE A 1 316 ? 32.180 -21.676 -6.710 1.00 87.38 316 ILE A O 1
ATOM 2492 N N . GLN A 1 317 ? 33.285 -21.952 -8.631 1.00 86.12 317 GLN A N 1
ATOM 2493 C CA . GLN A 1 317 ? 34.571 -22.286 -8.015 1.00 86.12 317 GLN A CA 1
ATOM 2494 C C . GLN A 1 317 ? 35.310 -21.044 -7.496 1.00 86.12 317 GLN A C 1
ATOM 2496 O O . GLN A 1 317 ? 36.183 -21.175 -6.640 1.00 86.12 317 GLN A O 1
ATOM 2501 N N . GLY A 1 318 ? 34.922 -19.846 -7.944 1.00 80.25 318 GLY A N 1
ATOM 2502 C CA . GLY A 1 318 ? 35.574 -18.583 -7.596 1.00 80.25 318 GLY A CA 1
ATOM 2503 C C . GLY A 1 318 ? 36.919 -18.380 -8.298 1.00 80.25 318 GLY A C 1
ATOM 2504 O O . GLY A 1 318 ? 37.746 -17.608 -7.813 1.00 80.25 318 GLY A O 1
ATOM 2505 N N . THR A 1 319 ? 37.163 -19.083 -9.410 1.00 82.06 319 THR A N 1
ATOM 2506 C CA . THR A 1 319 ? 38.381 -18.925 -10.223 1.00 82.06 319 THR A CA 1
ATOM 2507 C C . THR A 1 319 ? 38.330 -17.661 -11.074 1.00 82.06 319 THR A C 1
ATOM 2509 O O . THR A 1 319 ? 39.369 -17.062 -11.339 1.00 82.06 319 THR A O 1
ATOM 2512 N N . ILE A 1 320 ? 37.124 -17.210 -11.433 1.00 79.50 320 ILE A N 1
ATOM 2513 C CA . ILE A 1 320 ? 36.870 -15.850 -11.910 1.00 79.50 320 ILE A CA 1
ATOM 2514 C C . ILE A 1 320 ? 36.273 -15.022 -10.775 1.00 79.50 320 ILE A C 1
ATOM 2516 O O . ILE A 1 320 ? 35.368 -15.469 -10.067 1.00 79.50 320 ILE A O 1
ATOM 2520 N N . LYS A 1 321 ? 36.792 -13.807 -10.595 1.00 72.69 321 LYS A N 1
ATOM 2521 C CA . LYS A 1 321 ? 36.312 -12.861 -9.585 1.00 72.69 321 LYS A CA 1
ATOM 2522 C C . LYS A 1 321 ? 35.540 -11.725 -10.255 1.00 72.69 321 LYS A C 1
ATOM 2524 O O . LYS A 1 321 ? 35.933 -11.329 -11.353 1.00 72.69 321 LYS A O 1
ATOM 2529 N N . PRO A 1 322 ? 34.486 -11.195 -9.610 1.00 68.31 322 PRO A N 1
ATOM 2530 C CA . PRO A 1 322 ? 33.793 -10.009 -10.089 1.00 68.31 322 PRO A CA 1
ATOM 2531 C C . PRO A 1 322 ? 34.775 -8.861 -10.305 1.00 68.31 322 PRO A C 1
ATOM 2533 O O . PRO A 1 322 ? 35.530 -8.524 -9.396 1.00 68.31 322 PRO A O 1
ATOM 2536 N N . THR A 1 323 ? 34.729 -8.239 -11.480 1.00 58.22 323 THR A N 1
ATOM 2537 C CA . THR A 1 323 ? 35.485 -7.020 -11.810 1.00 58.22 323 THR A CA 1
ATOM 2538 C C . THR A 1 323 ? 34.824 -5.763 -11.246 1.00 58.22 323 THR A C 1
ATOM 2540 O O . THR A 1 323 ? 35.143 -4.661 -11.685 1.00 58.22 323 THR A O 1
ATOM 2543 N N . ALA A 1 324 ? 33.866 -5.917 -10.322 1.00 53.81 324 ALA A N 1
ATOM 2544 C CA . ALA A 1 324 ? 33.232 -4.794 -9.654 1.00 53.81 324 ALA A CA 1
ATOM 2545 C C . ALA A 1 324 ? 34.350 -3.931 -9.071 1.00 53.81 324 ALA A C 1
ATOM 2547 O O . ALA A 1 324 ? 35.103 -4.417 -8.222 1.00 53.81 324 ALA A O 1
ATOM 2548 N N . ALA A 1 325 ? 34.469 -2.704 -9.589 1.00 47.62 325 ALA A N 1
ATOM 2549 C CA . ALA A 1 325 ? 35.392 -1.708 -9.080 1.00 47.62 325 ALA A CA 1
ATOM 2550 C C . ALA A 1 325 ? 35.317 -1.759 -7.554 1.00 47.62 325 ALA A C 1
ATOM 2552 O O . ALA A 1 325 ? 34.216 -1.808 -6.984 1.00 47.62 325 ALA A O 1
ATOM 2553 N N . GLU A 1 326 ? 36.476 -1.850 -6.900 1.00 43.94 326 GLU A N 1
ATOM 2554 C CA . GLU A 1 326 ? 36.537 -1.643 -5.461 1.00 43.94 326 GLU A CA 1
ATOM 2555 C C . GLU A 1 326 ? 35.735 -0.372 -5.168 1.00 43.94 326 GLU A C 1
ATOM 2557 O O . GLU A 1 326 ? 35.747 0.556 -5.975 1.00 43.94 326 GLU A O 1
ATOM 2562 N N . LEU A 1 327 ? 34.934 -0.380 -4.100 1.00 41.12 327 LEU A N 1
ATOM 2563 C CA . LEU A 1 327 ? 34.210 0.805 -3.650 1.00 41.12 327 LEU A CA 1
ATOM 2564 C C . LEU A 1 327 ? 35.256 1.871 -3.291 1.00 41.12 327 LEU A C 1
ATOM 2566 O O . LEU A 1 327 ? 35.585 2.044 -2.122 1.00 41.12 327 LEU A O 1
ATOM 2570 N N . GLU A 1 328 ? 35.802 2.559 -4.288 1.00 36.62 328 GLU A N 1
ATOM 2571 C CA . GLU A 1 328 ? 36.320 3.898 -4.133 1.00 36.62 328 GLU A CA 1
ATOM 2572 C C . GLU A 1 328 ? 35.077 4.701 -3.789 1.00 36.62 328 GLU A C 1
ATOM 2574 O O . GLU A 1 328 ? 34.214 4.998 -4.616 1.00 36.62 328 GLU A O 1
ATOM 2579 N N . ILE A 1 329 ? 34.901 4.920 -2.489 1.00 34.62 329 ILE A N 1
ATOM 2580 C CA . ILE A 1 329 ? 34.055 5.998 -2.027 1.00 34.62 329 ILE A CA 1
ATOM 2581 C C . ILE A 1 329 ? 34.797 7.245 -2.502 1.00 34.62 329 ILE A C 1
ATOM 2583 O O . ILE A 1 329 ? 35.611 7.796 -1.765 1.00 34.62 329 ILE A O 1
ATOM 2587 N N . ASP A 1 330 ? 34.550 7.660 -3.742 1.00 31.53 330 ASP A N 1
ATOM 2588 C CA . ASP A 1 330 ? 34.823 9.018 -4.181 1.00 31.53 330 ASP A CA 1
ATOM 2589 C C . ASP A 1 330 ? 33.870 9.918 -3.392 1.00 31.53 330 ASP A C 1
ATOM 2591 O O . ASP A 1 330 ? 32.852 10.416 -3.870 1.00 31.53 330 ASP A O 1
ATOM 2595 N N . VAL A 1 331 ? 34.197 10.118 -2.115 1.00 30.50 331 VAL A N 1
ATOM 2596 C CA . VAL A 1 331 ? 34.038 11.440 -1.548 1.00 30.50 331 VAL A CA 1
ATOM 2597 C C . VAL A 1 331 ? 35.051 12.249 -2.336 1.00 30.50 331 VAL A C 1
ATOM 2599 O O . VAL A 1 331 ? 36.224 12.251 -1.972 1.00 30.50 331 VAL A O 1
ATOM 2602 N N . GLU A 1 332 ? 34.637 12.896 -3.429 1.00 28.27 332 GLU A N 1
ATOM 2603 C CA . GLU A 1 332 ? 35.382 14.071 -3.862 1.00 28.27 332 GLU A CA 1
ATOM 2604 C C . GLU A 1 332 ? 35.520 14.923 -2.597 1.00 28.27 332 GLU A C 1
ATOM 2606 O O . GLU A 1 332 ? 34.504 15.379 -2.052 1.00 28.27 332 GLU A O 1
ATOM 2611 N N . PRO A 1 333 ? 36.733 15.084 -2.036 1.00 31.42 333 PRO A N 1
ATOM 2612 C CA . PRO A 1 333 ? 36.895 15.999 -0.937 1.00 31.42 333 PRO A CA 1
ATOM 2613 C C . PRO A 1 333 ? 36.551 17.333 -1.568 1.00 31.42 333 PRO A C 1
ATOM 2615 O O . PRO A 1 333 ? 37.271 17.774 -2.464 1.00 31.42 333 PRO A O 1
ATOM 2618 N N . SER A 1 334 ? 35.446 17.954 -1.146 1.00 31.22 334 SER A N 1
ATOM 2619 C CA . SER A 1 334 ? 35.172 19.342 -1.491 1.00 31.22 334 SER A CA 1
ATOM 2620 C C . SER A 1 334 ? 36.476 20.083 -1.225 1.00 31.22 334 SER A C 1
ATOM 2622 O O . SER A 1 334 ? 36.917 20.143 -0.069 1.00 31.22 334 SER A O 1
ATOM 2624 N N . ALA A 1 335 ? 37.160 20.509 -2.286 1.00 30.39 335 ALA A N 1
ATOM 2625 C CA . ALA A 1 335 ? 38.474 21.094 -2.156 1.00 30.39 335 ALA A CA 1
ATOM 2626 C C . ALA A 1 335 ? 38.294 22.332 -1.282 1.00 30.39 335 ALA A C 1
ATOM 2628 O O . ALA A 1 335 ? 37.749 23.346 -1.716 1.00 30.39 335 ALA A O 1
ATOM 2629 N N . ARG A 1 336 ? 38.702 22.241 -0.010 1.00 27.97 336 ARG A N 1
ATOM 2630 C CA . ARG A 1 336 ? 38.906 23.432 0.803 1.00 27.97 336 ARG A CA 1
ATOM 2631 C C . ARG A 1 336 ? 39.902 24.270 0.008 1.00 27.97 336 ARG A C 1
ATOM 2633 O O . ARG A 1 336 ? 40.966 23.738 -0.314 1.00 27.97 336 ARG A O 1
ATOM 2640 N N . PRO A 1 337 ? 39.595 25.528 -0.339 1.00 30.98 337 PRO A N 1
ATOM 2641 C CA . PRO A 1 337 ? 40.531 26.346 -1.083 1.00 30.98 337 PRO A CA 1
ATOM 2642 C C . PRO A 1 337 ? 41.728 26.631 -0.173 1.00 30.98 337 PRO A C 1
ATOM 2644 O O . PRO A 1 337 ? 41.717 27.547 0.646 1.00 30.98 337 PRO A O 1
ATOM 2647 N N . THR A 1 338 ? 42.777 25.821 -0.287 1.00 28.81 338 THR A N 1
ATOM 2648 C CA . THR A 1 338 ? 44.105 26.182 0.191 1.00 28.81 338 THR A CA 1
ATOM 2649 C C . THR A 1 338 ? 44.629 27.257 -0.745 1.00 28.81 338 THR A C 1
ATOM 2651 O O . THR A 1 338 ? 45.159 26.966 -1.815 1.00 28.81 338 THR A O 1
ATOM 2654 N N . PHE A 1 339 ? 44.452 28.516 -0.345 1.00 30.19 339 PHE A N 1
ATOM 2655 C CA . PHE A 1 339 ? 45.179 29.637 -0.923 1.00 30.19 339 PHE A CA 1
ATOM 2656 C C . PHE A 1 339 ? 46.675 29.434 -0.659 1.00 30.19 339 PHE A C 1
ATOM 2658 O O . PHE A 1 339 ? 47.184 29.755 0.413 1.00 30.19 339 PHE A O 1
ATOM 2665 N N . ALA A 1 340 ? 47.384 28.902 -1.650 1.00 31.33 340 ALA A N 1
ATOM 2666 C CA . ALA A 1 340 ? 48.815 29.118 -1.789 1.00 31.33 340 ALA A CA 1
ATOM 2667 C C . ALA A 1 340 ? 49.003 30.311 -2.743 1.00 31.33 340 ALA A C 1
ATOM 2669 O O . ALA A 1 340 ? 48.489 30.270 -3.864 1.00 31.33 340 ALA A O 1
ATOM 2670 N N . PRO A 1 341 ? 49.694 31.390 -2.338 1.00 29.97 341 PRO A N 1
ATOM 2671 C CA . PRO A 1 341 ? 49.894 32.539 -3.206 1.00 29.97 341 PRO A CA 1
ATOM 2672 C C . PRO A 1 341 ? 50.907 32.168 -4.292 1.00 29.97 341 PRO A C 1
ATOM 2674 O O . PRO A 1 341 ? 52.105 32.080 -4.030 1.00 29.97 341 PRO A O 1
ATOM 2677 N N . GLN A 1 342 ? 50.438 31.953 -5.521 1.00 32.19 342 GLN A N 1
ATOM 2678 C CA . GLN A 1 342 ? 51.312 31.961 -6.689 1.00 32.19 342 GLN A CA 1
ATOM 2679 C C . GLN A 1 342 ? 51.315 33.358 -7.306 1.00 32.19 342 GLN A C 1
ATOM 2681 O O . GLN A 1 342 ? 50.319 33.837 -7.842 1.00 32.19 342 GLN A O 1
ATOM 2686 N N . LEU A 1 343 ? 52.467 34.017 -7.196 1.00 34.66 343 LEU A N 1
ATOM 2687 C CA . LEU A 1 343 ? 52.810 35.220 -7.942 1.00 34.66 343 LEU A CA 1
ATOM 2688 C C . LEU A 1 343 ? 52.837 34.886 -9.440 1.00 34.66 343 LEU A C 1
ATOM 2690 O O . LEU A 1 343 ? 53.688 34.115 -9.878 1.00 34.66 343 LEU A O 1
ATOM 2694 N N . ILE A 1 344 ? 51.949 35.502 -10.222 1.00 34.25 344 ILE A N 1
ATOM 2695 C CA . ILE A 1 344 ? 52.059 35.551 -11.685 1.00 34.25 344 ILE A CA 1
ATOM 2696 C C . ILE A 1 344 ? 52.297 37.016 -12.088 1.00 34.25 344 ILE A C 1
ATOM 2698 O O . ILE A 1 344 ? 51.569 37.892 -11.614 1.00 34.25 344 ILE A O 1
ATOM 2702 N N . PRO A 1 345 ? 53.307 37.322 -12.928 1.00 30.89 345 PRO A N 1
ATOM 2703 C CA . PRO A 1 345 ? 53.573 38.683 -13.377 1.00 30.89 345 PRO A CA 1
ATOM 2704 C C . PRO A 1 345 ? 52.447 39.201 -14.273 1.00 30.89 345 PRO A C 1
ATOM 2706 O O . PRO A 1 345 ? 51.975 38.508 -15.174 1.00 30.89 345 PRO A O 1
ATOM 2709 N N . ALA A 1 346 ? 52.059 40.452 -14.044 1.00 38.66 346 ALA A N 1
ATOM 2710 C CA . ALA A 1 346 ? 51.057 41.153 -14.826 1.00 38.66 346 ALA A CA 1
ATOM 2711 C C . ALA A 1 346 ? 51.497 41.332 -16.289 1.00 38.66 346 ALA A C 1
ATOM 2713 O O . ALA A 1 346 ? 52.525 41.944 -16.572 1.00 38.66 346 ALA A O 1
ATOM 2714 N N . SER A 1 347 ? 50.661 40.878 -17.220 1.00 38.59 347 SER A N 1
ATOM 2715 C CA . SER A 1 347 ? 50.571 41.477 -18.552 1.00 38.59 347 SER A CA 1
ATOM 2716 C C . SER A 1 347 ? 49.108 41.482 -18.996 1.00 38.59 347 SER A C 1
ATOM 2718 O O . SER A 1 347 ? 48.497 40.444 -19.224 1.00 38.59 347 SER A O 1
ATOM 2720 N N . LEU A 1 348 ? 48.536 42.685 -19.037 1.00 43.50 348 LEU A N 1
ATOM 2721 C CA . LEU A 1 348 ? 47.208 42.984 -19.571 1.00 43.50 348 LEU A CA 1
ATOM 2722 C C . LEU A 1 348 ? 47.341 43.377 -21.047 1.00 43.50 348 LEU A C 1
ATOM 2724 O O . LEU A 1 348 ? 48.165 44.241 -21.357 1.00 43.50 348 LEU A O 1
ATOM 2728 N N . PRO A 1 349 ? 46.463 42.872 -21.925 1.00 36.34 349 PRO A N 1
ATOM 2729 C CA . PRO A 1 349 ? 45.970 43.643 -23.054 1.00 36.34 349 PRO A CA 1
ATOM 2730 C C . PRO A 1 349 ? 44.561 44.168 -22.763 1.00 36.34 349 PRO A C 1
ATOM 2732 O O . PRO A 1 349 ? 43.722 43.503 -22.159 1.00 36.34 349 PRO A O 1
ATOM 2735 N N . SER A 1 350 ? 44.349 45.403 -23.195 1.00 50.19 350 SER A N 1
ATOM 2736 C CA . SER A 1 350 ? 43.138 46.202 -23.077 1.00 50.19 350 SER A CA 1
ATOM 2737 C C . SER A 1 350 ? 41.982 45.645 -23.914 1.00 50.19 350 SER A C 1
ATOM 2739 O O . SER A 1 350 ? 42.143 45.422 -25.110 1.00 50.19 350 SER A O 1
ATOM 2741 N N . GLU A 1 351 ? 40.822 45.544 -23.267 1.00 48.97 351 GLU A N 1
ATOM 2742 C CA . GLU A 1 351 ? 39.485 45.294 -23.828 1.00 48.97 351 GLU A CA 1
ATOM 2743 C C . GLU A 1 351 ? 39.189 43.870 -24.334 1.00 48.97 351 GLU A C 1
ATOM 2745 O O . GLU A 1 351 ? 39.284 43.544 -25.514 1.00 48.97 351 GLU A O 1
ATOM 2750 N N . GLY A 1 352 ? 38.724 43.031 -23.402 1.00 37.34 352 GLY A N 1
ATOM 2751 C CA . GLY A 1 352 ? 38.055 41.755 -23.662 1.00 37.34 352 GLY A CA 1
ATOM 2752 C C . GLY A 1 352 ? 37.928 40.925 -22.381 1.00 37.34 352 GLY A C 1
ATOM 2753 O O . GLY A 1 352 ? 38.892 40.804 -21.631 1.00 37.34 352 GLY A O 1
ATOM 2754 N N . PHE A 1 353 ? 36.748 40.366 -22.093 1.00 36.28 353 PHE A N 1
ATOM 2755 C CA . PHE A 1 353 ? 36.567 39.430 -20.975 1.00 36.28 353 PHE A CA 1
ATOM 2756 C C . PHE A 1 353 ? 36.971 38.019 -21.432 1.00 36.28 353 PHE A C 1
ATOM 2758 O O . PHE A 1 353 ? 36.449 37.530 -22.434 1.00 36.28 353 PHE A O 1
ATOM 2765 N N . SER A 1 354 ? 37.889 37.353 -20.724 1.00 29.20 354 SER A N 1
ATOM 2766 C CA . SER A 1 354 ? 38.240 35.953 -20.989 1.00 29.20 354 SER A CA 1
ATOM 2767 C C . SER A 1 354 ? 37.328 35.021 -20.191 1.00 29.20 354 SER A C 1
ATOM 2769 O O . SER A 1 354 ? 37.392 34.991 -18.961 1.00 29.20 354 SER A O 1
ATOM 2771 N N . LEU A 1 355 ? 36.510 34.232 -20.882 1.00 31.34 355 LEU A N 1
ATOM 2772 C CA . LEU A 1 355 ? 35.778 33.120 -20.285 1.00 31.34 355 LEU A CA 1
ATOM 2773 C C . LEU A 1 355 ? 36.622 31.846 -20.423 1.00 31.34 355 LEU A C 1
ATOM 2775 O O . LEU A 1 355 ? 36.860 31.377 -21.534 1.00 31.34 355 LEU A O 1
ATOM 2779 N N . VAL A 1 356 ? 37.078 31.283 -19.303 1.00 30.67 356 VAL A N 1
ATOM 2780 C CA . VAL A 1 356 ? 37.696 29.951 -19.284 1.00 30.67 356 VAL A CA 1
ATOM 2781 C C . VAL A 1 356 ? 36.572 28.924 -19.181 1.00 30.67 356 VAL A C 1
ATOM 2783 O O . VAL A 1 356 ? 36.038 28.682 -18.103 1.00 30.67 356 VAL A O 1
ATOM 2786 N N . LEU A 1 357 ? 36.182 28.355 -20.320 1.00 28.22 357 LEU A N 1
ATOM 2787 C CA . LEU A 1 357 ? 35.277 27.207 -20.380 1.00 28.22 357 LEU A CA 1
ATOM 2788 C C . LEU A 1 357 ? 36.110 25.918 -20.331 1.00 28.22 357 LEU A C 1
ATOM 2790 O O . LEU A 1 357 ? 36.935 25.716 -21.225 1.00 28.22 357 LEU A O 1
ATOM 2794 N N . PRO A 1 358 ? 35.903 25.019 -19.355 1.00 27.67 358 PRO A N 1
ATOM 2795 C CA . PRO A 1 358 ? 36.461 23.679 -19.434 1.00 27.67 358 PRO A CA 1
ATOM 2796 C C . PRO A 1 358 ? 35.686 22.895 -20.502 1.00 27.67 358 PRO A C 1
ATOM 2798 O O . PRO A 1 358 ? 34.576 22.420 -20.277 1.00 27.67 358 PRO A O 1
ATOM 2801 N N . LEU A 1 359 ? 36.255 22.802 -21.704 1.00 32.66 359 LEU A N 1
ATOM 2802 C CA . LEU A 1 359 ? 35.744 21.955 -22.779 1.00 32.66 359 LEU A CA 1
ATOM 2803 C C . LEU A 1 359 ? 36.417 20.584 -22.703 1.00 32.66 359 LEU A C 1
ATOM 2805 O O . LEU A 1 359 ? 37.611 20.458 -22.968 1.00 32.66 359 LEU A O 1
ATOM 2809 N N . ASN A 1 360 ? 35.634 19.547 -22.411 1.00 29.17 360 ASN A N 1
ATOM 2810 C CA . ASN A 1 360 ? 36.051 18.166 -22.637 1.00 29.17 360 ASN A CA 1
ATOM 2811 C C . ASN A 1 360 ? 35.821 17.820 -24.115 1.00 29.17 360 ASN A C 1
ATOM 2813 O O . ASN A 1 360 ? 34.696 17.554 -24.533 1.00 29.17 360 ASN A O 1
ATOM 2817 N N . VAL A 1 361 ? 36.887 17.851 -24.919 1.00 30.83 361 VAL A N 1
ATOM 2818 C CA . VAL A 1 361 ? 36.862 17.417 -26.324 1.00 30.83 361 VAL A CA 1
ATOM 2819 C C . VAL A 1 361 ? 37.402 15.993 -26.408 1.00 30.83 361 VAL A C 1
ATOM 2821 O O . VAL A 1 361 ? 38.600 15.766 -26.252 1.00 30.83 361 VAL A O 1
ATOM 2824 N N . SER A 1 362 ? 36.534 15.025 -26.693 1.00 28.06 362 SER A N 1
ATOM 2825 C CA . SER A 1 362 ? 36.958 13.664 -27.037 1.00 28.06 362 SER A CA 1
ATOM 2826 C C . SER A 1 362 ? 37.182 13.562 -28.549 1.00 28.06 362 SER A C 1
ATOM 2828 O O . SER A 1 362 ? 36.237 13.575 -29.334 1.00 28.06 362 SER A O 1
ATOM 2830 N N . LEU A 1 363 ? 38.446 13.468 -28.967 1.00 27.08 363 LEU A N 1
ATOM 2831 C CA . LEU A 1 363 ? 38.841 13.192 -30.351 1.00 27.08 363 LEU A CA 1
ATOM 2832 C C . LEU A 1 363 ? 38.749 11.687 -30.633 1.00 27.08 363 LEU A C 1
ATOM 2834 O O . LEU A 1 363 ? 39.428 10.887 -29.991 1.00 27.08 363 LEU A O 1
ATOM 2838 N N . LYS A 1 364 ? 37.953 11.301 -31.633 1.00 27.50 364 LYS A N 1
ATOM 2839 C CA . LYS A 1 364 ? 37.955 9.942 -32.187 1.00 27.50 364 LYS A CA 1
ATOM 2840 C C . LYS A 1 364 ? 38.983 9.879 -33.319 1.00 27.50 364 LYS A C 1
ATOM 2842 O O . LYS A 1 364 ? 38.783 10.486 -34.366 1.00 27.50 364 LYS A O 1
ATOM 2847 N N . VAL A 1 365 ? 40.091 9.172 -33.103 1.00 28.77 365 VAL A N 1
ATOM 2848 C CA . VAL A 1 365 ? 41.097 8.920 -34.146 1.00 28.77 365 VAL A CA 1
ATOM 2849 C C . VAL A 1 365 ? 40.678 7.675 -34.926 1.00 28.77 365 VAL A C 1
ATOM 2851 O O . VAL A 1 365 ? 40.797 6.555 -34.436 1.00 28.77 365 VAL A O 1
ATOM 2854 N N . GLU A 1 366 ? 40.159 7.869 -36.137 1.00 28.48 366 GLU A N 1
ATOM 2855 C CA . GLU A 1 366 ? 39.953 6.785 -37.098 1.00 28.48 366 GLU A CA 1
ATOM 2856 C C . GLU A 1 366 ? 41.289 6.433 -37.764 1.00 28.48 366 GLU A C 1
ATOM 2858 O O . GLU A 1 366 ? 41.911 7.258 -38.435 1.00 28.48 366 GLU A O 1
ATOM 2863 N N . SER A 1 367 ? 41.739 5.190 -37.582 1.00 28.16 367 SER A N 1
ATOM 2864 C CA . SER A 1 367 ? 42.806 4.630 -38.406 1.00 28.16 367 SER A CA 1
ATOM 2865 C C . SER A 1 367 ? 42.243 4.310 -39.790 1.00 28.16 367 SER A C 1
ATOM 2867 O O . SER A 1 367 ? 41.406 3.424 -39.960 1.00 28.16 367 SER A O 1
ATOM 2869 N N . LEU A 1 368 ? 42.715 5.066 -40.779 1.00 30.84 368 LEU A N 1
ATOM 2870 C CA . LEU A 1 368 ? 42.503 4.833 -42.199 1.00 30.84 368 LEU A CA 1
ATOM 2871 C C . LEU A 1 368 ? 43.359 3.649 -42.664 1.00 30.84 368 LEU A C 1
ATOM 2873 O O . LEU A 1 368 ? 44.575 3.768 -42.791 1.00 30.84 368 LEU A O 1
ATOM 2877 N N . SER A 1 369 ? 42.720 2.535 -43.015 1.00 29.98 369 SER A N 1
ATOM 2878 C CA . SER A 1 369 ? 43.170 1.723 -44.150 1.00 29.98 369 SER A CA 1
ATOM 2879 C C . SER A 1 369 ? 41.993 0.955 -44.759 1.00 29.98 369 SER A C 1
ATOM 2881 O O . SER A 1 369 ? 41.350 0.121 -44.135 1.00 29.98 369 SER A O 1
ATOM 2883 N N . ASN A 1 370 ? 41.693 1.303 -46.002 1.00 30.66 370 ASN A N 1
ATOM 2884 C CA . ASN A 1 370 ? 40.746 0.683 -46.933 1.00 30.66 370 ASN A CA 1
ATOM 2885 C C . ASN A 1 370 ? 41.460 0.754 -48.318 1.00 30.66 370 ASN A C 1
ATOM 2887 O O . ASN A 1 370 ? 42.395 1.563 -48.404 1.00 30.66 370 ASN A O 1
ATOM 2891 N N . PRO A 1 371 ? 41.069 0.078 -49.432 1.00 38.81 371 PRO A N 1
ATOM 2892 C CA . PRO A 1 371 ? 39.844 -0.711 -49.703 1.00 38.81 371 PRO A CA 1
ATOM 2893 C C . PRO A 1 371 ? 40.121 -1.872 -50.747 1.00 38.81 371 PRO A C 1
ATOM 2895 O O . PRO A 1 371 ? 41.267 -2.323 -50.782 1.00 38.81 371 PRO A O 1
ATOM 2898 N N . PRO A 1 372 ? 39.233 -2.343 -51.678 1.00 39.81 372 PRO A N 1
ATOM 2899 C CA . PRO A 1 372 ? 37.774 -2.184 -51.819 1.00 39.81 372 PRO A CA 1
ATOM 2900 C C . PRO A 1 372 ? 36.953 -3.438 -52.322 1.00 39.81 372 PRO A C 1
ATOM 2902 O O . PRO A 1 372 ? 37.457 -4.313 -53.020 1.00 39.81 372 PRO A O 1
ATOM 2905 N N . SER A 1 373 ? 35.619 -3.365 -52.144 1.00 26.58 373 SER A N 1
ATOM 2906 C CA . SER A 1 373 ? 34.520 -3.658 -53.119 1.00 26.58 373 SER A CA 1
ATOM 2907 C C . SER A 1 373 ? 33.696 -4.986 -53.192 1.00 26.58 373 SER A C 1
ATOM 2909 O O . SER A 1 373 ? 34.212 -6.060 -53.468 1.00 26.58 373 SER A O 1
ATOM 2911 N N . ILE A 1 374 ? 32.358 -4.764 -53.222 1.00 25.22 374 ILE A N 1
ATOM 2912 C CA . ILE A 1 374 ? 31.203 -5.402 -53.939 1.00 25.22 374 ILE A CA 1
ATOM 2913 C C . ILE A 1 374 ? 30.715 -6.821 -53.557 1.00 25.22 374 ILE A C 1
ATOM 2915 O O . ILE A 1 374 ? 31.304 -7.809 -53.971 1.00 25.22 374 ILE A O 1
ATOM 2919 N N . ARG A 1 375 ? 29.488 -6.938 -53.006 1.00 25.72 375 ARG A N 1
ATOM 2920 C CA . ARG A 1 375 ? 28.255 -7.292 -53.764 1.00 25.72 375 ARG A CA 1
ATOM 2921 C C . ARG A 1 375 ? 26.997 -7.443 -52.899 1.00 25.72 375 ARG A C 1
ATOM 2923 O O . ARG A 1 375 ? 26.979 -8.135 -51.893 1.00 25.72 375 ARG A O 1
ATOM 2930 N N . SER A 1 376 ? 25.943 -6.803 -53.406 1.00 27.11 376 SER A N 1
ATOM 2931 C CA . SER A 1 376 ? 24.519 -7.090 -53.213 1.00 27.11 376 SER A CA 1
ATOM 2932 C C . SER A 1 376 ? 24.204 -8.584 -53.317 1.00 27.11 376 SER A C 1
ATOM 2934 O O . SER A 1 376 ? 24.771 -9.240 -54.190 1.00 27.11 376 SER A O 1
ATOM 2936 N N . LEU A 1 377 ? 23.260 -9.061 -52.494 1.00 28.05 377 LEU A N 1
ATOM 2937 C CA . LEU A 1 377 ? 22.204 -10.008 -52.879 1.00 28.05 377 LEU A CA 1
ATOM 2938 C C . LEU A 1 377 ? 21.086 -10.002 -51.818 1.00 28.05 377 LEU A C 1
ATOM 2940 O O . LEU A 1 377 ? 21.251 -10.488 -50.703 1.00 28.05 377 LEU A O 1
ATOM 2944 N N . ILE A 1 378 ? 19.941 -9.441 -52.203 1.00 30.12 378 ILE A N 1
ATOM 2945 C CA . ILE A 1 378 ? 18.618 -9.754 -51.644 1.00 30.12 378 ILE A CA 1
ATOM 2946 C C . ILE A 1 378 ? 18.210 -11.130 -52.204 1.00 30.12 378 ILE A C 1
ATOM 2948 O O . ILE A 1 378 ? 18.512 -11.409 -53.369 1.00 30.12 378 ILE A O 1
ATOM 2952 N N . PRO A 1 379 ? 17.503 -11.971 -51.430 1.00 30.25 379 PRO A N 1
ATOM 2953 C CA . PRO A 1 379 ? 16.221 -12.453 -51.947 1.00 30.25 379 PRO A CA 1
ATOM 2954 C C . PRO A 1 379 ? 15.067 -12.444 -50.926 1.00 30.25 379 PRO A C 1
ATOM 2956 O O . PRO A 1 379 ? 15.195 -12.867 -49.782 1.00 30.25 379 PRO A O 1
ATOM 2959 N N . GLU A 1 380 ? 13.948 -11.939 -51.444 1.00 24.36 380 GLU A N 1
ATOM 2960 C CA . GLU A 1 380 ? 12.521 -12.210 -51.220 1.00 24.36 380 GLU A CA 1
ATOM 2961 C C . GLU A 1 380 ? 12.007 -13.166 -50.124 1.00 24.36 380 GLU A C 1
ATOM 2963 O O . GLU A 1 380 ? 12.447 -14.294 -49.920 1.00 24.36 380 GLU A O 1
ATOM 2968 N N . VAL A 1 381 ? 10.896 -12.692 -49.552 1.00 30.33 381 VAL A N 1
ATOM 2969 C CA . VAL A 1 381 ? 9.927 -13.330 -48.656 1.00 30.33 381 VAL A CA 1
ATOM 2970 C C . VAL A 1 381 ? 9.102 -14.412 -49.371 1.00 30.33 381 VAL A C 1
ATOM 2972 O O . VAL A 1 381 ? 8.687 -14.228 -50.515 1.00 30.33 381 VAL A O 1
ATOM 2975 N N . LYS A 1 382 ? 8.696 -15.461 -48.638 1.00 26.86 382 LYS A N 1
ATOM 2976 C CA . LYS A 1 382 ? 7.405 -16.137 -48.868 1.00 26.86 382 LYS A CA 1
ATOM 2977 C C . LYS A 1 382 ? 6.734 -16.546 -47.543 1.00 26.86 382 LYS A C 1
ATOM 2979 O O . LYS A 1 382 ? 7.408 -17.132 -46.700 1.00 26.86 382 LYS A O 1
ATOM 2984 N N . PRO A 1 383 ? 5.430 -16.265 -47.356 1.00 33.09 383 PRO A N 1
ATOM 2985 C CA . PRO A 1 383 ? 4.673 -16.648 -46.166 1.00 33.09 383 PRO A CA 1
ATOM 2986 C C . PRO A 1 383 ? 4.133 -18.079 -46.296 1.00 33.09 383 PRO A C 1
ATOM 2988 O O . PRO A 1 383 ? 3.775 -18.505 -47.397 1.00 33.09 383 PRO A O 1
ATOM 2991 N N . LEU A 1 384 ? 4.009 -18.803 -45.179 1.00 26.17 384 LEU A N 1
ATOM 2992 C CA . LEU A 1 384 ? 3.249 -20.053 -45.137 1.00 26.17 384 LEU A CA 1
ATOM 2993 C C . LEU A 1 384 ? 2.274 -20.082 -43.957 1.00 26.17 384 LEU A C 1
ATOM 2995 O O . LEU A 1 384 ? 2.519 -19.512 -42.898 1.00 26.17 384 LEU A O 1
ATOM 2999 N N . ALA A 1 385 ? 1.136 -20.703 -44.241 1.00 25.30 385 ALA A N 1
ATOM 3000 C CA . ALA A 1 385 ? -0.159 -20.554 -43.609 1.00 25.30 385 ALA A CA 1
ATOM 3001 C C . ALA A 1 385 ? -0.305 -21.215 -42.230 1.00 25.30 385 ALA A C 1
ATOM 3003 O O . ALA A 1 385 ? 0.389 -22.168 -41.881 1.00 25.30 385 ALA A O 1
ATOM 3004 N N . ALA A 1 386 ? -1.307 -20.721 -41.504 1.00 26.27 386 ALA A N 1
ATOM 3005 C CA . ALA A 1 386 ? -1.877 -21.335 -40.315 1.00 26.27 386 ALA A CA 1
ATOM 3006 C C . ALA A 1 386 ? -2.467 -22.731 -40.591 1.00 26.27 386 ALA A C 1
ATOM 3008 O O . ALA A 1 386 ? -2.998 -22.977 -41.678 1.00 26.27 386 ALA A O 1
ATOM 3009 N N . PRO A 1 387 ? -2.554 -23.570 -39.551 1.00 27.58 387 PRO A N 1
ATOM 3010 C CA . PRO A 1 387 ? -3.691 -24.445 -39.342 1.00 27.58 387 PRO A CA 1
ATOM 3011 C C . PRO A 1 387 ? -4.521 -23.966 -38.144 1.00 27.58 387 PRO A C 1
ATOM 3013 O O . PRO A 1 387 ? -4.009 -23.721 -37.053 1.00 27.58 387 PRO A O 1
ATOM 3016 N N . ALA A 1 388 ? -5.828 -23.862 -38.365 1.00 24.58 388 ALA A N 1
ATOM 3017 C CA . ALA A 1 388 ? -6.836 -23.862 -37.315 1.00 24.58 388 ALA A CA 1
ATOM 3018 C C . ALA A 1 388 ? -7.207 -25.311 -36.945 1.00 24.58 388 ALA A C 1
ATOM 3020 O O . ALA A 1 388 ? -7.168 -26.173 -37.823 1.00 24.58 388 ALA A O 1
ATOM 3021 N N . ILE A 1 389 ? -7.625 -25.519 -35.685 1.00 24.84 389 ILE A N 1
ATOM 3022 C CA . ILE A 1 389 ? -8.730 -26.371 -35.160 1.00 24.84 389 ILE A CA 1
ATOM 3023 C C . ILE A 1 389 ? -8.312 -26.956 -33.788 1.00 24.84 389 ILE A C 1
ATOM 3025 O O . ILE A 1 389 ? -7.332 -27.684 -33.729 1.00 24.84 389 ILE A O 1
ATOM 3029 N N . VAL A 1 390 ? -8.808 -26.484 -32.630 1.00 23.14 390 VAL A N 1
ATOM 3030 C CA . VAL A 1 390 ? -10.097 -26.645 -31.886 1.00 23.14 390 VAL A CA 1
ATOM 3031 C C . VAL A 1 390 ? -9.880 -27.465 -30.591 1.00 23.14 390 VAL A C 1
ATOM 3033 O O . VAL A 1 390 ? -9.502 -28.626 -30.648 1.00 23.14 390 VAL A O 1
ATOM 3036 N N . ALA A 1 391 ? -10.218 -26.806 -29.471 1.00 23.70 391 ALA A N 1
ATOM 3037 C CA . ALA A 1 391 ? -10.719 -27.261 -28.158 1.00 23.70 391 ALA A CA 1
ATOM 3038 C C . ALA A 1 391 ? -9.944 -28.293 -27.308 1.00 23.70 391 ALA A C 1
ATOM 3040 O O . ALA A 1 391 ? -9.884 -29.466 -27.646 1.00 23.70 391 ALA A O 1
ATOM 3041 N N . SER A 1 392 ? -9.581 -27.900 -26.078 1.00 22.45 392 SER A N 1
ATOM 3042 C CA . SER A 1 392 ? -10.441 -28.069 -24.885 1.00 22.45 392 SER A CA 1
ATOM 3043 C C . SER A 1 392 ? -9.853 -27.341 -23.660 1.00 22.45 392 SER A C 1
ATOM 3045 O O . SER A 1 392 ? -8.636 -27.266 -23.526 1.00 22.45 392 SER A O 1
ATOM 3047 N N . ALA A 1 393 ? -10.740 -26.801 -22.813 1.00 23.55 393 ALA A N 1
ATOM 3048 C CA . ALA A 1 393 ? -10.511 -26.104 -21.537 1.00 23.55 393 ALA A CA 1
ATOM 3049 C C . ALA A 1 393 ? -9.495 -26.823 -20.616 1.00 23.55 393 ALA A C 1
ATOM 3051 O O . ALA A 1 393 ? -9.370 -28.041 -20.685 1.00 23.55 393 ALA A O 1
ATOM 3052 N N . GLU A 1 394 ? -8.680 -26.130 -19.815 1.00 23.44 394 GLU A N 1
ATOM 3053 C CA . GLU A 1 394 ? -9.068 -25.385 -18.601 1.00 23.44 394 GLU A CA 1
ATOM 3054 C C . GLU A 1 394 ? -8.258 -24.075 -18.427 1.00 23.44 394 GLU A C 1
ATOM 3056 O O . GLU A 1 394 ? -7.055 -24.065 -18.708 1.00 23.44 394 GLU A O 1
ATOM 3061 N N . PRO A 1 395 ? -8.859 -22.973 -17.938 1.00 30.55 395 PRO A N 1
ATOM 3062 C CA . PRO A 1 395 ? -8.132 -21.760 -17.587 1.00 30.55 395 PRO A CA 1
ATOM 3063 C C . PRO A 1 395 ? -7.645 -21.830 -16.132 1.00 30.55 395 PRO A C 1
ATOM 3065 O O . PRO A 1 395 ? -8.436 -21.685 -15.209 1.00 30.55 395 PRO A O 1
ATOM 3068 N N . ASP A 1 396 ? -6.338 -21.968 -15.907 1.00 26.98 396 ASP A N 1
ATOM 3069 C CA . ASP A 1 396 ? -5.731 -21.520 -14.643 1.00 26.98 396 ASP A CA 1
ATOM 3070 C C . ASP A 1 396 ? -5.336 -20.040 -14.809 1.00 26.98 396 ASP A C 1
ATOM 3072 O O . ASP A 1 396 ? -4.167 -19.664 -14.937 1.00 26.98 396 ASP A O 1
ATOM 3076 N N . GLU A 1 397 ? -6.364 -19.190 -14.875 1.00 29.83 397 GLU A N 1
ATOM 3077 C CA . GLU A 1 397 ? -6.247 -17.762 -14.599 1.00 29.83 397 GLU A CA 1
ATOM 3078 C C . GLU A 1 397 ? -5.956 -17.592 -13.103 1.00 29.83 397 GLU A C 1
ATOM 3080 O O . GLU A 1 397 ? -6.800 -17.864 -12.253 1.00 29.83 397 GLU A O 1
ATOM 3085 N N . LEU A 1 398 ? -4.773 -17.080 -12.759 1.00 29.52 398 LEU A N 1
ATOM 3086 C CA . LEU A 1 398 ? -4.564 -16.424 -11.467 1.00 29.52 398 LEU A CA 1
ATOM 3087 C C . LEU A 1 398 ? -5.290 -15.070 -11.504 1.00 29.52 398 LEU A C 1
ATOM 3089 O O . LEU A 1 398 ? -4.687 -14.011 -11.703 1.00 29.52 398 LEU A O 1
ATOM 3093 N N . LEU A 1 399 ? -6.613 -15.131 -11.358 1.00 27.73 399 LEU A N 1
ATOM 3094 C CA . LEU A 1 399 ? -7.455 -14.001 -11.000 1.00 27.73 399 LEU A CA 1
ATOM 3095 C C . LEU A 1 399 ? -7.016 -13.528 -9.611 1.00 27.73 399 LEU A C 1
ATOM 3097 O O . LEU A 1 399 ? -7.130 -14.229 -8.614 1.00 27.73 399 LEU A O 1
ATOM 3101 N N . LEU A 1 400 ? -6.448 -12.326 -9.571 1.00 31.17 400 LEU A N 1
ATOM 3102 C CA . LEU A 1 400 ? -6.268 -11.578 -8.335 1.00 31.17 400 LEU A CA 1
ATOM 3103 C C . LEU A 1 400 ? -7.656 -11.252 -7.802 1.00 31.17 400 LEU A C 1
ATOM 3105 O O . LEU A 1 400 ? -8.390 -10.538 -8.491 1.00 31.17 400 LEU A O 1
ATOM 3109 N N . GLU A 1 401 ? -7.989 -11.701 -6.597 1.00 30.47 401 GLU A N 1
ATOM 3110 C CA . GLU A 1 401 ? -9.159 -11.137 -5.944 1.00 30.47 401 GLU A CA 1
ATOM 3111 C C . GLU A 1 401 ? -8.892 -9.664 -5.625 1.00 30.47 401 GLU A C 1
ATOM 3113 O O . GLU A 1 401 ? -7.858 -9.245 -5.084 1.00 30.47 401 GLU A O 1
ATOM 3118 N N . LYS A 1 402 ? -9.815 -8.866 -6.143 1.00 47.72 402 LYS A N 1
ATOM 3119 C CA . LYS A 1 402 ? -9.979 -7.447 -5.875 1.00 47.72 402 LYS A CA 1
ATOM 3120 C C . LYS A 1 402 ? -10.504 -7.295 -4.446 1.00 47.72 402 LYS A C 1
ATOM 3122 O O . LYS A 1 402 ? -10.859 -8.289 -3.821 1.00 47.72 402 LYS A O 1
ATOM 3127 N N . LEU A 1 403 ? -10.570 -6.065 -3.941 1.00 50.69 403 LEU A N 1
ATOM 3128 C CA . LEU A 1 403 ? -11.376 -5.786 -2.750 1.00 50.69 403 LEU A CA 1
ATOM 3129 C C . LEU A 1 403 ? -12.742 -6.474 -2.875 1.00 50.69 403 LEU A C 1
ATOM 3131 O O . LEU A 1 403 ? -13.401 -6.371 -3.912 1.00 50.69 403 LEU A O 1
ATOM 3135 N N . ASN A 1 404 ? -13.141 -7.191 -1.830 1.00 70.31 404 ASN A N 1
ATOM 3136 C CA . ASN A 1 404 ? -14.437 -7.839 -1.787 1.00 70.31 404 ASN A CA 1
ATOM 3137 C C . ASN A 1 404 ? -15.496 -6.783 -1.458 1.00 70.31 404 ASN A C 1
ATOM 3139 O O . ASN A 1 404 ? -15.562 -6.274 -0.334 1.00 70.31 404 ASN A O 1
ATOM 3143 N N . PHE A 1 405 ? -16.265 -6.396 -2.472 1.00 77.44 405 PHE A N 1
ATOM 3144 C CA . PHE A 1 405 ? -17.356 -5.445 -2.330 1.00 77.44 405 PHE A CA 1
ATOM 3145 C C . PHE A 1 405 ? -18.656 -6.201 -2.131 1.00 77.44 405 PHE A C 1
ATOM 3147 O O . PHE A 1 405 ? -19.132 -6.889 -3.035 1.00 77.44 405 PHE A O 1
ATOM 3154 N N . ASP A 1 406 ? -19.272 -6.003 -0.976 1.00 79.00 406 ASP A N 1
ATOM 3155 C CA . ASP A 1 406 ? -20.666 -6.359 -0.813 1.00 79.00 406 ASP A CA 1
ATOM 3156 C C . ASP A 1 406 ? -21.541 -5.346 -1.561 1.00 79.00 406 ASP A C 1
ATOM 3158 O O . ASP A 1 406 ? -21.582 -4.156 -1.246 1.00 79.00 406 ASP A O 1
ATOM 3162 N N . THR A 1 407 ? -22.198 -5.837 -2.609 1.00 77.69 407 THR A N 1
ATOM 3163 C CA . THR A 1 407 ? -23.080 -5.042 -3.467 1.00 77.69 407 THR A CA 1
ATOM 3164 C C . THR A 1 407 ? -24.468 -4.819 -2.859 1.00 77.69 407 THR A C 1
ATOM 3166 O O . THR A 1 407 ? -25.248 -4.037 -3.409 1.00 77.69 407 THR A O 1
ATOM 3169 N N . ASP A 1 408 ? -24.800 -5.498 -1.753 1.00 84.31 408 ASP A N 1
ATOM 3170 C CA . ASP A 1 408 ? -26.011 -5.239 -0.978 1.00 84.31 408 ASP A CA 1
ATOM 3171 C C . ASP A 1 408 ? -25.730 -4.215 0.127 1.00 84.31 408 ASP A C 1
ATOM 3173 O O . ASP A 1 408 ? -25.209 -4.511 1.192 1.00 84.31 408 ASP A O 1
ATOM 3177 N N . TYR A 1 409 ? -26.135 -2.970 -0.109 1.00 87.69 409 TYR A N 1
ATOM 3178 C CA . TYR A 1 409 ? -25.930 -1.896 0.861 1.00 87.69 409 TYR A CA 1
ATOM 3179 C C . TYR A 1 409 ? -27.051 -1.764 1.906 1.00 87.69 409 TYR A C 1
ATOM 3181 O O . TYR A 1 409 ? -27.164 -0.712 2.546 1.00 87.69 409 TYR A O 1
ATOM 3189 N N . SER A 1 410 ? -27.955 -2.740 2.022 1.00 85.44 410 SER A N 1
ATOM 3190 C CA . SER A 1 410 ? -29.144 -2.629 2.880 1.00 85.44 410 SER A CA 1
ATOM 3191 C C . SER A 1 410 ? -28.831 -2.623 4.379 1.00 85.44 410 SER A C 1
ATOM 3193 O O . SER A 1 410 ? -29.593 -2.044 5.156 1.00 85.44 410 SER A O 1
ATOM 3195 N N . ASP A 1 411 ? -27.701 -3.198 4.787 1.00 86.19 411 ASP A N 1
ATOM 3196 C CA . ASP A 1 411 ? -27.247 -3.262 6.178 1.00 86.19 411 ASP A CA 1
ATOM 3197 C C . ASP A 1 411 ? -26.351 -2.075 6.590 1.00 86.19 411 ASP A C 1
ATOM 3199 O O . ASP A 1 411 ? -26.025 -1.920 7.773 1.00 86.19 411 ASP A O 1
ATOM 3203 N N . ARG A 1 412 ? -26.006 -1.189 5.646 1.00 90.38 412 ARG A N 1
ATOM 3204 C CA . ARG A 1 412 ? -25.147 -0.025 5.878 1.00 90.38 412 ARG A CA 1
ATOM 3205 C C . ARG A 1 412 ? -25.874 1.039 6.691 1.00 90.38 412 ARG A C 1
ATOM 3207 O O . ARG A 1 412 ? -26.636 1.844 6.157 1.00 90.38 412 ARG A O 1
ATOM 3214 N N . GLN A 1 413 ? -25.594 1.060 7.992 1.00 92.12 413 GLN A N 1
ATOM 3215 C CA . GLN A 1 413 ? -26.184 2.023 8.930 1.00 92.12 413 GLN A CA 1
ATOM 3216 C C . GLN A 1 413 ? -25.639 3.446 8.748 1.00 92.12 413 GLN A C 1
ATOM 3218 O O . GLN A 1 413 ? -26.315 4.412 9.094 1.00 92.12 413 GLN A O 1
ATOM 3223 N N . GLY A 1 414 ? -24.443 3.588 8.173 1.00 96.31 414 GLY A N 1
ATOM 3224 C CA . GLY A 1 414 ? -23.788 4.876 8.016 1.00 96.31 414 GLY A CA 1
ATOM 3225 C C . GLY A 1 414 ? -23.164 5.397 9.308 1.00 96.31 414 GLY A C 1
ATOM 3226 O O . GLY A 1 414 ? -22.847 4.650 10.232 1.00 96.31 414 GLY A O 1
ATOM 3227 N N . TYR A 1 415 ? -22.977 6.711 9.332 1.00 98.00 415 TYR A N 1
ATOM 3228 C CA . TYR A 1 415 ? -22.584 7.486 10.502 1.00 98.00 415 TYR A CA 1
ATOM 3229 C C . TYR A 1 415 ? -23.654 7.458 11.609 1.00 98.00 415 TYR A C 1
ATOM 3231 O O . TYR A 1 415 ? -24.820 7.757 11.354 1.00 98.00 415 TYR A O 1
ATOM 3239 N N . ASP A 1 416 ? -23.231 7.176 12.840 1.00 97.56 416 ASP A N 1
ATOM 3240 C CA . ASP A 1 416 ? -24.015 7.227 14.073 1.00 97.56 416 ASP A CA 1
ATOM 3241 C C . ASP A 1 416 ? -23.655 8.476 14.898 1.00 97.56 416 ASP A C 1
ATOM 3243 O O . ASP A 1 416 ? -22.550 8.612 15.435 1.00 97.56 416 ASP A O 1
ATOM 3247 N N . GLU A 1 417 ? -24.624 9.379 15.051 1.00 97.19 417 GLU A N 1
ATOM 3248 C CA . GLU A 1 417 ? -24.490 10.614 15.838 1.00 97.19 417 GLU A CA 1
ATOM 3249 C C . GLU A 1 417 ? -24.323 10.345 17.342 1.00 97.19 417 GLU A C 1
ATOM 3251 O O . GLU A 1 417 ? -23.741 11.150 18.074 1.00 97.19 417 GLU A O 1
ATOM 3256 N N . ASN A 1 418 ? -24.806 9.192 17.817 1.00 95.44 418 ASN A N 1
ATOM 3257 C CA . ASN A 1 418 ? -24.712 8.759 19.210 1.00 95.44 418 ASN A CA 1
ATOM 3258 C C . ASN A 1 418 ? -23.475 7.899 19.467 1.00 95.44 418 ASN A C 1
ATOM 3260 O O . ASN A 1 418 ? -23.323 7.371 20.575 1.00 95.44 418 ASN A O 1
ATOM 3264 N N . PHE A 1 419 ? -22.581 7.756 18.484 1.00 95.56 419 PHE A N 1
ATOM 3265 C CA . PHE A 1 419 ? -21.429 6.872 18.581 1.00 95.56 419 PHE A CA 1
ATOM 3266 C C . PHE A 1 419 ? -20.591 7.185 19.821 1.00 95.56 419 PHE A C 1
ATOM 3268 O O . PHE A 1 419 ? -20.276 6.291 20.604 1.00 95.56 419 PHE A O 1
ATOM 3275 N N . LEU A 1 420 ? -20.300 8.459 20.093 1.00 91.38 420 LEU A N 1
ATOM 3276 C CA . LEU A 1 420 ? -19.528 8.839 21.278 1.00 91.38 420 LEU A CA 1
ATOM 3277 C C . LEU A 1 420 ? -20.304 8.618 22.588 1.00 91.38 420 LEU A C 1
ATOM 3279 O O . LEU A 1 420 ? -19.699 8.584 23.653 1.00 91.38 420 LEU A O 1
ATOM 3283 N N . GLY A 1 421 ? -21.610 8.381 22.549 1.00 88.44 421 GLY A N 1
ATOM 3284 C CA . GLY A 1 421 ? -22.494 8.133 23.688 1.00 88.44 421 GLY A CA 1
ATOM 3285 C C . GLY A 1 421 ? -23.751 8.999 23.603 1.00 88.44 421 GLY A C 1
ATOM 3286 O O . GLY A 1 421 ? -23.726 10.066 23.002 1.00 88.44 421 GLY A O 1
ATOM 3287 N N . ARG A 1 422 ? -24.841 8.567 24.249 1.00 84.38 422 ARG A N 1
ATOM 3288 C CA . ARG A 1 422 ? -26.152 9.248 24.180 1.00 84.38 422 ARG A CA 1
ATOM 3289 C C . ARG A 1 422 ? -26.146 10.689 24.703 1.00 84.38 422 ARG A C 1
ATOM 3291 O O . ARG A 1 422 ? -26.917 11.502 24.221 1.00 84.38 422 ARG A O 1
ATOM 3298 N N . ASP A 1 423 ? -25.252 11.002 25.640 1.00 85.19 423 ASP A N 1
ATOM 3299 C CA . ASP A 1 423 ? -25.079 12.354 26.196 1.00 85.19 423 ASP A CA 1
ATOM 3300 C C . ASP A 1 423 ? -23.933 13.133 25.513 1.00 85.19 423 ASP A C 1
ATOM 3302 O O . ASP A 1 423 ? -23.557 14.222 25.941 1.00 85.19 423 ASP A O 1
ATOM 3306 N N . ARG A 1 424 ? -23.333 12.555 24.464 1.00 88.88 424 ARG A N 1
ATOM 3307 C CA . ARG A 1 424 ? -22.152 13.057 23.743 1.00 88.88 424 ARG A CA 1
ATOM 3308 C C . ARG A 1 424 ? -22.419 13.061 22.238 1.00 88.88 424 ARG A C 1
ATOM 3310 O O . ARG A 1 424 ? -21.665 12.476 21.468 1.00 88.88 424 ARG A O 1
ATOM 3317 N N . ILE A 1 425 ? -23.527 13.679 21.842 1.00 92.81 425 ILE A N 1
ATOM 3318 C CA . ILE A 1 425 ? -24.021 13.639 20.465 1.00 92.81 425 ILE A CA 1
ATOM 3319 C C . ILE A 1 425 ? -23.111 14.470 19.556 1.00 92.81 425 ILE A C 1
ATOM 3321 O O . ILE A 1 425 ? -22.881 15.656 19.801 1.00 92.81 425 ILE A O 1
ATOM 3325 N N . ALA A 1 426 ? -22.618 13.843 18.492 1.00 95.31 426 ALA A N 1
ATOM 3326 C CA . ALA A 1 426 ? -21.948 14.510 17.386 1.00 95.31 426 ALA A CA 1
ATOM 3327 C C . ALA A 1 426 ? -22.903 14.489 16.185 1.00 95.31 426 ALA A C 1
ATOM 3329 O O . ALA A 1 426 ? -22.943 13.528 15.429 1.00 95.31 426 ALA A O 1
ATOM 3330 N N . GLU A 1 427 ? -23.737 15.522 16.065 1.00 96.69 427 GLU A N 1
ATOM 3331 C CA . GLU A 1 427 ? -24.787 15.584 15.038 1.00 96.69 427 GLU A CA 1
ATOM 3332 C C . GLU A 1 427 ? -24.188 15.595 13.624 1.00 96.69 427 GLU A C 1
ATOM 3334 O O . GLU A 1 427 ? -23.172 16.257 13.378 1.00 96.69 427 GLU A O 1
ATOM 3339 N N . PHE A 1 428 ? -24.822 14.884 12.685 1.00 97.25 428 PHE A N 1
ATOM 3340 C CA . PHE A 1 428 ? -24.389 14.860 11.294 1.00 97.25 428 PHE A CA 1
ATOM 3341 C C . PHE A 1 428 ? -24.525 16.274 10.697 1.00 97.25 428 PHE A C 1
ATOM 3343 O O . PHE A 1 428 ? -25.618 16.849 10.728 1.00 97.25 428 PHE A O 1
ATOM 3350 N N . PRO A 1 429 ? -23.450 16.868 10.141 1.00 97.44 429 PRO A N 1
ATOM 3351 C CA . PRO A 1 429 ? -23.520 18.225 9.621 1.00 97.44 429 PRO A CA 1
ATOM 3352 C C . PRO A 1 429 ? -24.534 18.354 8.481 1.00 97.44 429 PRO A C 1
ATOM 3354 O O . PRO A 1 429 ? -24.675 17.475 7.630 1.00 97.44 429 PRO A O 1
ATOM 3357 N N . THR A 1 430 ? -25.229 19.485 8.438 1.00 96.25 430 THR A N 1
ATOM 3358 C CA . THR A 1 430 ? -26.226 19.758 7.395 1.00 96.25 430 THR A CA 1
ATOM 3359 C C . THR A 1 430 ? -25.614 20.556 6.251 1.00 96.25 430 THR A C 1
ATOM 3361 O O . THR A 1 430 ? -24.545 21.149 6.392 1.00 96.25 430 THR A O 1
ATOM 3364 N N . ILE A 1 431 ? -26.279 20.557 5.094 1.00 96.00 431 ILE A N 1
ATOM 3365 C CA . ILE A 1 431 ? -25.879 21.358 3.935 1.00 96.00 431 ILE A CA 1
ATOM 3366 C C . ILE A 1 431 ? -26.879 22.494 3.752 1.00 96.00 431 ILE A C 1
ATOM 3368 O O . ILE A 1 431 ? -28.066 22.245 3.539 1.00 96.00 431 ILE A O 1
ATOM 3372 N N . GLU A 1 432 ? -26.387 23.728 3.774 1.00 94.81 432 GLU A N 1
ATOM 3373 C CA . GLU A 1 432 ? -27.155 24.932 3.473 1.00 94.81 432 GLU A CA 1
ATOM 3374 C C . GLU A 1 432 ? -26.714 25.497 2.118 1.00 94.81 432 GLU A C 1
ATOM 3376 O O . GLU A 1 432 ? -25.556 25.869 1.920 1.00 94.81 432 GLU A O 1
ATOM 3381 N N . SER A 1 433 ? -27.638 25.541 1.158 1.00 92.88 433 SER A N 1
ATOM 3382 C CA . SER A 1 433 ? -27.386 26.079 -0.177 1.00 92.88 433 SER A CA 1
ATOM 3383 C C . SER A 1 433 ? -28.668 26.601 -0.812 1.00 92.88 433 SER A C 1
ATOM 3385 O O . SER A 1 433 ? -29.731 26.000 -0.662 1.00 92.88 433 SER A O 1
ATOM 3387 N N . GLU A 1 434 ? -28.545 27.690 -1.569 1.00 92.12 434 GLU A N 1
ATOM 3388 C CA . GLU A 1 434 ? -29.624 28.232 -2.399 1.00 92.12 434 GLU A CA 1
ATOM 3389 C C . GLU A 1 434 ? -29.912 27.357 -3.631 1.00 92.12 434 GLU A C 1
ATOM 3391 O O . GLU A 1 434 ? -31.003 27.434 -4.194 1.00 92.12 434 GLU A O 1
ATOM 3396 N N . ASP A 1 435 ? -28.966 26.500 -4.044 1.00 93.50 435 ASP A N 1
ATOM 3397 C CA . ASP A 1 435 ? -29.169 25.557 -5.144 1.00 93.50 435 ASP A CA 1
ATOM 3398 C C . ASP A 1 435 ? -29.742 24.222 -4.623 1.00 93.50 435 ASP A C 1
ATOM 3400 O O . ASP A 1 435 ? -29.010 23.396 -4.061 1.00 93.50 435 ASP A O 1
ATOM 3404 N N . PRO A 1 436 ? -31.035 23.918 -4.863 1.00 87.50 436 PRO A N 1
ATOM 3405 C CA . PRO A 1 436 ? -31.639 22.663 -4.414 1.00 87.50 436 PRO A CA 1
ATOM 3406 C C . PRO A 1 436 ? -31.032 21.419 -5.090 1.00 87.50 436 PRO A C 1
ATOM 3408 O O . PRO A 1 436 ? -31.233 20.294 -4.604 1.00 87.50 436 PRO A O 1
ATOM 3411 N N . LYS A 1 437 ? -30.297 21.605 -6.198 1.00 92.88 437 LYS A N 1
ATOM 3412 C CA . LYS A 1 437 ? -29.629 20.561 -6.986 1.00 92.88 437 LYS A CA 1
ATOM 3413 C C . LYS A 1 437 ? -28.138 20.426 -6.669 1.00 92.88 437 LYS A C 1
ATOM 3415 O O . LYS A 1 437 ? -27.492 19.580 -7.287 1.00 92.88 437 LYS A O 1
ATOM 3420 N N . LEU A 1 438 ? -27.611 21.179 -5.696 1.00 95.62 438 LEU A N 1
ATOM 3421 C CA . LEU A 1 438 ? -26.199 21.113 -5.305 1.00 95.62 438 LEU A CA 1
ATOM 3422 C C . LEU A 1 438 ? -25.769 19.677 -4.980 1.00 95.62 438 LEU A C 1
ATOM 3424 O O . LEU A 1 438 ? -24.715 19.220 -5.420 1.00 95.62 438 LEU A O 1
ATOM 3428 N N . ILE A 1 439 ? -26.608 18.964 -4.225 1.00 97.19 439 ILE A N 1
ATOM 3429 C CA . ILE A 1 439 ? -26.354 17.591 -3.790 1.00 97.19 439 ILE A CA 1
ATOM 3430 C C . ILE A 1 439 ? -27.006 16.595 -4.744 1.00 97.19 439 ILE A C 1
ATOM 3432 O O . ILE A 1 439 ? -28.206 16.685 -5.027 1.00 97.19 439 ILE A O 1
ATOM 3436 N N . ALA A 1 440 ? -26.210 15.629 -5.199 1.00 96.38 440 ALA A N 1
ATOM 3437 C CA . ALA A 1 440 ? -26.632 14.582 -6.112 1.00 96.38 440 ALA A CA 1
ATOM 3438 C C . ALA A 1 440 ? -27.731 13.696 -5.487 1.00 96.38 440 ALA A C 1
ATOM 3440 O O . ALA A 1 440 ? -27.604 13.273 -4.335 1.00 96.38 440 ALA A O 1
ATOM 3441 N N . PRO A 1 441 ? -28.814 13.399 -6.226 1.00 95.50 441 PRO A N 1
ATOM 3442 C CA . PRO A 1 441 ? -29.849 12.484 -5.765 1.00 95.50 441 PRO A CA 1
ATOM 3443 C C . PRO A 1 441 ? -29.392 11.023 -5.855 1.00 95.50 441 PRO A C 1
ATOM 3445 O O . PRO A 1 441 ? -28.588 10.657 -6.716 1.00 95.50 441 PRO A O 1
ATOM 3448 N N . LEU A 1 442 ? -29.976 10.176 -5.010 1.00 94.38 442 LEU A N 1
ATOM 3449 C CA . LEU A 1 442 ? -29.816 8.724 -5.094 1.00 94.38 442 LEU A CA 1
ATOM 3450 C C . LEU A 1 442 ? -30.799 8.103 -6.093 1.00 94.38 442 LEU A C 1
ATOM 3452 O O . LEU A 1 442 ? -31.914 8.589 -6.289 1.00 94.38 442 LEU A O 1
ATOM 3456 N N . ARG A 1 443 ? -30.393 6.996 -6.716 1.00 90.75 443 ARG A N 1
ATOM 3457 C CA . ARG A 1 443 ? -31.248 6.159 -7.563 1.00 90.75 443 ARG A CA 1
ATOM 3458 C C . ARG A 1 443 ? -32.197 5.331 -6.695 1.00 90.75 443 ARG A C 1
ATOM 3460 O O . ARG A 1 443 ? -31.824 4.847 -5.631 1.00 90.75 443 ARG A O 1
ATOM 3467 N N . GLY A 1 444 ? -33.435 5.162 -7.157 1.00 75.88 444 GLY A N 1
ATOM 3468 C CA . GLY A 1 444 ? -34.407 4.226 -6.572 1.00 75.88 444 GLY A CA 1
ATOM 3469 C C . GLY A 1 444 ? -34.989 4.597 -5.199 1.00 75.88 444 GLY A C 1
ATOM 3470 O O . GLY A 1 444 ? -35.924 3.936 -4.760 1.00 75.88 444 GLY A O 1
ATOM 3471 N N . ARG A 1 445 ? -34.504 5.654 -4.532 1.00 74.94 445 ARG A N 1
ATOM 3472 C CA . ARG A 1 445 ? -35.035 6.141 -3.247 1.00 74.94 445 ARG A CA 1
ATOM 3473 C C . ARG A 1 445 ? -34.974 7.662 -3.140 1.00 74.94 445 ARG A C 1
ATOM 3475 O O . ARG A 1 445 ? -34.060 8.289 -3.668 1.00 74.94 445 ARG A O 1
ATOM 3482 N N . ALA A 1 446 ? -35.920 8.253 -2.413 1.00 74.19 446 ALA A N 1
ATOM 3483 C CA . ALA A 1 446 ? -35.824 9.653 -2.014 1.00 74.19 446 ALA A CA 1
ATOM 3484 C C . ALA A 1 446 ? -34.710 9.790 -0.963 1.00 74.19 446 ALA A C 1
ATOM 3486 O O . ALA A 1 446 ? -34.805 9.221 0.120 1.00 74.19 446 ALA A O 1
ATOM 3487 N N . GLY A 1 447 ? -33.629 10.494 -1.296 1.00 87.31 447 GLY A N 1
ATOM 3488 C CA . GLY A 1 447 ? -32.492 10.669 -0.396 1.00 87.31 447 GLY A CA 1
ATOM 3489 C C . GLY A 1 447 ? -31.283 11.297 -1.084 1.00 87.31 447 GLY A C 1
ATOM 3490 O O . GLY A 1 447 ? -31.200 11.333 -2.313 1.00 87.31 447 GLY A O 1
ATOM 3491 N N . LYS A 1 448 ? -30.362 11.814 -0.267 1.00 93.94 448 LYS A N 1
ATOM 3492 C CA . LYS A 1 448 ? -29.134 12.516 -0.686 1.00 93.94 448 LYS A CA 1
ATOM 3493 C C . LYS A 1 448 ? -27.876 12.052 0.068 1.00 93.94 448 LYS A C 1
ATOM 3495 O O . LYS A 1 448 ? -26.788 12.543 -0.213 1.00 93.94 448 LYS A O 1
ATOM 3500 N N . VAL A 1 449 ? -28.030 11.127 1.019 1.00 96.50 449 VAL A N 1
ATOM 3501 C CA . VAL A 1 449 ? -26.957 10.626 1.889 1.00 96.50 449 VAL A CA 1
ATOM 3502 C C . VAL A 1 449 ? -26.667 9.171 1.534 1.00 96.50 449 VAL A C 1
ATOM 3504 O O . VAL A 1 449 ? -27.564 8.326 1.562 1.00 96.50 449 VAL A O 1
ATOM 3507 N N . LEU A 1 450 ? -25.421 8.880 1.170 1.00 96.38 450 LEU A N 1
ATOM 3508 C CA . LEU A 1 450 ? -24.924 7.516 1.031 1.00 96.38 450 LEU A CA 1
ATOM 3509 C C . LEU A 1 450 ? -24.501 7.010 2.405 1.00 96.38 450 LEU A C 1
ATOM 3511 O O . LEU A 1 450 ? -23.776 7.702 3.114 1.00 96.38 450 LEU A O 1
ATOM 3515 N N . HIS A 1 451 ? -24.950 5.808 2.750 1.00 96.38 451 HIS A N 1
ATOM 3516 C CA . HIS A 1 451 ? -24.581 5.124 3.983 1.00 96.38 451 HIS A CA 1
ATOM 3517 C C . HIS A 1 451 ? -23.666 3.949 3.644 1.00 96.38 451 HIS A C 1
ATOM 3519 O O . HIS A 1 451 ? -23.955 3.183 2.719 1.00 96.38 451 HIS A O 1
ATOM 3525 N N . TYR A 1 452 ? -22.576 3.837 4.390 1.00 96.81 452 TYR A N 1
ATOM 3526 C CA . TYR A 1 452 ? -21.588 2.764 4.342 1.00 96.81 452 TYR A CA 1
ATOM 3527 C C . TYR A 1 452 ? -21.384 2.204 5.754 1.00 96.81 452 TYR A C 1
ATOM 3529 O O . TYR A 1 452 ? -22.033 2.656 6.702 1.00 96.81 452 TYR A O 1
ATOM 3537 N N . HIS A 1 453 ? -20.505 1.223 5.939 1.00 95.31 453 HIS A N 1
ATOM 3538 C CA . HIS A 1 453 ? -20.115 0.846 7.295 1.00 95.31 453 HIS A CA 1
ATOM 3539 C C . HIS A 1 453 ? -19.359 2.002 7.948 1.00 95.31 453 HIS A C 1
ATOM 3541 O O . HIS A 1 453 ? -18.369 2.486 7.406 1.00 95.31 453 HIS A O 1
ATOM 3547 N N . HIS A 1 454 ? -19.853 2.439 9.106 1.00 97.12 454 HIS A N 1
ATOM 3548 C CA . HIS A 1 454 ? -19.255 3.445 9.992 1.00 97.12 454 HIS A CA 1
ATOM 3549 C C . HIS A 1 454 ? -19.130 4.869 9.435 1.00 97.12 454 HIS A C 1
ATOM 3551 O O . HIS A 1 454 ? -18.743 5.772 10.178 1.00 97.12 454 HIS A O 1
ATOM 3557 N N . TYR A 1 455 ? -19.499 5.121 8.176 1.00 98.38 455 TYR A N 1
ATOM 3558 C CA . TYR A 1 455 ? -19.504 6.470 7.624 1.00 98.38 455 TYR A CA 1
ATOM 3559 C C . TYR A 1 455 ? -20.657 6.736 6.656 1.00 98.38 455 TYR A C 1
ATOM 3561 O O . TYR A 1 455 ? -21.235 5.835 6.047 1.00 98.38 455 TYR A O 1
ATOM 3569 N N . SER A 1 456 ? -20.984 8.015 6.507 1.00 98.44 456 SER A N 1
ATOM 3570 C CA . SER A 1 456 ? -21.968 8.526 5.553 1.00 98.44 456 SER A CA 1
ATOM 3571 C C . SER A 1 456 ? -21.356 9.660 4.731 1.00 98.44 456 SER A C 1
ATOM 3573 O O . SER A 1 456 ? -20.568 10.441 5.266 1.00 98.44 456 SER A O 1
ATOM 3575 N N . CYS A 1 457 ? -21.735 9.811 3.458 1.00 97.81 457 CYS A N 1
ATOM 3576 C CA . CYS A 1 457 ? -21.294 10.947 2.639 1.00 97.81 457 CYS A CA 1
ATOM 3577 C C . CYS A 1 457 ? -22.397 11.541 1.749 1.00 97.81 457 CYS A C 1
ATOM 3579 O O . CYS A 1 457 ? -23.411 10.905 1.450 1.00 97.81 457 CYS A O 1
ATOM 3581 N N . MET A 1 458 ? -22.197 12.793 1.328 1.00 97.75 458 MET A N 1
ATOM 3582 C CA . MET A 1 458 ? -23.072 13.527 0.408 1.00 97.75 458 MET A CA 1
ATOM 3583 C C . MET A 1 458 ? -22.259 14.055 -0.774 1.00 97.75 458 MET A C 1
ATOM 3585 O O . MET A 1 458 ? -21.262 14.748 -0.580 1.00 97.75 458 MET A O 1
ATOM 3589 N N . MET A 1 459 ? -22.698 13.768 -2.000 1.00 97.94 459 MET A N 1
ATOM 3590 C CA . MET A 1 459 ? -21.969 14.116 -3.226 1.00 97.94 459 MET A CA 1
ATOM 3591 C C . MET A 1 459 ? -22.440 15.437 -3.826 1.00 97.94 459 MET A C 1
ATOM 3593 O O . MET A 1 459 ? -23.639 15.669 -3.974 1.00 97.94 459 MET A O 1
ATOM 3597 N N . HIS A 1 460 ? -21.505 16.278 -4.256 1.00 98.00 460 HIS A N 1
ATOM 3598 C CA . HIS A 1 460 ? -21.814 17.457 -5.052 1.00 98.00 460 HIS A CA 1
ATOM 3599 C C . HIS A 1 460 ? -22.141 17.035 -6.490 1.00 98.00 460 HIS A C 1
ATOM 3601 O O . HIS A 1 460 ? -21.292 16.480 -7.185 1.00 98.00 460 HIS A O 1
ATOM 3607 N N . ALA A 1 461 ? -23.329 17.382 -6.986 1.00 96.31 461 ALA A N 1
ATOM 3608 C CA . ALA A 1 461 ? -23.802 16.980 -8.309 1.00 96.31 461 ALA A CA 1
ATOM 3609 C C . ALA A 1 461 ? -22.887 17.464 -9.449 1.00 96.31 461 ALA A C 1
ATOM 3611 O O . ALA A 1 461 ? -22.505 16.686 -10.315 1.00 96.31 461 ALA A O 1
ATOM 3612 N N . GLN A 1 462 ? -22.507 18.745 -9.449 1.00 94.81 462 GLN A N 1
ATOM 3613 C CA . GLN A 1 462 ? -21.649 19.307 -10.497 1.00 94.81 462 GLN A CA 1
ATOM 3614 C C . GLN A 1 462 ? -20.155 19.009 -10.304 1.00 94.81 462 GLN A C 1
ATOM 3616 O O . GLN A 1 462 ? -19.454 18.749 -11.280 1.00 94.81 462 GLN A O 1
ATOM 3621 N N . ARG A 1 463 ? -19.647 19.054 -9.064 1.00 96.19 463 ARG A N 1
ATOM 3622 C CA . ARG A 1 463 ? -18.217 18.818 -8.790 1.00 96.19 463 ARG A CA 1
ATOM 3623 C C . ARG A 1 463 ? -17.838 17.340 -8.851 1.00 96.19 463 ARG A C 1
ATOM 3625 O O . ARG A 1 463 ? -16.662 17.051 -9.036 1.00 96.19 463 ARG A O 1
ATOM 3632 N N . ARG A 1 464 ? -18.823 16.435 -8.756 1.00 97.25 464 ARG A N 1
ATOM 3633 C CA . ARG A 1 464 ? -18.665 14.972 -8.824 1.00 97.25 464 ARG A CA 1
ATOM 3634 C C . ARG A 1 464 ? -17.738 14.401 -7.748 1.00 97.25 464 ARG A C 1
ATOM 3636 O O . ARG A 1 464 ? -17.026 13.428 -7.964 1.00 97.25 464 ARG A O 1
ATOM 3643 N N . MET A 1 465 ? -17.751 15.054 -6.591 1.00 97.12 465 MET A N 1
ATOM 3644 C CA . MET A 1 465 ? -16.916 14.784 -5.423 1.00 97.12 465 MET A CA 1
ATOM 3645 C C . MET A 1 465 ? -17.770 14.941 -4.157 1.00 97.12 465 MET A C 1
ATOM 3647 O O . MET A 1 465 ? -18.747 15.702 -4.187 1.00 97.12 465 MET A O 1
ATOM 3651 N N . PRO A 1 466 ? -17.424 14.282 -3.042 1.00 97.44 466 PRO A N 1
ATOM 3652 C CA . PRO A 1 466 ? -18.101 14.486 -1.764 1.00 97.44 466 PRO A CA 1
ATOM 3653 C C . PRO A 1 466 ? -17.995 15.945 -1.293 1.00 97.44 466 PRO A C 1
ATOM 3655 O O . PRO A 1 466 ? -16.928 16.547 -1.348 1.00 97.44 466 PRO A O 1
ATOM 3658 N N . VAL A 1 467 ? -19.109 16.515 -0.821 1.00 97.00 467 VAL A N 1
ATOM 3659 C CA . VAL A 1 467 ? -19.150 17.799 -0.086 1.00 97.00 467 VAL A CA 1
ATOM 3660 C C . VAL A 1 467 ? -18.797 17.579 1.383 1.00 97.00 467 VAL A C 1
ATOM 3662 O O . VAL A 1 467 ? -18.136 18.407 2.003 1.00 97.00 467 VAL A O 1
ATOM 3665 N N . LEU A 1 468 ? -19.273 16.462 1.929 1.00 97.50 468 LEU A N 1
ATOM 3666 C CA . LEU A 1 468 ? -19.184 16.094 3.332 1.00 97.50 468 LEU A CA 1
ATOM 3667 C C . LEU A 1 468 ? -19.096 14.573 3.428 1.00 97.50 468 LEU A C 1
ATOM 3669 O O . LEU A 1 468 ? -19.920 13.871 2.837 1.00 97.50 468 LEU A O 1
ATOM 3673 N N . SER A 1 469 ? -18.141 14.091 4.213 1.00 98.12 469 SER A N 1
ATOM 3674 C CA . SER A 1 469 ? -18.118 12.730 4.741 1.00 98.12 469 SER A CA 1
ATOM 3675 C C . SER A 1 469 ? -18.045 12.781 6.264 1.00 98.12 469 SER A C 1
ATOM 3677 O O . SER A 1 469 ? -17.270 13.564 6.811 1.00 98.12 469 SER A O 1
ATOM 3679 N N . ALA A 1 470 ? -18.847 11.962 6.939 1.00 98.31 470 ALA A N 1
ATOM 3680 C CA . ALA A 1 470 ? -18.869 11.815 8.390 1.00 98.31 470 ALA A CA 1
ATOM 3681 C C . ALA A 1 470 ? -18.558 10.364 8.750 1.00 98.31 470 ALA A C 1
ATOM 3683 O O . ALA A 1 470 ? -19.271 9.475 8.298 1.00 98.31 470 ALA A O 1
ATOM 3684 N N . CYS A 1 471 ? -17.517 10.128 9.543 1.00 98.06 471 CYS A N 1
ATOM 3685 C CA . CYS A 1 471 ? -17.011 8.808 9.908 1.00 98.06 471 CYS A CA 1
ATOM 3686 C C . CYS A 1 471 ? -16.949 8.647 11.429 1.00 98.06 471 CYS A C 1
ATOM 3688 O O . CYS A 1 471 ? -16.505 9.546 12.145 1.00 98.06 471 CYS A O 1
ATOM 3690 N N . ASN A 1 472 ? -17.372 7.491 11.927 1.00 97.50 472 ASN A N 1
ATOM 3691 C CA . ASN A 1 472 ? -17.087 7.033 13.276 1.00 97.50 472 ASN A CA 1
ATOM 3692 C C . ASN A 1 472 ? -15.887 6.088 13.244 1.00 97.50 472 ASN A C 1
ATOM 3694 O O . ASN A 1 472 ? -15.863 5.135 12.469 1.00 97.50 472 ASN A O 1
ATOM 3698 N N . THR A 1 473 ? -14.916 6.303 14.127 1.00 94.25 473 THR A N 1
ATOM 3699 C CA . THR A 1 473 ? -13.724 5.454 14.213 1.00 94.25 473 THR A CA 1
ATOM 3700 C C . THR A 1 473 ? -13.529 4.911 15.622 1.00 94.25 473 THR A C 1
ATOM 3702 O O . THR A 1 473 ? -13.681 5.645 16.604 1.00 94.25 473 THR A O 1
ATOM 3705 N N . ASP A 1 474 ? -13.212 3.616 15.721 1.00 92.75 474 ASP A N 1
ATOM 3706 C CA . ASP A 1 474 ? -12.932 2.928 16.982 1.00 92.75 474 ASP A CA 1
ATOM 3707 C C . ASP A 1 474 ? -11.525 2.306 16.995 1.00 92.75 474 ASP A C 1
ATOM 3709 O O . ASP A 1 474 ? -11.262 1.214 16.486 1.00 92.75 474 ASP A O 1
ATOM 3713 N N . TYR A 1 475 ? -10.607 3.008 17.646 1.00 87.00 475 TYR A N 1
ATOM 3714 C CA . TYR A 1 475 ? -9.238 2.601 17.936 1.00 87.00 475 TYR A CA 1
ATOM 3715 C C . TYR A 1 475 ? -9.117 1.698 19.172 1.00 87.00 475 TYR A C 1
ATOM 3717 O O . TYR A 1 475 ? -8.005 1.334 19.571 1.00 87.00 475 TYR A O 1
ATOM 3725 N N . SER A 1 476 ? -10.232 1.296 19.793 1.00 85.12 476 SER A N 1
ATOM 3726 C CA . SER A 1 476 ? -10.204 0.455 20.988 1.00 85.12 476 SER A CA 1
ATOM 3727 C C . SER A 1 476 ? -9.564 -0.900 20.702 1.00 85.12 476 SER A C 1
ATOM 3729 O O . SER A 1 476 ? -9.782 -1.549 19.672 1.00 85.12 476 SER A O 1
ATOM 3731 N N . LYS A 1 477 ? -8.786 -1.387 21.674 1.00 78.88 477 LYS A N 1
ATOM 3732 C CA . LYS A 1 477 ? -8.136 -2.696 21.582 1.00 78.88 477 LYS A CA 1
ATOM 3733 C C . LYS A 1 477 ? -9.188 -3.790 21.359 1.00 78.88 477 LYS A C 1
ATOM 3735 O O . LYS A 1 477 ? -10.054 -3.997 22.200 1.00 78.88 477 LYS A O 1
ATOM 3740 N N . GLY A 1 478 ? -9.061 -4.520 20.253 1.00 76.69 478 GLY A N 1
ATOM 3741 C CA . GLY A 1 478 ? -9.962 -5.618 19.891 1.00 76.69 478 GLY A CA 1
ATOM 3742 C C . GLY A 1 478 ? -11.052 -5.260 18.879 1.00 76.69 478 GLY A C 1
ATOM 3743 O O . GLY A 1 478 ? -11.674 -6.186 18.375 1.00 76.69 478 GLY A O 1
ATOM 3744 N N . GLN A 1 479 ? -11.239 -3.980 18.534 1.00 81.56 479 GLN A N 1
ATOM 3745 C CA . GLN A 1 479 ? -12.141 -3.565 17.446 1.00 81.56 479 GLN A CA 1
ATOM 3746 C C . GLN A 1 479 ? -11.481 -3.681 16.065 1.00 81.56 479 GLN A C 1
ATOM 3748 O O . GLN A 1 479 ? -12.141 -3.935 15.066 1.00 81.56 479 GLN A O 1
ATOM 3753 N N . ARG A 1 480 ? -10.149 -3.582 16.013 1.00 79.56 480 ARG A N 1
ATOM 3754 C CA . ARG A 1 480 ? -9.343 -3.629 14.782 1.00 79.56 480 ARG A CA 1
ATOM 3755 C C . ARG A 1 480 ? -8.581 -4.955 14.722 1.00 79.56 480 ARG A C 1
ATOM 3757 O O . ARG A 1 480 ? -7.415 -5.046 15.109 1.00 79.56 480 ARG A O 1
ATOM 3764 N N . LYS A 1 481 ? -9.305 -6.026 14.374 1.00 67.06 481 LYS A N 1
ATOM 3765 C CA . LYS A 1 481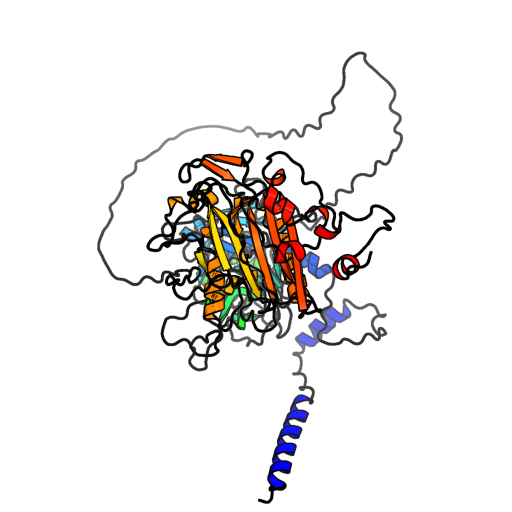 ? -8.840 -7.429 14.475 1.00 67.06 481 LYS A CA 1
ATOM 3766 C C . LYS A 1 481 ? -7.989 -7.890 13.288 1.00 67.06 481 LYS A C 1
ATOM 3768 O O . LYS A 1 481 ? -7.316 -8.913 13.400 1.00 67.06 481 LYS A O 1
ATOM 3773 N N . ILE A 1 482 ? -8.021 -7.153 12.182 1.00 63.62 482 ILE A N 1
ATOM 3774 C CA . ILE A 1 482 ? -7.265 -7.427 10.960 1.00 63.62 482 ILE A CA 1
ATOM 3775 C C . ILE A 1 482 ? -6.121 -6.410 10.880 1.00 63.62 482 ILE A C 1
ATOM 3777 O O . ILE A 1 482 ? -6.329 -5.220 11.117 1.00 63.62 482 ILE A O 1
ATOM 3781 N N . LYS A 1 483 ? -4.897 -6.882 10.622 1.00 56.09 483 LYS A N 1
ATOM 3782 C CA . LYS A 1 483 ? -3.695 -6.045 10.518 1.00 56.09 483 LYS A CA 1
ATOM 3783 C C . LYS A 1 483 ? -3.090 -6.203 9.131 1.00 56.09 483 LYS A C 1
ATOM 3785 O O . LYS A 1 483 ? -2.948 -7.331 8.679 1.00 56.09 483 LYS A O 1
ATOM 3790 N N . GLY A 1 484 ? -2.669 -5.089 8.536 1.00 51.69 484 GLY A N 1
ATOM 3791 C CA . GLY A 1 484 ? -1.965 -5.087 7.252 1.00 51.69 484 GLY A CA 1
ATOM 3792 C C . GLY A 1 484 ? -2.880 -4.768 6.074 1.00 51.69 484 GLY A C 1
ATOM 3793 O O . GLY A 1 484 ? -4.025 -5.204 6.031 1.00 51.69 484 GLY A O 1
ATOM 3794 N N . ARG A 1 485 ? -2.402 -3.959 5.121 1.00 53.03 485 ARG A N 1
ATOM 3795 C CA . ARG A 1 485 ? -3.217 -3.487 3.984 1.00 53.03 485 ARG A CA 1
ATOM 3796 C C . ARG A 1 485 ? -3.515 -4.591 2.984 1.00 53.03 485 ARG A C 1
ATOM 3798 O O . ARG A 1 485 ? -4.593 -4.625 2.414 1.00 53.03 485 ARG A O 1
ATOM 3805 N N . GLU A 1 486 ? -2.545 -5.465 2.833 1.00 55.00 486 GLU A N 1
ATOM 3806 C CA . GLU A 1 486 ? -2.496 -6.637 1.981 1.00 55.00 486 GLU A CA 1
ATOM 3807 C C . GLU A 1 486 ? -3.542 -7.705 2.327 1.00 55.00 486 GLU A C 1
ATOM 3809 O O . GLU A 1 486 ? -3.876 -8.509 1.464 1.00 55.00 486 GLU A O 1
ATOM 3814 N N . THR A 1 487 ? -4.101 -7.687 3.543 1.00 55.91 487 THR A N 1
ATOM 3815 C CA . THR A 1 487 ? -5.106 -8.673 3.984 1.00 55.91 487 THR A CA 1
ATOM 3816 C C . THR A 1 487 ? -6.487 -8.500 3.352 1.00 55.91 487 THR A C 1
ATOM 3818 O O . THR A 1 487 ? -7.276 -9.433 3.406 1.00 55.91 487 THR A O 1
ATOM 3821 N N . PHE A 1 488 ? -6.775 -7.348 2.737 1.00 57.44 488 PHE A N 1
ATOM 3822 C CA . PHE A 1 488 ? -8.073 -7.055 2.113 1.00 57.44 488 PHE A CA 1
ATOM 3823 C C . PHE A 1 488 ? -8.069 -7.199 0.580 1.00 57.44 488 PHE A C 1
ATOM 3825 O O . PHE A 1 488 ? -9.047 -6.862 -0.077 1.00 57.44 488 PHE A O 1
ATOM 3832 N N . GLY A 1 489 ? -6.964 -7.659 -0.015 1.00 55.38 489 GLY A N 1
ATOM 3833 C CA . GLY A 1 489 ? -6.804 -7.727 -1.469 1.00 55.38 489 GLY A CA 1
ATOM 3834 C C . GLY A 1 489 ? -6.212 -6.451 -2.077 1.00 55.38 489 GLY A C 1
ATOM 3835 O O . GLY A 1 489 ? -5.686 -5.575 -1.386 1.00 55.38 489 GLY A O 1
ATOM 3836 N N . LYS A 1 490 ? -6.216 -6.367 -3.413 1.00 61.78 490 LYS A N 1
ATOM 3837 C CA . LYS A 1 490 ? -5.671 -5.201 -4.128 1.00 61.78 490 LYS A CA 1
ATOM 3838 C C . LYS A 1 490 ? -6.668 -4.054 -4.137 1.00 61.78 490 LYS A C 1
ATOM 3840 O O . LYS A 1 490 ? -7.800 -4.254 -4.565 1.00 61.78 490 LYS A O 1
ATOM 3845 N N . ASP A 1 491 ? -6.186 -2.860 -3.794 1.00 76.38 491 ASP A N 1
ATOM 3846 C CA . ASP A 1 491 ? -6.904 -1.601 -3.974 1.00 76.38 491 ASP A CA 1
ATOM 3847 C C . ASP A 1 491 ? -7.554 -1.530 -5.366 1.00 76.38 491 ASP A C 1
ATOM 3849 O O . ASP A 1 491 ? -6.878 -1.460 -6.400 1.00 76.38 491 ASP A O 1
ATOM 3853 N N . GLU A 1 492 ? -8.879 -1.539 -5.380 1.00 83.50 492 GLU A N 1
ATOM 3854 C CA . GLU A 1 492 ? -9.698 -1.304 -6.557 1.00 83.50 492 GLU A CA 1
ATOM 3855 C C . GLU A 1 492 ? -10.705 -0.212 -6.226 1.00 83.50 492 GLU A C 1
ATOM 3857 O O . GLU A 1 492 ? -11.412 -0.308 -5.235 1.00 83.50 492 GLU A O 1
ATOM 3862 N N . TRP A 1 493 ? -10.777 0.815 -7.069 1.00 90.38 493 TRP A N 1
ATOM 3863 C CA . TRP A 1 493 ? -11.775 1.870 -6.947 1.00 90.38 493 TRP A CA 1
ATOM 3864 C C . TRP A 1 493 ? -12.978 1.559 -7.826 1.00 90.38 493 TRP A C 1
ATOM 3866 O O . TRP A 1 493 ? -12.802 1.306 -9.023 1.00 90.38 493 TRP A O 1
ATOM 3876 N N . ILE A 1 494 ? -14.178 1.621 -7.250 1.00 92.06 494 ILE A N 1
ATOM 3877 C CA . ILE A 1 494 ? -15.431 1.351 -7.966 1.00 92.06 494 ILE A CA 1
ATOM 3878 C C . ILE A 1 494 ? -16.396 2.535 -7.897 1.00 92.06 494 ILE A C 1
ATOM 3880 O O . ILE A 1 494 ? -16.340 3.367 -6.988 1.00 92.06 494 ILE A O 1
ATOM 3884 N N . THR A 1 495 ? -17.294 2.617 -8.874 1.00 92.69 495 THR A N 1
ATOM 3885 C CA . THR A 1 495 ? -18.444 3.522 -8.823 1.00 92.69 495 THR A CA 1
ATOM 3886 C C . THR A 1 495 ? -19.513 2.966 -7.883 1.00 92.69 495 THR A C 1
ATOM 3888 O O . THR A 1 495 ? -19.694 1.756 -7.770 1.00 92.69 495 THR A O 1
ATOM 3891 N N . ASP A 1 496 ? -20.256 3.850 -7.218 1.00 93.88 496 ASP A N 1
ATOM 3892 C CA . ASP A 1 496 ? -21.440 3.465 -6.446 1.00 93.88 496 ASP A CA 1
ATOM 3893 C C . ASP A 1 496 ? -22.678 3.449 -7.354 1.00 93.88 496 ASP A C 1
ATOM 3895 O O . ASP A 1 496 ? -23.073 4.482 -7.905 1.00 93.88 496 ASP A O 1
ATOM 3899 N N . SER A 1 497 ? -23.311 2.281 -7.491 1.00 92.62 497 SER A N 1
ATOM 3900 C CA . SER A 1 497 ? -24.488 2.063 -8.345 1.00 92.62 497 SER A CA 1
ATOM 3901 C C . SER A 1 497 ? -25.776 2.723 -7.825 1.00 92.62 497 SER A C 1
ATOM 3903 O O . SER A 1 497 ? -26.724 2.939 -8.592 1.00 92.62 497 SER A O 1
ATOM 3905 N N . ARG A 1 498 ? -25.816 3.102 -6.540 1.00 93.75 498 ARG A N 1
ATOM 3906 C CA . ARG A 1 498 ? -26.916 3.847 -5.905 1.00 93.75 498 ARG A CA 1
ATOM 3907 C C . ARG A 1 498 ? -26.943 5.308 -6.343 1.00 93.75 498 ARG A C 1
ATOM 3909 O O . ARG A 1 498 ? -27.897 6.015 -6.022 1.00 93.75 498 ARG A O 1
ATOM 3916 N N . MET A 1 499 ? -25.937 5.774 -7.079 1.00 93.19 499 MET A N 1
ATOM 3917 C CA . MET A 1 499 ? -25.873 7.110 -7.657 1.00 93.19 499 MET A CA 1
ATOM 3918 C C . MET A 1 499 ? -25.614 7.027 -9.163 1.00 93.19 499 MET A C 1
ATOM 3920 O O . MET A 1 499 ? -25.019 6.081 -9.665 1.00 93.19 499 MET A O 1
ATOM 3924 N N . ASP A 1 500 ? -26.094 8.014 -9.916 1.00 94.00 500 ASP A N 1
ATOM 3925 C CA . ASP A 1 500 ? -25.778 8.094 -11.342 1.00 94.00 500 ASP A CA 1
ATOM 3926 C C . ASP A 1 500 ? -24.275 8.336 -11.559 1.00 94.00 500 ASP A C 1
ATOM 3928 O O . ASP A 1 500 ? -23.675 9.158 -10.863 1.00 94.00 500 ASP A O 1
ATOM 3932 N N . GLU A 1 501 ? -23.677 7.650 -12.533 1.00 92.75 501 GLU A N 1
ATOM 3933 C CA . GLU A 1 501 ? -22.243 7.747 -12.840 1.00 92.75 501 GLU A CA 1
ATOM 3934 C C . GLU A 1 501 ? -21.819 9.179 -13.173 1.00 92.75 501 GLU A C 1
ATOM 3936 O O . GLU A 1 501 ? -20.722 9.592 -12.814 1.00 92.75 501 GLU A O 1
ATOM 3941 N N . LYS A 1 502 ? -22.712 9.996 -13.752 1.00 93.94 502 LYS A N 1
ATOM 3942 C CA . LYS A 1 502 ? -22.412 11.406 -14.056 1.00 93.94 502 LYS A CA 1
ATOM 3943 C C . LYS A 1 502 ? -22.120 12.262 -12.819 1.00 93.94 502 LYS A C 1
ATOM 3945 O O . LYS A 1 502 ? -21.631 13.378 -12.968 1.00 93.94 502 LYS A O 1
ATOM 3950 N N . TYR A 1 503 ? -22.475 11.790 -11.621 1.00 96.19 503 TYR A N 1
ATOM 3951 C CA . TYR A 1 503 ? -22.210 12.462 -10.346 1.00 96.19 503 TYR A CA 1
ATOM 3952 C C . TYR A 1 503 ? -20.916 11.982 -9.673 1.00 96.19 503 TYR A C 1
ATOM 3954 O O . TYR A 1 503 ? -20.622 12.394 -8.552 1.00 96.19 503 TYR A O 1
ATOM 3962 N N . GLN A 1 504 ? -20.143 11.129 -10.343 1.00 96.38 504 GLN A N 1
ATOM 3963 C CA . GLN A 1 504 ? -18.881 10.574 -9.867 1.00 96.38 504 GLN A CA 1
ATOM 3964 C C . GLN A 1 504 ? -17.797 10.858 -10.913 1.00 96.38 504 GLN A C 1
ATOM 3966 O O . GLN A 1 504 ? -18.076 10.925 -12.111 1.00 96.38 504 GLN A O 1
ATOM 3971 N N . LEU A 1 505 ? -16.561 11.092 -10.477 1.00 95.19 505 LEU A N 1
ATOM 3972 C CA . LEU A 1 505 ? -15.452 11.198 -11.422 1.00 95.19 505 LEU A CA 1
ATOM 3973 C C . LEU A 1 505 ? -15.086 9.808 -11.949 1.00 95.19 505 LEU A C 1
ATOM 3975 O O . LEU A 1 505 ? -14.959 8.887 -11.142 1.00 95.19 505 LEU A O 1
ATOM 3979 N N . PRO A 1 506 ? -14.899 9.638 -13.269 1.00 92.25 506 PRO A N 1
ATOM 3980 C CA . PRO A 1 506 ? -14.521 8.350 -13.823 1.00 92.25 506 PRO A CA 1
ATOM 3981 C C . PRO A 1 506 ? -13.105 7.984 -13.385 1.00 92.25 506 PRO A C 1
ATOM 3983 O O . PRO A 1 506 ? -12.237 8.842 -13.228 1.00 92.25 506 PRO A O 1
ATOM 3986 N N . LYS A 1 507 ? -12.845 6.686 -13.239 1.00 89.81 507 LYS A N 1
ATOM 3987 C CA . LYS A 1 507 ? -11.518 6.186 -12.867 1.00 89.81 507 LYS A CA 1
ATOM 3988 C C . LYS A 1 507 ? -10.430 6.622 -13.865 1.00 89.81 507 LYS A C 1
ATOM 3990 O O . LYS A 1 507 ? -9.330 6.967 -13.441 1.00 89.81 507 LYS A O 1
ATOM 3995 N N . GLY A 1 508 ? -10.755 6.673 -15.162 1.00 87.88 508 GLY A N 1
ATOM 3996 C CA . GLY A 1 508 ? -9.817 7.063 -16.218 1.00 87.88 508 GLY A CA 1
ATOM 3997 C C . GLY A 1 508 ? -9.266 8.487 -16.079 1.00 87.88 508 GLY A C 1
ATOM 3998 O O . GLY A 1 508 ? -8.136 8.737 -16.499 1.00 87.88 508 GLY A O 1
ATOM 3999 N N . PHE A 1 509 ? -9.982 9.388 -15.390 1.00 90.88 509 PHE A N 1
ATOM 4000 C CA . PHE A 1 509 ? -9.461 10.709 -15.020 1.00 90.88 509 PHE A CA 1
ATOM 4001 C C . PHE A 1 509 ? -8.179 10.585 -14.179 1.00 90.88 509 PHE A C 1
ATOM 4003 O O . PHE A 1 509 ? -7.151 11.175 -14.501 1.00 90.88 509 PHE A O 1
ATOM 4010 N N . TYR A 1 510 ? -8.204 9.767 -13.128 1.00 87.38 510 TYR A N 1
ATOM 4011 C CA . TYR A 1 510 ? -7.053 9.575 -12.242 1.00 87.38 510 TYR A CA 1
ATOM 4012 C C . TYR A 1 510 ? -5.916 8.809 -12.932 1.00 87.38 510 TYR A C 1
ATOM 4014 O O . TYR A 1 510 ? -4.744 9.108 -12.716 1.00 87.38 510 TYR A O 1
ATOM 4022 N N . ASP A 1 511 ? -6.247 7.866 -13.821 1.00 83.88 511 ASP A N 1
ATOM 4023 C CA . ASP A 1 511 ? -5.247 7.141 -14.613 1.00 83.88 511 ASP A CA 1
ATOM 4024 C C . ASP A 1 511 ? -4.488 8.082 -15.582 1.00 83.88 511 ASP A C 1
ATOM 4026 O O . ASP A 1 511 ? -3.301 7.865 -15.865 1.00 83.88 511 ASP A O 1
ATOM 4030 N N . ARG A 1 512 ? -5.144 9.152 -16.070 1.00 84.31 512 ARG A N 1
ATOM 4031 C CA . ARG A 1 512 ? -4.535 10.196 -16.915 1.00 84.31 512 ARG A CA 1
ATOM 4032 C C . ARG A 1 512 ? -3.682 11.168 -16.098 1.00 84.31 512 ARG A C 1
ATOM 4034 O O . ARG A 1 512 ? -2.533 11.432 -16.461 1.00 84.31 512 ARG A O 1
ATOM 4041 N N . TRP A 1 513 ? -4.217 11.698 -15.001 1.00 83.25 513 TRP A N 1
ATOM 4042 C CA . TRP A 1 513 ? -3.568 12.729 -14.184 1.00 83.25 513 TRP A CA 1
ATOM 4043 C C . TRP A 1 513 ? -2.710 12.118 -13.070 1.00 83.25 513 TRP A C 1
ATOM 4045 O O . TRP A 1 513 ? -3.022 12.245 -11.895 1.00 83.25 513 TRP A O 1
ATOM 4055 N N . LYS A 1 514 ? -1.583 11.491 -13.434 1.00 78.56 514 LYS A N 1
ATOM 4056 C CA . LYS A 1 514 ? -0.762 10.637 -12.542 1.00 78.56 514 LYS A CA 1
ATOM 4057 C C . LYS A 1 514 ? -0.236 11.269 -11.245 1.00 78.56 514 LYS A C 1
ATOM 4059 O O . LYS A 1 514 ? 0.134 10.527 -10.343 1.00 78.56 514 LYS A O 1
ATOM 4064 N N . ARG A 1 515 ? -0.161 12.602 -11.156 1.00 84.19 515 ARG A N 1
ATOM 4065 C CA . ARG A 1 515 ? 0.222 13.323 -9.923 1.00 84.19 515 ARG A CA 1
ATOM 4066 C C . ARG A 1 515 ? -0.949 13.490 -8.946 1.00 84.19 515 ARG A C 1
ATOM 4068 O O . ARG A 1 515 ? -0.731 13.892 -7.806 1.00 84.19 515 ARG A O 1
ATOM 4075 N N . LEU A 1 516 ? -2.175 13.210 -9.392 1.00 88.06 516 LEU A N 1
ATOM 4076 C CA . LEU A 1 516 ? -3.389 13.233 -8.589 1.00 88.06 516 LEU A CA 1
ATOM 4077 C C . LEU A 1 516 ? -3.748 11.810 -8.165 1.00 88.06 516 LEU A C 1
ATOM 4079 O O . LEU A 1 516 ? -4.156 10.974 -8.968 1.00 88.06 516 LEU A O 1
ATOM 4083 N N . ASP A 1 517 ? -3.632 11.564 -6.871 1.00 90.25 517 ASP A N 1
ATOM 4084 C CA . ASP A 1 517 ? -4.100 10.347 -6.240 1.00 90.25 517 ASP A CA 1
ATOM 4085 C C . ASP A 1 517 ? -5.622 10.313 -6.125 1.00 90.25 517 ASP A C 1
ATOM 4087 O O . ASP A 1 517 ? -6.308 11.341 -6.054 1.00 90.25 517 ASP A O 1
ATOM 4091 N N . PHE A 1 518 ? -6.128 9.090 -5.971 1.00 92.50 518 PHE A N 1
ATOM 4092 C CA . PHE A 1 518 ? -7.421 8.852 -5.351 1.00 92.50 518 PHE A CA 1
ATOM 4093 C C . PHE A 1 518 ? -7.338 9.193 -3.849 1.00 92.50 518 PHE A C 1
ATOM 4095 O O . PHE A 1 518 ? -7.012 8.348 -3.007 1.00 92.50 518 PHE A O 1
ATOM 4102 N N . GLY A 1 519 ? -7.563 10.464 -3.520 1.00 92.31 519 GLY A N 1
ATOM 4103 C CA . GLY A 1 519 ? -7.522 10.979 -2.156 1.00 92.31 519 GLY A CA 1
ATOM 4104 C C . GLY A 1 519 ? -8.762 10.567 -1.374 1.00 92.31 519 GLY A C 1
ATOM 4105 O O . GLY A 1 519 ? -9.877 10.942 -1.731 1.00 92.31 519 GLY A O 1
ATOM 4106 N N . HIS A 1 520 ? -8.573 9.802 -0.301 1.00 94.44 520 HIS A N 1
ATOM 4107 C CA . HIS A 1 520 ? -9.660 9.426 0.600 1.00 94.44 520 HIS A CA 1
ATOM 4108 C C . HIS A 1 520 ? -10.060 10.621 1.479 1.00 94.44 520 HIS A C 1
ATOM 4110 O O . HIS A 1 520 ? -9.193 11.285 2.049 1.00 94.44 520 HIS A O 1
ATOM 4116 N N . LEU A 1 521 ? -11.365 10.852 1.666 1.00 94.31 521 LEU A N 1
ATOM 4117 C CA . LEU A 1 521 ? -11.844 11.705 2.764 1.00 94.31 521 LEU A CA 1
ATOM 4118 C C . LEU A 1 521 ? -12.028 10.915 4.059 1.00 94.31 521 LEU A C 1
ATOM 4120 O O . LEU A 1 521 ? -11.566 11.346 5.119 1.00 94.31 521 LEU A O 1
ATOM 4124 N N . VAL A 1 522 ? -12.683 9.757 3.966 1.00 95.69 522 VAL A N 1
ATOM 4125 C CA . VAL A 1 522 ? -12.702 8.751 5.026 1.00 95.69 522 VAL A CA 1
ATOM 4126 C C . VAL A 1 522 ? -11.579 7.774 4.758 1.00 95.69 522 VAL A C 1
ATOM 4128 O O . VAL A 1 522 ? -11.625 7.000 3.798 1.00 95.69 522 VAL A O 1
ATOM 4131 N N . ARG A 1 523 ? -10.550 7.829 5.601 1.00 91.31 523 ARG A N 1
ATOM 4132 C CA . ARG A 1 523 ? -9.403 6.946 5.481 1.00 91.31 523 ARG A CA 1
ATOM 4133 C C . ARG A 1 523 ? -9.829 5.523 5.808 1.00 91.31 523 ARG A C 1
ATOM 4135 O O . ARG A 1 523 ? -10.462 5.254 6.824 1.00 91.31 523 ARG A O 1
ATOM 4142 N N . ARG A 1 524 ? -9.363 4.595 4.986 1.00 88.44 524 ARG A N 1
ATOM 4143 C CA . ARG A 1 524 ? -9.507 3.157 5.188 1.00 88.44 524 ARG A CA 1
ATOM 4144 C C . ARG A 1 524 ? -9.192 2.709 6.616 1.00 88.44 524 ARG A C 1
ATOM 4146 O O . ARG A 1 524 ? -9.994 2.034 7.246 1.00 88.44 524 ARG A O 1
ATOM 4153 N N . ASP A 1 525 ? -8.037 3.116 7.145 1.00 84.56 525 ASP A N 1
ATOM 4154 C CA . ASP A 1 525 ? -7.619 2.731 8.494 1.00 84.56 525 ASP A CA 1
ATOM 4155 C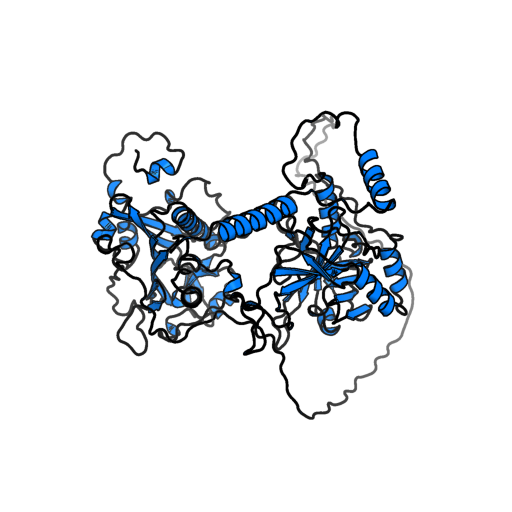 C . ASP A 1 525 ? -8.616 3.230 9.559 1.00 84.56 525 ASP A C 1
ATOM 4157 O O . ASP A 1 525 ? -8.907 2.476 10.487 1.00 84.56 525 ASP A O 1
ATOM 4161 N N . ASP A 1 526 ? -9.185 4.432 9.410 1.00 88.38 526 ASP A N 1
ATOM 4162 C CA . ASP A 1 526 ? -10.203 4.960 10.333 1.00 88.38 526 ASP A CA 1
ATOM 4163 C C . ASP A 1 526 ? -11.486 4.114 10.309 1.00 88.38 526 ASP A C 1
ATOM 4165 O O . ASP A 1 526 ? -12.146 3.981 11.340 1.00 88.38 526 ASP A O 1
ATOM 4169 N N . ASN A 1 527 ? -11.803 3.511 9.159 1.00 91.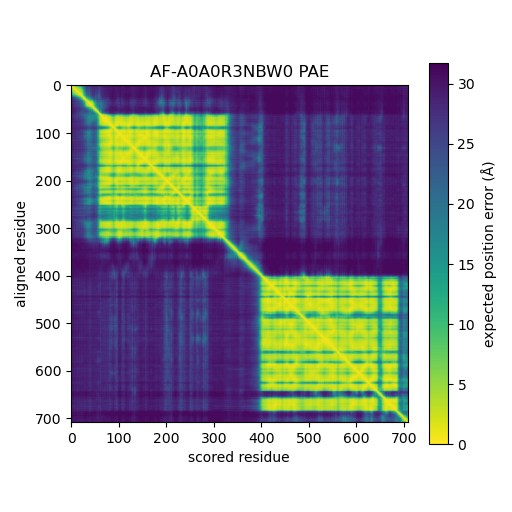81 527 ASN A N 1
ATOM 4170 C CA . ASN A 1 527 ? -13.026 2.744 8.928 1.00 91.81 527 ASN A CA 1
ATOM 4171 C C . ASN A 1 527 ? -12.890 1.236 9.222 1.00 91.81 527 ASN A C 1
ATOM 4173 O O . ASN A 1 527 ? -13.890 0.558 9.416 1.00 91.81 527 ASN A O 1
ATOM 4177 N N . CYS A 1 528 ? -11.666 0.695 9.279 1.00 89.19 528 CYS A N 1
ATOM 4178 C CA . CYS A 1 528 ? -11.390 -0.737 9.485 1.00 89.19 528 CYS A CA 1
ATOM 4179 C C . CYS A 1 528 ? -11.547 -1.180 10.953 1.00 89.19 528 CYS A C 1
ATOM 4181 O O . CYS A 1 528 ? -10.564 -1.546 11.611 1.00 89.19 528 CYS A O 1
ATOM 4183 N N . TRP A 1 529 ? -12.766 -1.158 11.481 1.00 91.69 529 TRP A N 1
ATOM 4184 C CA . TRP A 1 529 ? -13.106 -1.664 12.812 1.00 91.69 529 TRP A CA 1
ATOM 4185 C C . TRP A 1 529 ? -14.466 -2.370 12.781 1.00 91.69 529 TRP A C 1
ATOM 4187 O O . TRP A 1 529 ? -15.214 -2.199 11.833 1.00 91.69 529 TRP A O 1
ATOM 4197 N N . GLY A 1 530 ? -14.760 -3.236 13.752 1.00 89.44 530 GLY A N 1
ATOM 4198 C CA . GLY A 1 530 ? -16.032 -3.961 13.765 1.00 89.44 530 GLY A CA 1
ATOM 4199 C C . GLY A 1 530 ? -16.051 -5.190 14.669 1.00 89.44 530 GLY A C 1
ATOM 4200 O O . GLY A 1 530 ? -15.023 -5.679 15.159 1.00 89.44 530 GLY A O 1
ATOM 4201 N N . ALA A 1 531 ? -17.250 -5.726 14.886 1.00 85.62 531 ALA A N 1
ATOM 4202 C CA . ALA A 1 531 ? -17.459 -6.912 15.706 1.00 85.62 531 ALA A CA 1
ATOM 4203 C C . ALA A 1 531 ? -16.961 -8.183 15.001 1.00 85.62 531 ALA A C 1
ATOM 4205 O O . ALA A 1 531 ? -16.395 -9.073 15.655 1.00 85.62 531 ALA A O 1
ATOM 4206 N N . SER A 1 532 ? -17.122 -8.256 13.677 1.00 83.75 532 SER A N 1
ATOM 4207 C CA . SER A 1 532 ? -16.750 -9.408 12.846 1.00 83.75 532 SER A CA 1
ATOM 4208 C C . SER A 1 532 ? -15.641 -9.072 11.842 1.00 83.75 532 SER A C 1
ATOM 4210 O O . SER A 1 532 ? -15.393 -7.911 11.539 1.00 83.75 532 SER A O 1
ATOM 4212 N N . LYS A 1 533 ? -14.948 -10.096 11.324 1.00 79.31 533 LYS A N 1
ATOM 4213 C CA . LYS A 1 533 ? -13.944 -9.898 10.263 1.00 79.31 533 LYS A CA 1
ATOM 4214 C C . LYS A 1 533 ? -14.585 -9.409 8.959 1.00 79.31 533 LYS A C 1
ATOM 4216 O O . LYS A 1 533 ? -14.025 -8.525 8.332 1.00 79.31 533 LYS A O 1
ATOM 4221 N N . THR A 1 534 ? -15.756 -9.942 8.613 1.00 80.81 534 THR A N 1
ATOM 4222 C CA . THR A 1 534 ? -16.521 -9.571 7.415 1.00 80.81 534 THR A CA 1
ATOM 4223 C C . THR A 1 534 ? -16.962 -8.111 7.448 1.00 80.81 534 THR A C 1
ATOM 4225 O O . THR A 1 534 ? -16.786 -7.402 6.471 1.00 80.81 534 THR A O 1
ATOM 4228 N N . GLU A 1 535 ? -17.449 -7.626 8.594 1.00 86.00 535 GLU A N 1
ATOM 4229 C CA . GLU A 1 535 ? -17.771 -6.203 8.775 1.00 86.00 535 GLU A CA 1
ATOM 4230 C C . GLU A 1 535 ? -16.533 -5.323 8.567 1.00 86.00 535 GLU A C 1
ATOM 4232 O O . GLU A 1 535 ? -16.604 -4.341 7.841 1.00 86.00 535 GLU A O 1
ATOM 4237 N N . ILE A 1 536 ? -15.379 -5.706 9.132 1.00 86.69 536 ILE A N 1
ATOM 4238 C CA . ILE A 1 536 ? -14.118 -4.969 8.948 1.00 86.69 536 ILE A CA 1
ATOM 4239 C C . ILE A 1 536 ? -13.690 -4.960 7.470 1.00 86.69 536 ILE A C 1
ATOM 4241 O O . ILE A 1 536 ? -13.209 -3.943 6.979 1.00 86.69 536 ILE A O 1
ATOM 4245 N N . GLU A 1 537 ? -13.839 -6.082 6.766 1.00 84.75 537 GLU A N 1
ATOM 4246 C CA . GLU A 1 537 ? -13.512 -6.215 5.343 1.00 84.75 537 GLU A CA 1
ATOM 4247 C C . GLU A 1 537 ? -14.428 -5.369 4.458 1.00 84.75 537 GLU A C 1
ATOM 4249 O O . GLU A 1 537 ? -13.939 -4.607 3.627 1.00 84.75 537 GLU A O 1
ATOM 4254 N N . TYR A 1 538 ? -15.740 -5.419 4.674 1.00 88.38 538 TYR A N 1
ATOM 4255 C CA . TYR A 1 538 ? -16.685 -4.595 3.926 1.00 88.38 538 TYR A CA 1
ATOM 4256 C C . TYR A 1 538 ? -16.555 -3.116 4.275 1.00 88.38 538 TYR A C 1
ATOM 4258 O O . TYR A 1 538 ? -16.591 -2.282 3.377 1.00 88.38 538 TYR A O 1
ATOM 4266 N N . ALA A 1 539 ? -16.292 -2.772 5.535 1.00 90.06 539 ALA A N 1
ATOM 4267 C CA . ALA A 1 539 ? -15.972 -1.405 5.928 1.00 90.06 539 ALA A CA 1
ATOM 4268 C C . ALA A 1 539 ? -14.684 -0.893 5.277 1.00 90.06 539 ALA A C 1
ATOM 4270 O O . ALA A 1 539 ? -14.611 0.276 4.895 1.00 90.06 539 ALA A O 1
ATOM 4271 N N . ASN A 1 540 ? -13.676 -1.751 5.119 1.00 90.75 540 ASN A N 1
ATOM 4272 C CA . ASN A 1 540 ? -12.472 -1.437 4.361 1.00 90.75 540 ASN A CA 1
ATOM 4273 C C . ASN A 1 540 ? -12.800 -1.194 2.880 1.00 90.75 540 ASN A C 1
ATOM 4275 O O . ASN A 1 540 ? -12.402 -0.171 2.330 1.00 90.75 540 ASN A O 1
ATOM 4279 N N . SER A 1 541 ? -13.514 -2.119 2.234 1.00 89.88 541 SER A N 1
ATOM 4280 C CA . SER A 1 541 ? -13.863 -2.017 0.814 1.00 89.88 541 SER A CA 1
ATOM 4281 C C . SER A 1 541 ? -14.745 -0.802 0.532 1.00 89.88 541 SER A C 1
ATOM 4283 O O . SER A 1 541 ? -14.509 -0.085 -0.437 1.00 89.88 541 SER A O 1
ATOM 4285 N N . ASP A 1 542 ? -15.694 -0.493 1.419 1.00 94.19 542 ASP A N 1
ATOM 4286 C CA . ASP A 1 542 ? -16.587 0.656 1.301 1.00 94.19 542 ASP A CA 1
ATOM 4287 C C . ASP A 1 542 ? -15.807 1.965 1.072 1.00 94.19 542 ASP A C 1
ATOM 4289 O O . ASP A 1 542 ? -16.196 2.760 0.214 1.00 94.19 542 ASP A O 1
ATOM 4293 N N . THR A 1 543 ? -14.644 2.161 1.714 1.00 94.44 543 THR A N 1
ATOM 4294 C CA . THR A 1 543 ? -13.864 3.402 1.549 1.00 94.44 543 THR A CA 1
ATOM 4295 C C . THR A 1 543 ? -13.291 3.612 0.144 1.00 94.44 543 THR A C 1
ATOM 4297 O O . THR A 1 543 ? -12.910 4.740 -0.173 1.00 94.44 543 THR A O 1
ATOM 4300 N N . PHE A 1 544 ? -13.267 2.572 -0.698 1.00 94.06 544 PHE A N 1
ATOM 4301 C CA . PHE A 1 544 ? -12.783 2.604 -2.083 1.00 94.06 544 PHE A CA 1
ATOM 4302 C C . PHE A 1 544 ? -13.875 2.898 -3.126 1.00 94.06 544 PHE A C 1
ATOM 4304 O O . PHE A 1 544 ? -13.650 2.785 -4.335 1.00 94.06 544 PHE A O 1
ATOM 4311 N N . HIS A 1 545 ? -15.063 3.319 -2.695 1.00 95.69 545 HIS A N 1
ATOM 4312 C CA . HIS A 1 545 ? -16.024 3.905 -3.623 1.00 95.69 545 HIS A CA 1
ATOM 4313 C C . HIS A 1 545 ? -15.570 5.305 -4.041 1.00 95.69 545 HIS A C 1
ATOM 4315 O O . HIS A 1 545 ? -15.173 6.129 -3.213 1.00 95.69 545 HIS A O 1
ATOM 4321 N N . LEU A 1 546 ? -15.717 5.629 -5.327 1.00 95.25 546 LEU A N 1
ATOM 4322 C CA . LEU A 1 546 ? -15.389 6.953 -5.874 1.00 95.25 546 LEU A CA 1
ATOM 4323 C C . LEU A 1 546 ? -16.193 8.088 -5.215 1.00 95.25 546 LEU A C 1
ATOM 4325 O O . LEU A 1 546 ? -15.778 9.243 -5.244 1.00 95.25 546 LEU A O 1
ATOM 4329 N N . THR A 1 547 ? -17.297 7.771 -4.535 1.00 96.31 547 THR A N 1
ATOM 4330 C CA . THR A 1 547 ? -18.068 8.725 -3.723 1.00 96.31 547 THR A CA 1
ATOM 4331 C C . THR A 1 547 ? -17.376 9.155 -2.420 1.00 96.31 547 THR A C 1
ATOM 4333 O O . THR A 1 547 ? -17.867 10.046 -1.733 1.00 96.31 547 THR A O 1
ATOM 4336 N N . ASN A 1 548 ? -16.263 8.522 -2.046 1.00 96.69 548 ASN A N 1
ATOM 4337 C CA . ASN A 1 548 ? -15.387 8.915 -0.933 1.00 96.69 548 ASN A CA 1
ATOM 4338 C C . ASN A 1 548 ? -14.063 9.542 -1.432 1.00 96.69 548 ASN A C 1
ATOM 4340 O O . ASN A 1 548 ? -13.154 9.807 -0.644 1.00 96.69 548 ASN A O 1
ATOM 4344 N N . CYS A 1 549 ? -13.942 9.767 -2.744 1.00 94.75 549 CYS A N 1
ATOM 4345 C CA . CYS A 1 549 ? -12.697 10.153 -3.397 1.00 94.75 549 CYS A CA 1
ATOM 4346 C C . CYS A 1 549 ? -12.694 11.624 -3.836 1.00 94.75 549 CYS A C 1
ATOM 4348 O O . CYS A 1 549 ? -13.667 12.122 -4.409 1.00 94.75 549 CYS A O 1
ATOM 4350 N N . THR A 1 550 ? -11.562 12.304 -3.648 1.00 96.44 550 THR A N 1
ATOM 4351 C CA . THR A 1 550 ? -11.258 13.604 -4.259 1.00 96.44 550 THR A CA 1
ATOM 4352 C C . THR A 1 550 ? -9.868 13.583 -4.909 1.00 96.44 550 THR A C 1
ATOM 4354 O O . THR A 1 550 ? -8.986 12.872 -4.433 1.00 96.44 550 THR A O 1
ATOM 4357 N N . PRO A 1 551 ? -9.612 14.347 -5.988 1.00 95.44 551 PRO A N 1
ATOM 4358 C CA . PRO A 1 551 ? -8.273 14.455 -6.563 1.00 95.44 551 PRO A CA 1
ATOM 4359 C C . PRO A 1 551 ? -7.338 15.218 -5.624 1.00 95.44 551 PRO A C 1
ATOM 4361 O O . PRO A 1 551 ? -7.519 16.415 -5.374 1.00 95.44 551 PRO A O 1
ATOM 4364 N N . GLN A 1 552 ? -6.337 14.518 -5.104 1.00 92.88 552 GLN A N 1
ATOM 4365 C CA . GLN A 1 552 ? -5.342 15.083 -4.199 1.00 92.88 552 GLN A CA 1
ATOM 4366 C C . GLN A 1 552 ? -3.947 14.871 -4.776 1.00 92.88 552 GLN A C 1
ATOM 4368 O O . GLN A 1 552 ? -3.623 13.773 -5.213 1.00 92.88 552 GLN A O 1
ATOM 4373 N N . HIS A 1 553 ? -3.113 15.905 -4.781 1.00 89.94 553 HIS A N 1
ATOM 4374 C CA . HIS A 1 553 ? -1.731 15.793 -5.219 1.00 89.94 553 HIS A CA 1
ATOM 4375 C C . HIS A 1 553 ? -0.981 14.803 -4.317 1.00 89.94 553 HIS A C 1
ATOM 4377 O O . HIS A 1 553 ? -1.130 14.838 -3.095 1.00 89.94 553 HIS A O 1
ATOM 4383 N N . GLU A 1 554 ? -0.157 13.928 -4.891 1.00 85.06 554 GLU A N 1
ATOM 4384 C CA . GLU A 1 554 ? 0.536 12.875 -4.134 1.00 85.06 554 GLU A CA 1
ATOM 4385 C C . GLU A 1 554 ? 1.403 13.418 -2.983 1.00 85.06 554 GLU A C 1
ATOM 4387 O O . GLU A 1 554 ? 1.406 12.849 -1.892 1.00 85.06 554 GLU A O 1
ATOM 4392 N N . ALA A 1 555 ? 2.057 14.567 -3.191 1.00 80.88 555 ALA A N 1
ATOM 4393 C CA . ALA A 1 555 ? 2.856 15.260 -2.174 1.00 80.88 555 ALA A CA 1
ATOM 4394 C C . ALA A 1 555 ? 2.033 15.962 -1.080 1.00 80.88 555 ALA A C 1
ATOM 4396 O O . ALA A 1 555 ? 2.603 16.370 -0.080 1.00 80.88 555 ALA A O 1
ATOM 4397 N N . PHE A 1 556 ? 0.713 16.070 -1.241 1.00 82.44 556 PHE A N 1
ATOM 4398 C CA . PHE A 1 556 ? -0.211 16.546 -0.210 1.00 82.44 556 PHE A CA 1
ATOM 4399 C C . PHE A 1 556 ? -0.885 15.370 0.515 1.00 82.44 556 PHE A C 1
ATOM 4401 O O . PHE A 1 556 ? -0.986 15.367 1.742 1.00 82.44 556 PHE A O 1
ATOM 4408 N N . ASN A 1 557 ? -1.304 14.351 -0.242 1.00 84.50 557 ASN A N 1
ATOM 4409 C CA . ASN A 1 557 ? -2.057 13.190 0.237 1.00 84.50 557 ASN A CA 1
ATOM 4410 C C . ASN A 1 557 ? -1.206 12.203 1.061 1.00 84.50 557 ASN A C 1
ATOM 4412 O O . ASN A 1 557 ? -1.674 11.650 2.055 1.00 84.50 557 ASN A O 1
ATOM 4416 N N . ARG A 1 558 ? 0.046 11.941 0.657 1.00 79.75 558 ARG A N 1
ATOM 4417 C CA . ARG A 1 558 ? 0.852 10.832 1.199 1.00 79.75 558 ARG A CA 1
ATOM 4418 C C . ARG A 1 558 ? 1.779 11.292 2.331 1.00 79.75 558 ARG A C 1
ATOM 4420 O O . ARG A 1 558 ? 2.605 12.168 2.127 1.00 79.75 558 ARG A O 1
ATOM 4427 N N . ASP A 1 559 ? 1.725 10.628 3.486 1.00 71.06 559 ASP A N 1
ATOM 4428 C CA . ASP A 1 559 ? 2.757 10.698 4.545 1.00 71.06 559 ASP A CA 1
ATOM 4429 C C . ASP A 1 559 ? 3.406 9.322 4.723 1.00 71.06 559 ASP A C 1
ATOM 4431 O O . ASP A 1 559 ? 3.140 8.579 5.675 1.00 71.06 559 ASP A O 1
ATOM 4435 N N . LYS A 1 560 ? 4.110 8.901 3.670 1.00 54.38 560 LYS A N 1
ATOM 4436 C CA . LYS A 1 560 ? 4.726 7.578 3.525 1.00 54.38 560 LYS A CA 1
ATOM 4437 C C . LYS A 1 560 ? 5.598 7.566 2.265 1.00 54.38 560 LYS A C 1
ATOM 4439 O O . LYS A 1 560 ? 5.298 8.274 1.311 1.00 54.38 560 LYS A O 1
ATOM 4444 N N . PHE A 1 561 ? 6.627 6.715 2.235 1.00 46.25 561 PHE A N 1
ATOM 4445 C CA . PHE A 1 561 ? 7.542 6.570 1.088 1.00 46.25 561 PHE A CA 1
ATOM 4446 C C . PHE A 1 561 ? 8.272 7.872 0.697 1.00 46.25 561 PHE A C 1
ATOM 4448 O O . PHE A 1 561 ? 8.324 8.216 -0.477 1.00 46.25 561 PHE A O 1
ATOM 4455 N N . GLY A 1 562 ? 8.796 8.620 1.674 1.00 42.69 562 GLY A N 1
ATOM 4456 C CA . GLY A 1 562 ? 9.519 9.881 1.428 1.00 42.69 562 GLY A CA 1
ATOM 4457 C C . GLY A 1 562 ? 8.623 11.095 1.154 1.00 42.69 562 GLY A C 1
ATOM 4458 O O . GLY A 1 562 ? 9.108 12.220 1.149 1.00 42.69 562 GLY A O 1
ATOM 4459 N N . PHE A 1 563 ? 7.312 10.895 0.990 1.00 47.88 563 PHE A N 1
ATOM 4460 C CA . PHE A 1 563 ? 6.346 11.988 0.997 1.00 47.88 563 PHE A CA 1
ATOM 4461 C C . PHE A 1 563 ? 5.995 12.377 2.432 1.00 47.88 563 PHE A C 1
ATOM 4463 O O . PHE A 1 563 ? 5.732 11.509 3.268 1.00 47.88 563 PHE A O 1
ATOM 4470 N N . HIS A 1 564 ? 5.942 13.684 2.680 1.00 66.19 564 HIS A N 1
ATOM 4471 C CA . HIS A 1 564 ? 5.569 14.295 3.955 1.00 66.19 564 HIS A CA 1
ATOM 4472 C C . HIS A 1 564 ? 4.340 15.194 3.787 1.00 66.19 564 HIS A C 1
ATOM 4474 O O . HIS A 1 564 ? 4.311 16.330 4.256 1.00 66.19 564 HIS A O 1
ATOM 4480 N N . GLY A 1 565 ? 3.336 14.694 3.071 1.00 72.88 565 GLY A N 1
ATOM 4481 C CA . GLY A 1 565 ? 2.153 15.456 2.719 1.00 72.88 565 GLY A CA 1
ATOM 4482 C C . GLY A 1 565 ? 1.313 15.839 3.925 1.00 72.88 565 GLY A C 1
ATOM 4483 O O . GLY A 1 565 ? 1.082 15.041 4.838 1.00 72.88 565 GLY A O 1
ATOM 4484 N N . LEU A 1 566 ? 0.849 17.087 3.919 1.00 76.50 566 LEU A N 1
ATOM 4485 C CA . LEU A 1 566 ? 0.144 17.697 5.040 1.00 76.50 566 LEU A CA 1
ATOM 4486 C C . LEU A 1 566 ? -1.119 16.916 5.437 1.00 76.50 566 LEU A C 1
ATOM 4488 O O . LEU A 1 566 ? -1.371 16.719 6.627 1.00 76.50 566 LEU A O 1
ATOM 4492 N N . TRP A 1 567 ? -1.874 16.408 4.457 1.00 80.69 567 TRP A N 1
ATOM 4493 C CA . TRP A 1 567 ? -3.078 15.608 4.701 1.00 80.69 567 TRP A CA 1
ATOM 4494 C C . TRP A 1 567 ? -2.749 14.273 5.371 1.00 80.69 567 TRP A C 1
ATOM 4496 O O . TRP A 1 567 ? -3.300 13.949 6.425 1.00 80.69 567 TRP A O 1
ATOM 4506 N N . GLY A 1 568 ? -1.790 13.531 4.811 1.00 78.44 568 GLY A N 1
ATOM 4507 C CA . GLY A 1 568 ? -1.362 12.246 5.360 1.00 78.44 568 GLY A CA 1
ATOM 4508 C C . GLY A 1 568 ? -0.785 12.373 6.772 1.00 78.44 568 GLY A C 1
ATOM 4509 O O . GLY A 1 568 ? -1.079 11.538 7.634 1.00 78.44 568 GLY A O 1
ATOM 4510 N N . ARG A 1 569 ? -0.012 13.439 7.038 1.00 81.31 569 ARG A N 1
ATOM 4511 C CA . ARG A 1 569 ? 0.558 13.717 8.365 1.00 81.31 569 ARG A CA 1
ATOM 4512 C C . ARG A 1 569 ? -0.541 13.970 9.389 1.00 81.31 569 ARG A C 1
ATOM 4514 O O . ARG A 1 569 ? -0.477 13.395 10.477 1.00 81.31 569 ARG A O 1
ATOM 4521 N N . LEU A 1 570 ? -1.553 14.773 9.043 1.00 77.81 570 LEU A N 1
ATOM 4522 C CA . LEU A 1 570 ? -2.696 15.057 9.917 1.00 77.81 570 LEU A CA 1
ATOM 4523 C C . LEU A 1 570 ? -3.433 13.766 10.296 1.00 77.81 570 LEU A C 1
ATOM 4525 O O . LEU A 1 570 ? -3.675 13.502 11.473 1.00 77.81 570 LEU A O 1
ATOM 4529 N N . GLU A 1 571 ? -3.724 12.909 9.319 1.00 83.44 571 GLU A N 1
ATOM 4530 C CA . GLU A 1 571 ? -4.408 11.634 9.562 1.00 83.44 571 GLU A CA 1
ATOM 4531 C C . GLU A 1 571 ? -3.573 10.665 10.407 1.00 83.44 571 GLU A C 1
ATOM 4533 O O . GLU A 1 571 ? -4.067 10.058 11.363 1.00 83.44 571 GLU A O 1
ATOM 4538 N N . ASN A 1 572 ? -2.281 10.538 10.096 1.00 81.88 572 ASN A N 1
ATOM 4539 C CA . ASN A 1 572 ? -1.367 9.719 10.885 1.00 81.88 572 ASN A CA 1
ATOM 4540 C C . ASN A 1 572 ? -1.264 10.239 12.326 1.00 81.88 572 ASN A C 1
ATOM 4542 O O . ASN A 1 572 ? -1.244 9.437 13.261 1.00 81.88 572 ASN A O 1
ATOM 4546 N N . HIS A 1 573 ? -1.251 11.555 12.528 1.00 81.38 573 HIS A N 1
ATOM 4547 C CA . HIS A 1 573 ? -1.223 12.162 13.853 1.00 81.38 573 HIS A CA 1
ATOM 4548 C C . HIS A 1 573 ? -2.494 11.864 14.663 1.00 81.38 573 HIS A C 1
ATOM 4550 O O . HIS A 1 573 ? -2.374 11.410 15.806 1.00 81.38 573 HIS A O 1
ATOM 4556 N N . ILE A 1 574 ? -3.685 12.033 14.070 1.00 81.38 574 ILE A N 1
ATOM 4557 C CA . ILE A 1 574 ? -4.978 11.703 14.703 1.00 81.38 574 ILE A CA 1
ATOM 4558 C C . ILE A 1 574 ? -4.993 10.232 15.144 1.00 81.38 574 ILE A C 1
ATOM 4560 O O . ILE A 1 574 ? -5.270 9.931 16.307 1.00 81.38 574 ILE A O 1
ATOM 4564 N N . SER A 1 575 ? -4.623 9.314 14.243 1.00 82.31 575 SER A N 1
ATOM 4565 C CA . SER A 1 575 ? -4.654 7.870 14.517 1.00 82.31 575 SER A CA 1
ATOM 4566 C C . SER A 1 575 ? -3.697 7.441 15.639 1.00 82.31 575 SER A C 1
ATOM 4568 O O . SER A 1 575 ? -4.065 6.625 16.492 1.00 82.31 575 SER A O 1
ATOM 4570 N N . ARG A 1 576 ? -2.474 8.000 15.678 1.00 81.00 576 ARG A N 1
ATOM 4571 C CA . ARG A 1 576 ? -1.467 7.706 16.714 1.00 81.00 576 ARG A CA 1
ATOM 4572 C C . ARG A 1 576 ? -1.970 8.123 18.094 1.00 81.00 576 ARG A C 1
ATOM 4574 O O . ARG A 1 576 ? -1.884 7.329 19.030 1.00 81.00 576 ARG A O 1
ATOM 4581 N N . HIS A 1 577 ? -2.554 9.316 18.204 1.00 73.25 577 HIS A N 1
ATOM 4582 C CA . HIS A 1 577 ? -3.087 9.825 19.468 1.00 73.25 577 HIS A CA 1
ATOM 4583 C C . HIS A 1 577 ? -4.285 9.009 19.949 1.00 73.25 577 HIS A C 1
ATOM 4585 O O . HIS A 1 577 ? -4.257 8.504 21.074 1.00 73.25 577 HIS A O 1
ATOM 4591 N N . ALA A 1 578 ? -5.274 8.778 19.082 1.00 78.44 578 ALA A N 1
ATOM 4592 C CA . ALA A 1 578 ? -6.452 7.969 19.403 1.00 78.44 578 ALA A CA 1
ATOM 4593 C C . ALA A 1 578 ? -6.089 6.539 19.844 1.00 78.44 578 ALA A C 1
ATOM 4595 O O . ALA A 1 578 ? -6.723 5.968 20.728 1.00 78.44 578 ALA A O 1
ATOM 4596 N N . SER A 1 579 ? -5.027 5.969 19.265 1.00 76.75 579 SER A N 1
ATOM 4597 C CA . SER A 1 579 ? -4.526 4.637 19.630 1.00 76.75 579 SER A CA 1
ATOM 4598 C C . SER A 1 579 ? -3.776 4.607 20.969 1.00 76.75 579 SER A C 1
ATOM 4600 O O . SER A 1 579 ? -3.710 3.553 21.607 1.00 76.75 579 SER A O 1
ATOM 4602 N N . SER A 1 580 ? -3.183 5.729 21.387 1.00 73.56 580 SER A N 1
ATOM 4603 C CA . SER A 1 580 ? -2.373 5.829 22.610 1.00 73.56 580 SER A CA 1
ATOM 4604 C C . SER A 1 580 ? -3.188 6.095 23.883 1.00 73.56 580 SER A C 1
ATOM 4606 O O . SER A 1 580 ? -2.842 5.564 24.940 1.00 73.56 580 SER A O 1
ATOM 4608 N N . ASP A 1 581 ? -4.296 6.842 23.798 1.00 71.50 581 ASP A N 1
ATOM 4609 C CA . ASP A 1 581 ? -5.164 7.144 24.942 1.00 71.50 581 ASP A CA 1
ATOM 4610 C C . ASP A 1 581 ? -6.504 6.404 24.820 1.00 71.50 581 ASP A C 1
ATOM 4612 O O . ASP A 1 581 ? -7.348 6.708 23.979 1.00 71.50 581 ASP A O 1
ATOM 4616 N N . ARG A 1 582 ? -6.749 5.450 25.728 1.00 67.88 582 ARG A N 1
ATOM 4617 C CA . ARG A 1 582 ? -8.004 4.678 25.768 1.00 67.88 582 ARG A CA 1
ATOM 4618 C C . ARG A 1 582 ? -9.246 5.544 25.983 1.00 67.88 582 ARG A C 1
ATOM 4620 O O . ARG A 1 582 ? -10.339 5.111 25.632 1.00 67.88 582 ARG A O 1
ATOM 4627 N N . THR A 1 583 ? -9.099 6.730 26.569 1.00 66.19 583 THR A N 1
ATOM 4628 C CA . THR A 1 583 ? -10.198 7.686 26.751 1.00 66.19 583 THR A CA 1
ATOM 4629 C C . THR A 1 583 ? -10.567 8.415 25.456 1.00 66.19 583 THR A C 1
ATOM 4631 O O . THR A 1 583 ? -11.661 8.964 25.383 1.00 66.19 583 THR A O 1
ATOM 4634 N N . LEU A 1 584 ? -9.720 8.329 24.421 1.00 70.19 584 LEU A N 1
ATOM 4635 C CA . LEU A 1 584 ? -9.879 8.945 23.094 1.00 70.19 584 LEU A CA 1
ATOM 4636 C C . LEU A 1 584 ? -9.971 7.920 21.962 1.00 70.19 584 LEU A C 1
ATOM 4638 O O . LEU A 1 584 ? -9.912 8.277 20.789 1.00 70.19 584 LEU A O 1
ATOM 4642 N N . ALA A 1 585 ? -10.128 6.642 22.301 1.00 80.88 585 ALA A N 1
ATOM 4643 C CA . ALA A 1 585 ? -10.151 5.570 21.318 1.00 80.88 585 ALA A CA 1
ATOM 4644 C C . ALA A 1 585 ? -11.335 5.669 20.341 1.00 80.88 585 ALA A C 1
ATOM 4646 O O . ALA A 1 585 ? -11.301 5.054 19.285 1.00 80.88 585 ALA A O 1
ATOM 4647 N N . ARG A 1 586 ? -12.386 6.429 20.668 1.00 90.75 586 ARG A N 1
ATOM 4648 C CA . ARG A 1 586 ? -13.576 6.594 19.826 1.00 90.75 586 ARG A CA 1
ATOM 4649 C C . ARG A 1 586 ? -13.692 8.044 19.389 1.00 90.75 586 ARG A C 1
ATOM 4651 O O . ARG A 1 586 ? -13.787 8.916 20.250 1.00 90.75 586 ARG A O 1
ATOM 4658 N N . LEU A 1 587 ? -13.712 8.286 18.079 1.00 93.94 587 LEU A N 1
ATOM 4659 C CA . LEU A 1 587 ? -13.813 9.626 17.495 1.00 93.94 587 LEU A CA 1
ATOM 4660 C C . LEU A 1 587 ? -14.944 9.689 16.463 1.00 93.94 587 LEU A C 1
ATOM 4662 O O . LEU A 1 587 ? -15.269 8.691 15.819 1.00 93.94 587 LEU A O 1
ATOM 4666 N N . SER A 1 588 ? -15.512 10.880 16.288 1.00 97.00 588 SER A N 1
ATOM 4667 C CA . SER A 1 588 ? -16.292 11.226 15.096 1.00 97.00 588 SER A CA 1
ATOM 4668 C C . SER A 1 588 ? -15.503 12.217 14.254 1.00 97.00 588 SER A C 1
ATOM 4670 O O . SER A 1 588 ? -15.010 13.207 14.783 1.00 97.00 588 SER A O 1
ATOM 4672 N N . ILE A 1 589 ? -15.361 11.954 12.961 1.00 97.38 589 ILE A N 1
ATOM 4673 C CA . ILE A 1 589 ? -14.547 12.752 12.047 1.00 97.38 589 ILE A CA 1
ATOM 4674 C C . ILE A 1 589 ? -15.422 13.224 10.892 1.00 97.38 589 ILE A C 1
ATOM 4676 O O . ILE A 1 589 ? -16.058 12.417 10.219 1.00 97.38 589 ILE A O 1
ATOM 4680 N N . PHE A 1 590 ? -15.416 14.526 10.634 1.00 98.31 590 PHE A N 1
ATOM 4681 C CA . PHE A 1 590 ? -16.061 15.139 9.478 1.00 98.31 590 PHE A CA 1
ATOM 4682 C C . PHE A 1 590 ? -14.992 15.673 8.530 1.00 98.31 590 PHE A C 1
ATOM 4684 O O . PHE A 1 590 ? -14.016 16.261 8.989 1.00 98.31 590 PHE A O 1
ATOM 4691 N N . ALA A 1 591 ? -15.146 15.486 7.224 1.00 98.06 591 ALA A N 1
ATOM 4692 C CA . ALA A 1 591 ? -14.182 15.982 6.247 1.00 98.06 591 ALA A CA 1
ATOM 4693 C C . ALA A 1 591 ? -14.836 16.344 4.914 1.00 98.06 591 ALA A C 1
ATOM 4695 O O . ALA A 1 591 ? -15.861 15.775 4.527 1.00 98.06 591 ALA A O 1
ATOM 4696 N N . GLY A 1 592 ? -14.202 17.259 4.186 1.00 97.75 592 GLY A N 1
ATOM 4697 C CA . GLY A 1 592 ? -14.642 17.669 2.859 1.00 97.75 592 GLY A CA 1
ATOM 4698 C C . GLY A 1 592 ? -13.655 18.607 2.163 1.00 97.75 592 GLY A C 1
ATOM 4699 O O . GLY A 1 592 ? -12.745 19.146 2.793 1.00 97.75 592 GLY A O 1
ATOM 4700 N N . PRO A 1 593 ? -13.807 18.816 0.850 1.00 97.31 593 PRO A N 1
ATOM 4701 C CA . PRO A 1 593 ? -13.112 19.868 0.123 1.00 97.31 593 PRO A CA 1
ATOM 4702 C C . PRO A 1 593 ? -13.737 21.244 0.387 1.00 97.31 593 PRO A C 1
ATOM 4704 O O . PRO A 1 593 ? -14.911 21.372 0.743 1.00 97.31 593 PRO A O 1
ATOM 4707 N N . ILE A 1 594 ? -12.958 22.291 0.134 1.00 96.50 594 ILE A N 1
ATOM 4708 C CA . ILE A 1 594 ? -13.433 23.672 0.042 1.00 96.50 594 ILE A CA 1
ATOM 4709 C C . ILE A 1 594 ? -13.534 24.018 -1.442 1.00 96.50 594 ILE A C 1
ATOM 4711 O O . ILE A 1 594 ? -12.522 24.226 -2.109 1.00 96.50 594 ILE A O 1
ATOM 4715 N N . PHE A 1 595 ? -14.760 24.057 -1.963 1.00 95.06 595 PHE A N 1
ATOM 4716 C CA . PHE A 1 595 ? -15.005 24.379 -3.366 1.00 95.06 595 PHE A CA 1
ATOM 4717 C C . PHE A 1 595 ? -14.999 25.887 -3.600 1.00 95.06 595 PHE A C 1
ATOM 4719 O O . PHE A 1 595 ? -15.731 26.634 -2.953 1.00 95.06 595 PHE A O 1
ATOM 4726 N N . THR A 1 596 ? -14.212 26.331 -4.575 1.00 91.31 596 THR A N 1
ATOM 4727 C CA . THR A 1 596 ? -14.094 27.741 -4.943 1.00 91.31 596 THR A CA 1
ATOM 4728 C C . THR A 1 596 ? -14.102 27.932 -6.458 1.00 91.31 596 THR A C 1
ATOM 4730 O O . THR A 1 596 ? -13.837 27.015 -7.234 1.00 91.31 596 THR A O 1
ATOM 4733 N N . MET A 1 597 ? -14.345 29.166 -6.902 1.00 89.06 597 MET A N 1
ATOM 4734 C CA . MET A 1 597 ? -14.197 29.544 -8.316 1.00 89.06 597 MET A CA 1
ATOM 4735 C C . MET A 1 597 ? -12.731 29.571 -8.784 1.00 89.06 597 MET A C 1
ATOM 4737 O O . MET A 1 597 ? -12.479 29.737 -9.973 1.00 89.06 597 MET A O 1
ATOM 4741 N N . ARG A 1 598 ? -11.768 29.450 -7.859 1.00 86.44 598 ARG A N 1
ATOM 4742 C CA . ARG A 1 598 ? -10.322 29.441 -8.136 1.00 86.44 598 ARG A CA 1
ATOM 4743 C C . ARG A 1 598 ? -9.746 28.030 -8.231 1.00 86.44 598 ARG A C 1
ATOM 4745 O O . ARG A 1 598 ? -8.538 27.888 -8.386 1.00 86.44 598 ARG A O 1
ATOM 4752 N N . ASP A 1 599 ? -10.590 27.014 -8.101 1.00 91.44 599 ASP A N 1
ATOM 4753 C CA . ASP A 1 599 ? -10.172 25.621 -8.180 1.00 91.44 599 ASP A CA 1
ATOM 4754 C C . ASP A 1 599 ? -9.539 25.318 -9.541 1.00 91.44 599 ASP A C 1
ATOM 4756 O O . ASP A 1 599 ? -9.955 25.858 -10.571 1.00 91.44 599 ASP A O 1
ATOM 4760 N N . LEU A 1 600 ? -8.519 24.457 -9.540 1.00 90.44 600 LEU A N 1
ATOM 4761 C CA . LEU A 1 600 ? -7.736 24.160 -10.734 1.00 90.44 600 LEU A CA 1
ATOM 4762 C C . LEU A 1 600 ? -8.622 23.454 -11.762 1.00 90.44 600 LEU A C 1
ATOM 476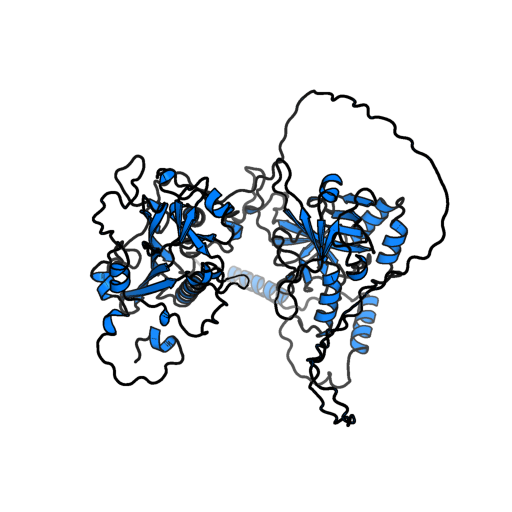4 O O . LEU A 1 600 ? -9.082 22.334 -11.537 1.00 90.44 600 LEU A O 1
ATOM 4768 N N . LYS A 1 601 ? -8.863 24.112 -12.895 1.00 93.56 601 LYS A N 1
ATOM 4769 C CA . LYS A 1 601 ? -9.619 23.535 -14.005 1.00 93.56 601 LYS A CA 1
ATOM 4770 C C . LYS A 1 601 ? -8.701 22.640 -14.835 1.00 93.56 601 LYS A C 1
ATOM 4772 O O . LYS A 1 601 ? -7.748 23.126 -15.434 1.00 93.56 601 LYS A O 1
ATOM 4777 N N . LEU A 1 602 ? -9.049 21.365 -14.917 1.00 91.19 602 LEU A N 1
ATOM 4778 C CA . LEU A 1 602 ? -8.444 20.381 -15.803 1.00 91.19 602 LEU A CA 1
ATOM 4779 C C . LEU A 1 602 ? -9.465 19.974 -16.862 1.00 91.19 602 LEU A C 1
ATOM 4781 O O . LEU A 1 602 ? -10.630 19.718 -16.548 1.00 91.19 602 LEU A O 1
ATOM 4785 N N . GLU A 1 603 ? -9.033 19.942 -18.116 1.00 91.44 603 GLU A N 1
ATOM 4786 C CA . GLU A 1 603 ? -9.850 19.470 -19.232 1.00 91.44 603 GLU A CA 1
ATOM 4787 C C . GLU A 1 603 ? -9.482 18.017 -19.520 1.00 91.44 603 GLU A C 1
ATOM 4789 O O . GLU A 1 603 ? -8.329 17.700 -19.812 1.00 91.44 603 GLU A O 1
ATOM 4794 N N . ASP A 1 604 ? -10.461 17.131 -19.391 1.00 90.88 604 ASP A N 1
ATOM 4795 C CA . ASP A 1 604 ? -10.300 15.697 -19.581 1.00 90.88 604 ASP A CA 1
ATOM 4796 C C . ASP A 1 604 ? -11.259 15.197 -20.667 1.00 90.88 604 ASP A C 1
ATOM 4798 O O . ASP A 1 604 ? -12.392 15.664 -20.773 1.00 90.88 604 ASP A O 1
ATOM 4802 N N . GLU A 1 605 ? -10.816 14.252 -21.492 1.00 87.38 605 GLU A N 1
ATOM 4803 C CA . GLU A 1 605 ? -11.627 13.727 -22.599 1.00 87.38 605 GLU A CA 1
ATOM 4804 C C . GLU A 1 605 ? -12.821 12.893 -22.116 1.00 87.38 605 GLU A C 1
ATOM 4806 O O . GLU A 1 605 ? -13.883 12.934 -22.733 1.00 87.38 605 GLU A O 1
ATOM 4811 N N . GLU A 1 606 ? -12.659 12.146 -21.021 1.00 88.38 606 GLU A N 1
ATOM 4812 C CA . GLU A 1 606 ? -13.695 11.273 -20.465 1.00 88.38 606 GLU A CA 1
ATOM 4813 C C . GLU A 1 606 ? -14.525 12.024 -19.420 1.00 88.38 606 GLU A C 1
ATOM 4815 O O . GLU A 1 606 ? -15.757 11.986 -19.427 1.00 88.38 606 GLU A O 1
ATOM 4820 N N . ALA A 1 607 ? -13.854 12.752 -18.526 1.00 88.81 607 ALA A N 1
ATOM 4821 C CA . ALA A 1 607 ? -14.506 13.476 -17.448 1.00 88.81 607 ALA A CA 1
ATOM 4822 C C . ALA A 1 607 ? -14.979 14.881 -17.854 1.00 88.81 607 ALA A C 1
ATOM 4824 O O . ALA A 1 607 ? -15.737 15.491 -17.099 1.00 88.81 607 ALA A O 1
ATOM 4825 N N . GLY A 1 608 ? -14.580 15.433 -18.998 1.00 92.69 608 GLY A N 1
ATOM 4826 C CA . GLY A 1 608 ? -14.837 16.835 -19.334 1.00 92.69 608 GLY A CA 1
ATOM 4827 C C . GLY A 1 608 ? -14.096 17.791 -18.392 1.00 92.69 608 GLY A C 1
ATOM 4828 O O . GLY A 1 608 ? -12.995 17.508 -17.927 1.00 92.69 608 GLY A O 1
ATOM 4829 N N . ASN A 1 609 ? -14.707 18.934 -18.068 1.00 93.69 609 ASN A N 1
ATOM 4830 C CA . ASN A 1 609 ? -14.108 19.883 -17.126 1.00 93.69 609 ASN A CA 1
ATOM 4831 C C . ASN A 1 609 ? -14.173 19.344 -15.689 1.00 93.69 609 ASN A C 1
ATOM 4833 O O . ASN A 1 609 ? -15.259 19.153 -15.128 1.00 93.69 609 ASN A O 1
ATOM 4837 N N . VAL A 1 610 ? -13.009 19.159 -15.075 1.00 95.06 610 VAL A N 1
ATOM 4838 C CA . VAL A 1 610 ? -12.856 18.819 -13.660 1.00 95.06 610 VAL A CA 1
ATOM 4839 C C . VAL A 1 610 ? -12.233 20.004 -12.939 1.00 95.06 610 VAL A C 1
ATOM 4841 O O . VAL A 1 610 ? -11.214 20.533 -13.362 1.00 95.06 610 VAL A O 1
ATOM 4844 N N . TYR A 1 611 ? -12.848 20.428 -11.841 1.00 94.94 611 TYR A N 1
ATOM 4845 C CA . TYR A 1 611 ? -12.327 21.500 -10.998 1.00 94.94 611 TYR A CA 1
ATOM 4846 C C . TYR A 1 611 ? -11.756 20.864 -9.731 1.00 94.94 611 TYR A C 1
ATOM 4848 O O . TYR A 1 611 ? -12.517 20.395 -8.879 1.00 94.94 611 TYR A O 1
ATOM 4856 N N . VAL A 1 612 ? -10.432 20.800 -9.631 1.00 95.38 612 VAL A N 1
ATOM 4857 C CA . VAL A 1 612 ? -9.706 20.185 -8.515 1.00 95.38 612 VAL A CA 1
ATOM 4858 C C . VAL A 1 612 ? -9.647 21.173 -7.340 1.00 95.38 612 VAL A C 1
ATOM 4860 O O . VAL A 1 612 ? -9.123 22.277 -7.514 1.00 95.38 612 VAL A O 1
ATOM 4863 N N . PRO A 1 613 ? -10.188 20.823 -6.154 1.00 94.81 613 PRO A N 1
ATOM 4864 C CA . PRO A 1 613 ? -10.180 21.704 -4.985 1.00 94.81 613 PRO A CA 1
ATOM 4865 C C . PRO A 1 613 ? -8.761 22.061 -4.553 1.00 94.81 613 PRO A C 1
ATOM 4867 O O . PRO A 1 613 ? -7.891 21.198 -4.533 1.00 94.81 613 PRO A O 1
ATOM 4870 N N . LEU A 1 614 ? -8.524 23.307 -4.150 1.00 90.38 614 LEU A N 1
ATOM 4871 C CA . LEU A 1 614 ? -7.205 23.720 -3.648 1.00 90.38 614 LEU A CA 1
ATOM 4872 C C . LEU A 1 614 ? -7.024 23.479 -2.146 1.00 90.38 614 LEU A C 1
ATOM 4874 O O . LEU A 1 614 ? -5.899 23.505 -1.654 1.00 90.38 614 LEU A O 1
ATOM 4878 N N . SER A 1 615 ? -8.111 23.285 -1.403 1.00 92.06 615 SER A N 1
ATOM 4879 C CA . SER A 1 615 ? -8.070 23.135 0.051 1.00 92.06 615 SER A CA 1
ATOM 4880 C C . SER A 1 615 ? -9.112 22.142 0.544 1.00 92.06 615 SER A C 1
ATOM 4882 O O . SER A 1 615 ? -10.150 21.941 -0.090 1.00 92.06 615 SER A O 1
ATOM 4884 N N . TYR A 1 616 ? -8.835 21.568 1.706 1.00 96.19 616 TYR A N 1
ATOM 4885 C CA . TYR A 1 616 ? -9.666 20.594 2.397 1.00 96.19 616 TYR A CA 1
ATOM 4886 C C . TYR A 1 616 ? -9.846 21.008 3.848 1.00 96.19 616 TYR A C 1
ATOM 4888 O O . TYR A 1 616 ? -9.044 21.762 4.396 1.00 96.19 616 TYR A O 1
ATOM 4896 N N . TRP A 1 617 ? -10.905 20.512 4.468 1.00 96.19 617 TRP A N 1
ATOM 4897 C CA . TRP A 1 617 ? -11.178 20.708 5.879 1.00 96.19 617 TRP A CA 1
ATOM 4898 C C . TRP A 1 617 ? -11.414 19.360 6.562 1.00 96.19 617 TRP A C 1
ATOM 4900 O O . TRP A 1 617 ? -11.900 18.406 5.942 1.00 96.19 617 TRP A O 1
ATOM 4910 N N . LYS A 1 618 ? -11.065 19.281 7.846 1.00 96.44 618 LYS A N 1
ATOM 4911 C CA . LYS A 1 618 ? -11.324 18.118 8.700 1.00 96.44 618 LYS A CA 1
ATOM 4912 C C . LYS A 1 618 ? -11.691 18.595 10.103 1.00 96.44 618 LYS A C 1
ATOM 4914 O O . LYS A 1 618 ? -11.035 19.475 10.642 1.00 96.44 618 LYS A O 1
ATOM 4919 N N . VAL A 1 619 ? -12.746 18.036 10.684 1.00 96.75 619 VAL A N 1
ATOM 4920 C CA . VAL A 1 619 ? -13.160 18.273 12.071 1.00 96.75 619 VAL A CA 1
ATOM 4921 C C . VAL A 1 619 ? -13.108 16.951 12.817 1.00 96.75 619 VAL A C 1
ATOM 4923 O O . VAL A 1 619 ? -13.729 15.980 12.393 1.00 96.75 619 VAL A O 1
ATOM 4926 N N . VAL A 1 620 ? -12.387 16.912 13.933 1.00 94.88 620 VAL A N 1
ATOM 4927 C CA . VAL A 1 620 ? -12.307 15.746 14.818 1.00 94.88 620 VAL A CA 1
ATOM 4928 C C . VAL A 1 620 ? -13.087 16.047 16.088 1.00 94.88 620 VAL A C 1
ATOM 4930 O O . VAL A 1 620 ? -12.805 17.028 16.767 1.00 94.88 620 VAL A O 1
ATOM 4933 N N . VAL A 1 621 ? -14.056 15.202 16.421 1.00 94.31 621 VAL A N 1
ATOM 4934 C CA . VAL A 1 621 ? -14.844 15.283 17.651 1.00 94.31 621 VAL A CA 1
ATOM 4935 C C . VAL A 1 621 ? -14.452 14.129 18.560 1.00 94.31 621 VAL A C 1
ATOM 4937 O O . VAL A 1 621 ? -14.610 12.956 18.205 1.00 94.31 621 VAL A O 1
ATOM 4940 N N . ALA A 1 622 ? -13.945 14.470 19.739 1.00 90.50 622 ALA A N 1
ATOM 4941 C CA . ALA A 1 622 ? -13.444 13.523 20.723 1.00 90.50 622 ALA A CA 1
ATOM 4942 C C . ALA A 1 622 ? -14.189 13.676 22.059 1.00 90.50 622 ALA A C 1
ATOM 4944 O O . ALA A 1 622 ? -14.521 14.798 22.456 1.00 90.50 622 ALA A O 1
ATOM 4945 N N . PRO A 1 623 ? -14.442 12.579 22.789 1.00 84.81 623 PRO A N 1
ATOM 4946 C CA . PRO A 1 623 ? -14.955 12.656 24.147 1.00 84.81 623 PRO A CA 1
ATOM 4947 C C . PRO A 1 623 ? -13.875 13.184 25.101 1.00 84.81 623 PRO A C 1
ATOM 4949 O O . PRO A 1 623 ? -12.686 12.920 24.941 1.00 84.81 623 PRO A O 1
ATOM 4952 N N . THR A 1 624 ? -14.292 13.894 26.142 1.00 79.44 624 THR A N 1
ATOM 4953 C CA . THR A 1 624 ? -13.420 14.321 27.240 1.00 79.44 624 THR A CA 1
ATOM 4954 C C . THR A 1 624 ? -13.551 13.374 28.432 1.00 79.44 624 THR A C 1
ATOM 4956 O O . THR A 1 624 ? -14.547 12.660 28.593 1.00 79.44 624 THR A O 1
ATOM 4959 N N . ARG A 1 625 ? -12.565 13.404 29.337 1.00 71.19 625 ARG A N 1
ATOM 4960 C CA . ARG A 1 625 ? -12.615 12.641 30.598 1.00 71.19 625 ARG A CA 1
ATOM 4961 C C . ARG A 1 625 ? -13.745 13.089 31.531 1.00 71.19 625 ARG A C 1
ATOM 4963 O O . ARG A 1 625 ? -14.197 12.291 32.342 1.00 71.19 625 ARG A O 1
ATOM 4970 N N . SER A 1 626 ? -14.212 14.333 31.407 1.00 69.38 626 SER A N 1
ATOM 4971 C CA . SER A 1 626 ? -15.352 14.862 32.166 1.00 69.38 626 SER A CA 1
ATOM 4972 C C . SER A 1 626 ? -16.712 14.433 31.604 1.00 69.38 626 SER A C 1
ATOM 4974 O O . SER A 1 626 ? -17.734 14.760 32.199 1.00 69.38 626 SER A O 1
ATOM 4976 N N . GLY A 1 627 ? -16.741 13.697 30.486 1.00 70.94 627 GLY A N 1
ATOM 4977 C CA . GLY A 1 627 ? -17.973 13.199 29.872 1.00 70.94 627 GLY A CA 1
ATOM 4978 C C . GLY A 1 627 ? -18.606 14.140 28.843 1.00 70.94 627 GLY A C 1
ATOM 4979 O O . GLY A 1 627 ? -19.668 13.810 28.331 1.00 70.94 627 GLY A O 1
ATOM 4980 N N . SER A 1 628 ? -17.964 15.261 28.500 1.00 83.62 628 SER A N 1
ATOM 4981 C CA . SER A 1 628 ? -18.369 16.145 27.393 1.00 83.62 628 SER A CA 1
ATOM 4982 C C . SER A 1 628 ? -17.673 15.765 26.075 1.00 83.62 628 SER A C 1
ATOM 4984 O O . SER A 1 628 ? -16.971 14.753 26.006 1.00 83.62 628 SER A O 1
ATOM 4986 N N . ILE A 1 629 ? -17.859 16.561 25.018 1.00 88.12 629 ILE A N 1
ATOM 4987 C CA . ILE A 1 629 ? -17.118 16.452 23.752 1.00 88.12 629 ILE A CA 1
ATOM 4988 C C . ILE A 1 629 ? -16.265 17.704 23.511 1.00 88.12 629 ILE A C 1
ATOM 4990 O O . ILE A 1 629 ? -16.565 18.772 24.044 1.00 88.12 629 ILE A O 1
ATOM 4994 N N . ARG A 1 630 ? -15.211 17.563 22.707 1.00 90.44 630 ARG A N 1
ATOM 4995 C CA . ARG A 1 630 ? -14.420 18.655 22.121 1.00 90.44 630 ARG A CA 1
ATOM 4996 C C . ARG A 1 630 ? -14.321 18.460 20.614 1.00 90.44 630 ARG A C 1
ATOM 4998 O O . ARG A 1 630 ? -14.194 17.322 20.166 1.00 90.44 630 ARG A O 1
ATOM 5005 N N . ALA A 1 631 ? -14.366 19.555 19.865 1.00 91.75 631 ALA A N 1
ATOM 5006 C CA . ALA A 1 631 ? -14.247 19.591 18.416 1.00 91.75 631 ALA A CA 1
ATOM 5007 C C . ALA A 1 631 ? -12.991 20.371 18.004 1.00 91.75 631 ALA A C 1
ATOM 5009 O O . ALA A 1 631 ? -12.745 21.472 18.492 1.00 91.75 631 ALA A O 1
ATOM 5010 N N . PHE A 1 632 ? -12.211 19.793 17.095 1.00 91.25 632 PHE A N 1
ATOM 5011 C CA . PHE A 1 632 ? -10.963 20.347 16.576 1.00 91.25 632 PHE A CA 1
ATOM 5012 C C . PHE A 1 632 ? -11.095 20.501 15.063 1.00 91.25 632 PHE A C 1
ATOM 5014 O O . PHE A 1 632 ? -11.212 19.492 14.367 1.00 91.25 632 PHE A O 1
ATOM 5021 N N . GLY A 1 633 ? -11.124 21.736 14.561 1.00 90.75 633 GLY A N 1
ATOM 5022 C CA . GLY A 1 633 ? -11.209 22.025 13.131 1.00 90.75 633 GLY A CA 1
ATOM 5023 C C . GLY A 1 633 ? -9.841 22.292 12.509 1.00 90.75 633 GLY A C 1
ATOM 5024 O O . GLY A 1 633 ? -8.993 22.942 13.113 1.00 90.75 633 GLY A O 1
ATOM 5025 N N . PHE A 1 634 ? -9.649 21.808 11.285 1.00 90.81 634 PHE A N 1
ATOM 5026 C CA . PHE A 1 634 ? -8.432 21.970 10.498 1.00 90.81 634 PHE A CA 1
ATOM 5027 C C . PHE A 1 634 ? -8.776 22.351 9.061 1.00 90.81 634 PHE A C 1
ATOM 5029 O O . PHE A 1 634 ? -9.736 21.819 8.494 1.00 90.81 634 PHE A O 1
ATOM 5036 N N . VAL A 1 635 ? -7.969 23.218 8.455 1.00 87.81 635 VAL A N 1
ATOM 5037 C CA . VAL A 1 635 ? -7.998 23.529 7.025 1.00 87.81 635 VAL A CA 1
ATOM 5038 C C . VAL A 1 635 ? -6.595 23.395 6.454 1.00 87.81 635 VAL A C 1
ATOM 5040 O O . VAL A 1 635 ? -5.672 24.074 6.882 1.00 87.81 635 VAL A O 1
ATOM 5043 N N . THR A 1 636 ? -6.451 22.552 5.438 1.00 85.62 636 THR A N 1
ATOM 5044 C CA . THR A 1 636 ? -5.179 22.290 4.762 1.00 85.62 636 THR A CA 1
ATOM 5045 C C . THR A 1 636 ? -5.288 22.626 3.280 1.00 85.62 636 THR A C 1
ATOM 5047 O O . THR A 1 636 ? -6.375 22.623 2.694 1.00 85.62 636 THR A O 1
ATOM 5050 N N . SER A 1 637 ? -4.165 22.964 2.654 1.00 85.69 637 SER A N 1
ATOM 5051 C CA . SER A 1 637 ? -4.113 23.411 1.262 1.00 85.69 637 SER A CA 1
ATOM 5052 C C . SER A 1 637 ? -3.144 22.550 0.467 1.00 85.69 637 SER A C 1
ATOM 5054 O O . SER A 1 637 ? -2.057 22.274 0.950 1.00 85.69 637 SER A O 1
ATOM 5056 N N . GLN A 1 638 ? -3.539 22.182 -0.753 1.00 86.94 638 GLN A N 1
ATOM 5057 C CA . GLN A 1 638 ? -2.680 21.536 -1.752 1.00 86.94 638 GLN A CA 1
ATOM 5058 C C . GLN A 1 638 ? -2.266 22.498 -2.882 1.00 86.94 638 GLN A C 1
ATOM 5060 O O . GLN A 1 638 ? -1.878 22.095 -3.978 1.00 86.94 638 GLN A O 1
ATOM 5065 N N . LYS A 1 639 ? -2.479 23.804 -2.677 1.00 83.00 639 LYS A N 1
ATOM 5066 C CA . LYS A 1 639 ? -2.295 24.832 -3.709 1.00 83.00 639 LYS A CA 1
ATOM 5067 C C . LYS A 1 639 ? -0.847 24.925 -4.198 1.00 83.00 639 LYS A C 1
ATOM 5069 O O . LYS A 1 639 ? -0.652 25.190 -5.380 1.00 83.00 639 LYS A O 1
ATOM 5074 N N . GLN A 1 640 ? 0.132 24.778 -3.304 1.00 79.00 640 GLN A N 1
ATOM 5075 C CA . GLN A 1 640 ? 1.549 24.903 -3.657 1.00 79.00 640 GLN A CA 1
ATOM 5076 C C . GLN A 1 640 ? 1.990 23.710 -4.509 1.00 79.00 640 GLN A C 1
ATOM 5078 O O . GLN A 1 640 ? 2.640 23.886 -5.530 1.00 79.00 640 GLN A O 1
ATOM 5083 N N . GLU A 1 641 ? 1.533 22.516 -4.152 1.00 80.56 641 GLU A N 1
ATOM 5084 C CA . GLU A 1 641 ? 1.831 21.258 -4.829 1.00 80.56 641 GLU A CA 1
ATOM 5085 C C . GLU A 1 641 ? 1.211 21.184 -6.231 1.00 80.56 641 GLU A C 1
ATOM 5087 O O . GLU A 1 641 ? 1.734 20.509 -7.117 1.00 80.56 641 GLU A O 1
ATOM 5092 N N . LEU A 1 642 ? 0.095 21.890 -6.435 1.00 78.81 642 LEU A N 1
ATOM 5093 C CA . LEU A 1 642 ? -0.563 22.041 -7.733 1.00 78.81 642 LEU A CA 1
ATOM 5094 C C . LEU A 1 642 ? 0.036 23.161 -8.606 1.00 78.81 642 LEU A C 1
ATOM 5096 O O . LEU A 1 642 ? -0.337 23.263 -9.774 1.00 78.81 642 LEU A O 1
ATOM 5100 N N . ALA A 1 643 ? 0.925 24.008 -8.075 1.00 72.19 643 ALA A N 1
ATOM 5101 C CA . ALA A 1 643 ? 1.623 25.032 -8.848 1.00 72.19 643 ALA A CA 1
ATOM 5102 C C . ALA A 1 643 ? 2.950 24.460 -9.376 1.00 72.19 643 ALA A C 1
ATOM 5104 O O . ALA A 1 643 ? 3.837 24.133 -8.597 1.00 72.19 643 ALA A O 1
ATOM 5105 N N . ASP A 1 644 ? 3.096 24.351 -10.698 1.00 52.53 644 ASP A N 1
ATOM 5106 C CA . ASP A 1 644 ? 4.206 23.661 -11.388 1.00 52.53 644 ASP A CA 1
ATOM 5107 C C . ASP A 1 644 ? 5.621 24.273 -11.204 1.00 52.53 644 ASP A C 1
ATOM 5109 O O . ASP A 1 644 ? 6.543 23.853 -11.892 1.00 52.53 644 ASP A O 1
ATOM 5113 N N . ASP A 1 645 ? 5.826 25.223 -10.279 1.00 38.94 645 ASP A N 1
ATOM 5114 C CA . ASP A 1 645 ? 7.079 25.995 -10.157 1.00 38.94 645 ASP A CA 1
ATOM 5115 C C . ASP A 1 645 ? 7.457 26.455 -8.726 1.00 38.94 645 ASP A C 1
ATOM 5117 O O . ASP A 1 645 ? 8.300 27.340 -8.567 1.00 38.94 645 ASP A O 1
ATOM 5121 N N . SER A 1 646 ? 6.877 25.895 -7.653 1.00 34.56 646 SER A N 1
ATOM 5122 C CA . SER A 1 646 ? 7.311 26.268 -6.292 1.00 34.56 646 SER A CA 1
ATOM 5123 C C . SER A 1 646 ? 8.338 25.278 -5.733 1.00 34.56 646 SER A C 1
ATOM 5125 O O . SER A 1 646 ? 8.021 24.091 -5.626 1.00 34.56 646 SER A O 1
ATOM 5127 N N . PRO A 1 647 ? 9.542 25.724 -5.316 1.00 32.47 647 PRO A N 1
ATOM 5128 C CA . PRO A 1 647 ? 10.388 24.915 -4.450 1.00 32.47 647 PRO A CA 1
ATOM 5129 C C . PRO A 1 647 ? 9.616 24.605 -3.164 1.00 32.47 647 PRO A C 1
ATOM 5131 O O . PRO A 1 647 ? 8.873 25.451 -2.660 1.00 32.47 647 PRO A O 1
ATOM 5134 N N . PHE A 1 648 ? 9.769 23.373 -2.681 1.00 38.81 648 PHE A N 1
ATOM 5135 C CA . PHE A 1 648 ? 9.229 22.916 -1.406 1.00 38.81 648 PHE A CA 1
ATOM 5136 C C . PHE A 1 648 ? 9.666 23.896 -0.312 1.00 38.81 648 PHE A C 1
ATOM 5138 O O . PHE A 1 648 ? 10.853 23.967 0.006 1.00 38.81 648 PHE A O 1
ATOM 5145 N N . GLU A 1 649 ? 8.734 24.669 0.246 1.00 32.19 649 GLU A N 1
ATOM 5146 C CA . GLU A 1 649 ? 9.006 25.322 1.520 1.00 32.19 649 GLU A CA 1
ATOM 5147 C C . GLU A 1 649 ? 9.086 24.221 2.578 1.00 32.19 649 GLU A C 1
ATOM 5149 O O . GLU A 1 649 ? 8.168 23.417 2.760 1.00 32.19 649 GLU A O 1
ATOM 5154 N N . GLU A 1 650 ? 10.246 24.149 3.225 1.00 32.84 650 GLU A N 1
ATOM 5155 C CA . GLU A 1 650 ? 10.509 23.307 4.381 1.00 32.84 650 GLU A CA 1
ATOM 5156 C C . GLU A 1 650 ? 9.510 23.688 5.484 1.00 32.84 650 GLU A C 1
ATOM 5158 O O . GLU A 1 650 ? 9.612 24.739 6.116 1.00 32.84 650 GLU A O 1
ATOM 5163 N N . PHE A 1 651 ? 8.486 22.857 5.672 1.00 34.09 651 PHE A N 1
ATOM 5164 C CA . PHE A 1 651 ? 7.515 23.032 6.746 1.00 34.09 651 PHE A CA 1
ATOM 5165 C C . PHE A 1 651 ? 8.171 22.709 8.096 1.00 34.09 651 PHE A C 1
ATOM 5167 O O . PHE A 1 651 ? 8.840 21.680 8.234 1.00 34.09 651 PHE A O 1
ATOM 5174 N N . SER A 1 652 ? 7.959 23.578 9.087 1.00 30.41 652 SER A N 1
ATOM 5175 C CA . SER A 1 652 ? 8.536 23.472 10.431 1.00 30.41 652 SER A CA 1
ATOM 5176 C C . SER A 1 652 ? 8.131 22.161 11.139 1.00 30.41 652 SER A C 1
ATOM 5178 O O . SER A 1 652 ? 6.977 21.745 11.033 1.00 30.41 652 SER A O 1
ATOM 5180 N N . PRO A 1 653 ? 9.024 21.495 11.897 1.00 33.09 653 PRO A N 1
ATOM 5181 C CA . PRO A 1 653 ? 8.734 20.235 12.593 1.00 33.09 653 PRO A CA 1
ATOM 5182 C C . PRO A 1 653 ? 7.768 20.312 13.795 1.00 33.09 653 PRO A C 1
ATOM 5184 O O . PRO A 1 653 ? 7.656 19.325 14.525 1.00 33.09 653 PRO A O 1
ATOM 5187 N N . GLU A 1 654 ? 7.083 21.430 14.046 1.00 34.19 654 GLU A N 1
ATOM 5188 C CA . GLU A 1 654 ? 6.371 21.667 15.311 1.00 34.19 654 GLU A CA 1
ATOM 5189 C C . GLU A 1 654 ? 4.901 22.095 15.094 1.00 34.19 654 GLU A C 1
ATOM 5191 O O . GLU A 1 654 ? 4.621 23.241 14.773 1.00 34.19 654 GLU A O 1
ATOM 5196 N N . GLY A 1 655 ? 3.951 21.166 15.314 1.00 50.72 655 GLY A N 1
ATOM 5197 C CA . GLY A 1 655 ? 2.505 21.445 15.462 1.00 50.72 655 GLY A CA 1
ATOM 5198 C C . GLY A 1 655 ? 1.651 21.492 14.177 1.00 50.72 655 GLY A C 1
ATOM 5199 O O . GLY A 1 655 ? 2.165 21.658 13.082 1.00 50.72 655 GLY A O 1
ATOM 5200 N N . PHE A 1 656 ? 0.324 21.311 14.319 1.00 55.12 656 PHE A N 1
ATOM 5201 C CA . PHE A 1 656 ? -0.705 21.602 13.285 1.00 55.12 656 PHE A CA 1
ATOM 5202 C C . PHE A 1 656 ? -1.443 22.919 13.598 1.00 55.12 656 PHE A C 1
ATOM 5204 O O . PHE A 1 656 ? -2.639 23.065 13.337 1.00 55.12 656 PHE A O 1
ATOM 5211 N N . GLU A 1 657 ? -0.786 23.819 14.331 1.00 56.66 657 GLU A N 1
ATOM 5212 C CA . GLU A 1 657 ? -1.416 25.020 14.887 1.00 56.66 657 GLU A CA 1
ATOM 5213 C C . GLU A 1 657 ? -1.767 26.030 13.794 1.00 56.66 657 GLU A C 1
ATOM 5215 O O . GLU A 1 657 ? -2.828 26.652 13.862 1.00 56.66 657 GLU A O 1
ATOM 5220 N N . ASP A 1 658 ? -0.929 26.111 12.760 1.00 60.69 658 ASP A N 1
ATOM 5221 C CA . ASP A 1 658 ? -1.126 26.970 11.592 1.00 60.69 658 ASP A CA 1
ATOM 5222 C C . ASP A 1 658 ? -2.286 26.488 10.700 1.00 60.69 658 ASP A C 1
ATOM 5224 O O . ASP A 1 658 ? -2.902 27.276 9.979 1.00 60.69 658 ASP A O 1
ATOM 5228 N N . GLU A 1 659 ? -2.640 25.201 10.779 1.00 77.75 659 GLU A N 1
ATOM 5229 C CA . GLU A 1 659 ? -3.766 24.600 10.061 1.00 77.75 659 GLU A CA 1
ATOM 5230 C C . GLU A 1 659 ? -5.070 24.587 10.868 1.00 77.75 659 GLU A C 1
ATOM 5232 O O . GLU A 1 659 ? -6.116 24.240 10.310 1.00 77.75 659 GLU A O 1
ATOM 5237 N N . GLN A 1 660 ? -5.058 24.928 12.164 1.00 80.25 660 GLN A N 1
ATOM 5238 C CA . GLN A 1 660 ? -6.281 24.936 12.969 1.00 80.25 660 GLN A CA 1
ATOM 5239 C C . GLN A 1 660 ? -7.240 26.046 12.531 1.00 80.25 660 GLN A C 1
ATOM 5241 O O . GLN A 1 660 ? -6.875 27.203 12.331 1.00 80.25 660 GLN A O 1
ATOM 5246 N N . ALA A 1 661 ? -8.519 25.697 12.440 1.00 85.38 661 ALA A N 1
ATOM 5247 C CA . ALA A 1 661 ? -9.591 26.612 12.086 1.00 85.38 661 ALA A CA 1
ATOM 5248 C C . ALA A 1 661 ? -10.797 26.400 12.999 1.00 85.38 661 ALA A C 1
ATOM 5250 O O . ALA A 1 661 ? -11.133 25.274 13.364 1.00 85.38 661 ALA A O 1
ATOM 5251 N N . THR A 1 662 ? -11.496 27.490 13.316 1.00 91.12 662 THR A N 1
ATOM 5252 C CA . THR A 1 662 ? -12.802 27.393 13.982 1.00 91.12 662 THR A CA 1
ATOM 5253 C C . THR A 1 662 ? -13.806 26.688 13.069 1.00 91.12 662 THR A C 1
ATOM 5255 O O . THR A 1 662 ? -13.774 26.842 11.842 1.00 91.12 662 THR A O 1
ATOM 5258 N N . LEU A 1 663 ? -14.770 25.980 13.654 1.00 94.25 663 LEU A N 1
ATOM 5259 C CA . LEU A 1 663 ? -15.905 25.420 12.919 1.00 94.25 663 LEU A CA 1
ATOM 5260 C C . LEU A 1 663 ? -16.666 26.531 12.180 1.00 94.25 663 LEU A C 1
ATOM 5262 O O . LEU A 1 663 ? -17.103 26.323 11.052 1.00 94.25 663 LEU A O 1
ATOM 5266 N N . ALA A 1 664 ? -16.753 27.730 12.764 1.00 94.25 664 ALA A N 1
ATOM 5267 C CA . ALA A 1 664 ? -17.361 28.898 12.127 1.00 94.25 664 ALA A CA 1
ATOM 5268 C C . ALA A 1 664 ? -16.612 29.351 10.857 1.00 94.25 664 ALA A C 1
ATOM 5270 O O . ALA A 1 664 ? -17.242 29.778 9.892 1.00 94.25 664 ALA A O 1
ATOM 5271 N N . GLU A 1 665 ? -15.280 29.259 10.825 1.00 92.31 665 GLU A N 1
ATOM 5272 C CA . GLU A 1 665 ? -14.494 29.535 9.614 1.00 92.31 665 GLU A CA 1
ATOM 5273 C C . GLU A 1 665 ? -14.753 28.493 8.522 1.00 92.31 665 GLU A C 1
ATOM 5275 O O . GLU A 1 665 ? -14.915 28.844 7.351 1.00 92.31 665 GLU A O 1
ATOM 5280 N N . ILE A 1 666 ? -14.873 27.219 8.900 1.00 95.50 666 ILE A N 1
ATOM 5281 C CA . ILE A 1 666 ? -15.240 26.148 7.967 1.00 95.50 666 ILE A CA 1
ATOM 5282 C C . ILE A 1 666 ? -16.662 26.380 7.418 1.00 95.50 666 ILE A C 1
ATOM 5284 O O . ILE A 1 666 ? -16.864 26.271 6.207 1.00 95.50 666 ILE A O 1
ATOM 5288 N N . GLU A 1 667 ? -17.634 26.777 8.251 1.00 96.62 667 GLU A N 1
ATOM 5289 C CA . GLU A 1 667 ? -18.991 27.146 7.798 1.00 96.62 667 GLU A CA 1
ATOM 5290 C C . GLU A 1 667 ? -18.972 28.345 6.837 1.00 96.62 667 GLU A C 1
ATOM 5292 O O . GLU A 1 667 ? -19.712 28.352 5.857 1.00 96.62 667 GLU A O 1
ATOM 5297 N N . ARG A 1 668 ? -18.115 29.351 7.068 1.00 95.44 668 ARG A N 1
ATOM 5298 C CA . ARG A 1 668 ? -17.985 30.514 6.168 1.00 95.44 668 ARG A CA 1
ATOM 5299 C C . ARG A 1 668 ? -17.437 30.147 4.793 1.00 95.44 668 ARG A C 1
ATOM 5301 O O . ARG A 1 668 ? -17.787 30.786 3.804 1.00 95.44 668 ARG A O 1
ATOM 5308 N N . ARG A 1 669 ? -16.553 29.151 4.728 1.00 93.88 669 ARG A N 1
ATOM 5309 C CA . ARG A 1 669 ? -15.868 28.738 3.493 1.00 93.88 669 ARG A CA 1
ATOM 5310 C C . ARG A 1 669 ? -16.579 27.614 2.750 1.00 93.88 669 ARG A C 1
ATOM 5312 O O . ARG A 1 669 ? -16.168 27.271 1.644 1.00 93.88 669 ARG A O 1
ATOM 5319 N N . THR A 1 670 ? -17.618 27.032 3.338 1.00 96.56 670 THR A N 1
ATOM 5320 C CA . THR A 1 670 ? -18.307 25.865 2.788 1.00 96.56 670 THR A CA 1
ATOM 5321 C C . THR A 1 670 ? -19.824 25.999 2.903 1.00 96.56 670 THR A C 1
ATOM 5323 O O . THR A 1 670 ? -20.369 26.902 3.530 1.00 96.56 670 THR A O 1
ATOM 5326 N N . VAL A 1 671 ? -20.538 25.065 2.285 1.00 96.19 671 VAL A N 1
ATOM 5327 C CA . VAL A 1 671 ? -21.994 24.920 2.441 1.00 96.19 671 VAL A CA 1
ATOM 5328 C C . VAL A 1 671 ? -22.371 24.079 3.667 1.00 96.19 671 VAL A C 1
ATOM 5330 O O . VAL A 1 671 ? -23.547 23.826 3.901 1.00 96.19 671 VAL A O 1
ATOM 5333 N N . VAL A 1 672 ? -21.387 23.596 4.429 1.00 97.38 672 VAL A N 1
ATOM 5334 C CA . VAL A 1 672 ? -21.606 22.721 5.584 1.00 97.38 672 VAL A CA 1
ATOM 5335 C C . VAL A 1 672 ? -21.983 23.565 6.797 1.00 97.38 672 VAL A C 1
ATOM 5337 O O . VAL A 1 672 ? -21.456 24.664 6.985 1.00 97.38 672 VAL A O 1
ATOM 5340 N N . ARG A 1 673 ? -22.905 23.059 7.617 1.00 97.81 673 ARG A N 1
ATOM 5341 C CA . ARG A 1 673 ? -23.339 23.666 8.877 1.00 97.81 673 ARG A CA 1
ATOM 5342 C C . ARG A 1 673 ? -23.235 22.665 10.011 1.00 97.81 673 ARG A C 1
ATOM 5344 O O . ARG A 1 673 ? -23.817 21.579 9.951 1.00 97.81 673 ARG A O 1
ATOM 5351 N N . PHE A 1 674 ? -22.509 23.060 11.047 1.00 97.44 674 PHE A N 1
ATOM 5352 C CA . PHE A 1 674 ? -22.363 22.314 12.284 1.00 97.44 674 PHE A CA 1
ATOM 5353 C C . PHE A 1 674 ? -23.438 22.746 13.278 1.00 97.44 674 PHE A C 1
ATOM 5355 O O . PHE A 1 674 ? -23.862 23.907 13.326 1.00 97.44 674 PHE A O 1
ATOM 5362 N N . SER A 1 675 ? -23.868 21.801 14.105 1.00 96.25 675 SER A N 1
ATOM 5363 C CA . SER A 1 675 ? -24.849 22.073 15.145 1.00 96.25 675 SER A CA 1
ATOM 5364 C C . SER A 1 675 ? -24.331 23.050 16.197 1.00 96.25 675 SER A C 1
ATOM 5366 O O . SER A 1 675 ? -23.125 23.264 16.355 1.00 96.25 675 SER A O 1
ATOM 5368 N N . ALA A 1 676 ? -25.254 23.637 16.962 1.00 93.94 676 ALA A N 1
ATOM 5369 C CA . ALA A 1 676 ? -24.893 24.474 18.103 1.00 93.94 676 ALA A CA 1
ATOM 5370 C C . ALA A 1 676 ? -24.028 23.702 19.117 1.00 93.94 676 ALA A C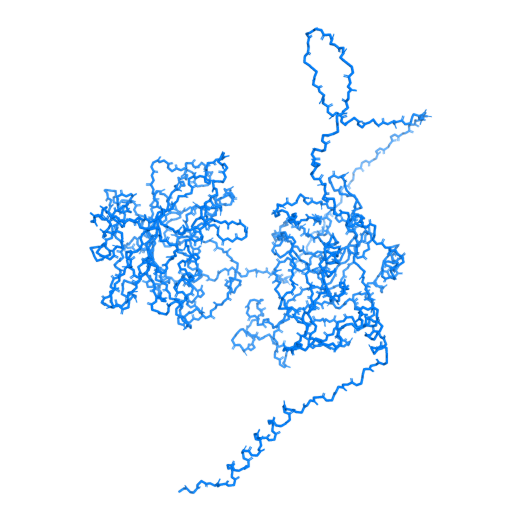 1
ATOM 5372 O O . ALA A 1 676 ? -23.076 24.262 19.654 1.00 93.94 676 ALA A O 1
ATOM 5373 N N . THR A 1 677 ? -24.309 22.409 19.312 1.00 91.69 677 THR A N 1
ATOM 5374 C CA . THR A 1 677 ? -23.549 21.508 20.188 1.00 91.69 677 THR A CA 1
ATOM 5375 C C . THR A 1 677 ? -22.092 21.379 19.747 1.00 91.69 677 THR A C 1
ATOM 5377 O O . THR A 1 677 ? -21.187 21.557 20.559 1.00 91.69 677 THR A O 1
ATOM 5380 N N . LEU A 1 678 ? -21.845 21.130 18.456 1.00 94.12 678 LEU A N 1
ATOM 5381 C CA . LEU A 1 678 ? -20.484 21.012 17.925 1.00 94.12 678 LEU A CA 1
ATOM 5382 C C . LEU A 1 678 ? -19.728 22.342 17.982 1.00 94.12 678 LEU A C 1
ATOM 5384 O O . LEU A 1 678 ? -18.554 22.360 18.337 1.00 94.12 678 LEU A O 1
ATOM 5388 N N . LYS A 1 679 ? -20.403 23.461 17.698 1.00 93.75 679 LYS A N 1
ATOM 5389 C CA . LYS A 1 679 ? -19.801 24.800 17.790 1.00 93.75 679 LYS A CA 1
ATOM 5390 C C . LYS A 1 679 ? -19.464 25.210 19.220 1.00 93.75 679 LYS A C 1
ATOM 5392 O O . LYS A 1 679 ? -18.444 25.848 19.441 1.00 93.75 679 LYS A O 1
ATOM 5397 N N . ALA A 1 680 ? -20.285 24.824 20.194 1.00 90.12 680 ALA A N 1
ATOM 5398 C CA . ALA A 1 680 ? -19.978 25.031 21.608 1.00 90.12 680 ALA A CA 1
ATOM 5399 C C . ALA A 1 680 ? -18.798 24.165 22.087 1.00 90.12 680 ALA A C 1
ATOM 5401 O O . ALA A 1 680 ? -18.151 24.507 23.072 1.00 90.12 680 ALA A O 1
ATOM 5402 N N . ALA A 1 681 ? -18.520 23.056 21.399 1.00 89.81 681 ALA A N 1
ATOM 5403 C CA . ALA A 1 681 ? -17.397 22.169 21.682 1.00 89.81 681 ALA A CA 1
ATOM 5404 C C . ALA A 1 681 ? -16.095 22.566 20.957 1.00 89.81 681 ALA A C 1
ATOM 5406 O O . ALA A 1 681 ? -15.072 21.916 21.181 1.00 89.81 681 ALA A O 1
ATOM 5407 N N . ASP A 1 682 ? -16.127 23.580 20.085 1.00 91.31 682 ASP A N 1
ATOM 5408 C CA . ASP A 1 682 ? -14.975 24.051 19.311 1.00 91.31 682 ASP A CA 1
ATOM 5409 C C . ASP A 1 682 ? -13.903 24.649 20.228 1.00 91.31 682 ASP A C 1
ATOM 5411 O O . ASP A 1 682 ? -14.117 25.666 20.888 1.00 91.31 682 ASP A O 1
ATOM 5415 N N . VAL A 1 683 ? -12.724 24.027 20.235 1.00 86.31 683 VAL A N 1
ATOM 5416 C CA . VAL A 1 683 ? -11.605 24.434 21.094 1.00 86.31 683 VAL A CA 1
ATOM 5417 C C . VAL A 1 683 ? -11.009 25.793 20.719 1.00 86.31 683 VAL A C 1
ATOM 5419 O O . VAL A 1 683 ? -10.330 26.407 21.537 1.00 86.31 683 VAL A O 1
ATOM 5422 N N . MET A 1 684 ? -11.257 26.278 19.499 1.00 81.25 684 MET A N 1
ATOM 5423 C CA . MET A 1 684 ? -10.741 27.558 19.008 1.00 81.25 684 MET A CA 1
ATOM 5424 C C . MET A 1 684 ? -11.698 28.726 19.260 1.00 81.25 684 MET A C 1
ATOM 5426 O O . MET A 1 684 ? -11.305 29.883 19.106 1.00 81.25 684 MET A O 1
ATOM 5430 N N . ASN A 1 685 ? -12.940 28.457 19.671 1.00 72.88 685 ASN A N 1
ATOM 5431 C CA . ASN A 1 685 ? -13.943 29.495 19.916 1.00 72.88 685 ASN A CA 1
ATOM 5432 C C . ASN A 1 685 ? -13.614 30.356 21.161 1.00 72.88 685 ASN A C 1
ATOM 5434 O O . ASN A 1 685 ? -14.026 31.511 21.237 1.00 72.88 685 ASN A O 1
ATOM 5438 N N . ASP A 1 686 ? -12.794 29.840 22.087 1.00 54.38 686 ASP A N 1
ATOM 5439 C CA . ASP A 1 686 ? -12.328 30.555 23.288 1.00 54.38 686 ASP A CA 1
ATOM 5440 C C . ASP A 1 686 ? -11.163 31.545 23.025 1.00 54.38 686 ASP A C 1
ATOM 5442 O O . ASP A 1 686 ? -10.798 32.316 23.914 1.00 54.38 686 ASP A O 1
ATOM 5446 N N . ARG A 1 687 ? -10.580 31.592 21.811 1.00 46.69 687 ARG A N 1
ATOM 5447 C CA . ARG A 1 687 ? -9.409 32.447 21.490 1.00 46.69 687 ARG A CA 1
ATOM 5448 C C . ARG A 1 687 ? -9.703 33.952 21.339 1.00 46.69 687 ARG A C 1
ATOM 5450 O O . ARG A 1 687 ? -8.770 34.726 21.159 1.00 46.69 687 ARG A O 1
ATOM 5457 N N . PHE A 1 688 ? -10.956 34.405 21.441 1.00 35.19 688 PHE A N 1
ATOM 5458 C CA . PHE A 1 688 ? -11.304 35.836 21.337 1.00 35.19 688 PHE A CA 1
ATOM 5459 C C . PHE A 1 688 ? -11.271 36.615 22.666 1.00 35.19 688 PHE A C 1
ATOM 5461 O O . PHE A 1 688 ? -11.659 37.784 22.694 1.00 35.19 688 PHE A O 1
ATOM 5468 N N . VAL A 1 689 ? -10.788 36.022 23.766 1.00 34.34 689 VAL A N 1
ATOM 5469 C CA . VAL A 1 689 ? -10.648 36.728 25.051 1.00 34.34 689 VAL A CA 1
ATOM 5470 C C . VAL A 1 689 ? -9.191 36.725 25.532 1.00 34.34 689 VAL A C 1
ATOM 5472 O O . VAL A 1 689 ? -8.720 35.760 26.126 1.00 34.34 689 VAL A O 1
ATOM 5475 N N . GLN A 1 690 ? -8.562 37.890 25.330 1.00 29.47 690 GLN A N 1
ATOM 5476 C CA . GLN A 1 690 ? -7.305 38.416 25.892 1.00 29.47 690 GLN A CA 1
ATOM 5477 C C . GLN A 1 690 ? -5.979 38.008 25.220 1.00 29.47 690 GLN A C 1
ATOM 5479 O O . GLN A 1 690 ? -5.367 36.996 25.548 1.00 29.47 690 GLN A O 1
ATOM 5484 N N . GLU A 1 691 ? -5.503 38.911 24.352 1.00 35.97 691 GLU A N 1
ATOM 5485 C CA . GLU A 1 691 ? -4.081 39.229 24.175 1.00 35.97 691 GLU A CA 1
ATOM 5486 C C . GLU A 1 691 ? -3.540 39.812 25.491 1.00 35.97 691 GLU A C 1
ATOM 5488 O O . GLU A 1 691 ? -3.871 40.944 25.824 1.00 35.97 691 GLU A O 1
ATOM 5493 N N . GLU A 1 692 ? -2.761 39.047 26.254 1.00 34.56 692 GLU A N 1
ATOM 5494 C CA . GLU A 1 692 ? -1.589 39.523 27.010 1.00 34.56 692 GLU A CA 1
ATOM 5495 C C . GLU A 1 692 ? -0.930 38.330 27.730 1.00 34.56 692 GLU A C 1
ATOM 5497 O O . GLU A 1 692 ? -1.606 37.519 28.356 1.00 34.56 692 GLU A O 1
ATOM 5502 N N . GLU A 1 693 ? 0.401 38.262 27.608 1.00 32.25 693 GLU A N 1
ATOM 5503 C CA . GLU A 1 693 ? 1.348 37.279 28.169 1.00 32.25 693 GLU A CA 1
ATOM 5504 C C . GLU A 1 693 ? 1.433 35.902 27.477 1.00 32.25 693 GLU A C 1
ATOM 5506 O O . GLU A 1 693 ? 0.797 34.931 27.873 1.00 32.25 693 GLU A O 1
ATOM 5511 N N . LEU A 1 694 ? 2.326 35.793 26.481 1.00 29.56 694 LEU A N 1
ATOM 5512 C CA . LEU A 1 694 ? 2.809 34.511 25.951 1.00 29.56 694 LEU A CA 1
ATOM 5513 C C . LEU A 1 694 ? 4.289 34.311 26.315 1.00 29.56 694 LEU A C 1
ATOM 5515 O O . LEU A 1 694 ? 5.152 35.079 25.886 1.00 29.56 694 LEU A O 1
ATOM 5519 N N . MET A 1 695 ? 4.581 33.253 27.077 1.00 26.86 695 MET A N 1
ATOM 5520 C CA . MET A 1 695 ? 5.876 32.560 27.033 1.00 26.86 695 MET A CA 1
ATOM 5521 C C . MET A 1 695 ? 5.803 31.436 25.983 1.00 26.86 695 MET A C 1
ATOM 5523 O O . MET A 1 695 ? 4.719 30.904 25.752 1.00 26.86 695 MET A O 1
ATOM 5527 N N . PRO A 1 696 ? 6.921 31.059 25.335 1.00 33.84 696 PRO A N 1
ATOM 5528 C CA . PRO A 1 696 ? 6.903 30.046 24.285 1.00 33.84 696 PRO A CA 1
ATOM 5529 C C . PRO A 1 696 ? 6.611 28.652 24.862 1.00 33.84 696 PRO A C 1
ATOM 5531 O O . PRO A 1 696 ? 7.314 28.185 25.760 1.00 33.84 696 PRO A O 1
ATOM 5534 N N . LEU A 1 697 ? 5.577 27.998 24.327 1.00 39.41 697 LEU A N 1
ATOM 5535 C CA . LEU A 1 697 ? 5.171 26.629 24.649 1.00 39.41 697 LEU A CA 1
ATOM 5536 C C . LEU A 1 697 ? 5.944 25.658 23.747 1.00 39.41 697 LEU A C 1
ATOM 5538 O O . LEU A 1 697 ? 5.910 25.790 22.529 1.00 39.41 697 LEU A O 1
ATOM 5542 N N . SER A 1 698 ? 6.662 24.701 24.336 1.00 33.62 698 SER A N 1
ATOM 5543 C CA . SER A 1 698 ? 7.590 23.811 23.620 1.00 33.62 698 SER A CA 1
ATOM 5544 C C . SER A 1 698 ? 7.136 22.345 23.541 1.00 33.62 698 SER A C 1
ATOM 5546 O O . SER A 1 698 ? 7.932 21.486 23.160 1.00 33.62 698 SER A O 1
ATOM 5548 N N . SER A 1 699 ? 5.878 22.013 23.884 1.00 41.69 699 SER A N 1
ATOM 5549 C CA . SER A 1 699 ? 5.332 20.660 23.660 1.00 41.69 699 SER A CA 1
ATOM 5550 C C . SER A 1 699 ? 3.791 20.557 23.676 1.00 41.69 699 SER A C 1
ATOM 5552 O O . SER A 1 699 ? 3.095 21.305 24.357 1.00 41.69 699 SER A O 1
ATOM 5554 N N . PHE A 1 700 ? 3.255 19.558 22.960 1.00 40.41 700 PHE A N 1
ATOM 5555 C CA . PHE A 1 700 ? 1.817 19.266 22.790 1.00 40.41 700 PHE A CA 1
ATOM 5556 C C . PHE A 1 700 ? 1.062 18.879 24.084 1.00 40.41 700 PHE A C 1
ATOM 5558 O O . PHE A 1 700 ? -0.170 18.941 24.115 1.00 40.41 700 PHE A O 1
ATOM 5565 N N . GLU A 1 701 ? 1.748 18.507 25.173 1.00 42.62 701 GLU A N 1
ATOM 5566 C CA . GLU A 1 701 ? 1.073 18.205 26.449 1.00 42.62 701 GLU A CA 1
ATOM 5567 C C . GLU A 1 701 ? 0.355 19.435 27.034 1.00 42.62 701 GLU A C 1
ATOM 5569 O O . GLU A 1 701 ? -0.683 19.289 27.687 1.00 42.62 701 GLU A O 1
ATOM 5574 N N . ASP A 1 702 ? 0.830 20.642 26.720 1.00 41.72 702 ASP A N 1
ATOM 5575 C CA . ASP A 1 702 ? 0.269 21.896 27.228 1.00 41.72 702 ASP A CA 1
ATOM 5576 C C . ASP A 1 702 ? -1.024 22.300 26.491 1.00 41.72 702 ASP A C 1
ATOM 5578 O O . ASP A 1 702 ? -2.008 22.704 27.122 1.00 41.72 702 ASP A O 1
ATOM 5582 N N . VAL A 1 703 ? -1.090 22.043 25.178 1.00 47.06 703 VAL A N 1
ATOM 5583 C CA . VAL A 1 703 ? -2.268 22.295 24.324 1.00 47.06 703 VAL A CA 1
ATOM 5584 C C . VAL A 1 703 ? -3.415 21.326 24.646 1.00 47.06 703 VAL A C 1
ATOM 5586 O O . VAL A 1 703 ? -4.583 21.721 24.706 1.00 47.06 703 VAL A O 1
ATOM 5589 N N . TRP A 1 704 ? -3.105 20.053 24.917 1.00 43.59 704 TRP A N 1
ATOM 5590 C CA . TRP A 1 704 ? -4.111 19.032 25.238 1.00 43.59 704 TRP A CA 1
ATOM 5591 C C . TRP A 1 704 ? -4.712 19.195 26.648 1.00 43.59 704 TRP A C 1
ATOM 5593 O O . TRP A 1 704 ? -5.896 18.919 26.867 1.00 43.59 704 TRP A O 1
ATOM 5603 N N . MET A 1 705 ? -3.921 19.689 27.607 1.00 38.56 705 MET A N 1
ATOM 5604 C CA . MET A 1 705 ? -4.334 19.872 29.005 1.00 38.56 705 MET A CA 1
ATOM 5605 C C . MET A 1 705 ? -5.024 21.214 29.291 1.00 38.56 705 MET A C 1
ATOM 5607 O O . MET A 1 705 ? -5.475 21.429 30.417 1.00 38.56 705 MET A O 1
ATOM 5611 N N . GLY A 1 706 ? -5.144 22.104 28.300 1.00 37.34 706 GLY A N 1
ATOM 5612 C CA . GLY A 1 706 ? -5.739 23.431 28.484 1.00 37.34 706 GLY A CA 1
ATOM 5613 C C . GLY A 1 706 ? -4.972 24.296 29.486 1.00 37.34 706 GLY A C 1
ATOM 5614 O O . GLY A 1 706 ? -5.587 25.089 30.200 1.00 37.34 706 GLY A O 1
ATOM 5615 N N . LYS A 1 707 ? -3.651 24.113 29.590 1.00 33.00 707 LYS A N 1
ATOM 5616 C CA . LYS A 1 707 ? -2.810 25.010 30.381 1.00 33.00 707 LYS A CA 1
ATOM 5617 C C . LYS A 1 707 ? -2.387 26.180 29.496 1.00 33.00 707 LYS A C 1
ATOM 5619 O O . LYS A 1 707 ? -1.952 25.963 28.371 1.00 33.00 707 LYS A O 1
ATOM 5624 N N . LYS A 1 708 ? -2.611 27.391 30.012 1.00 37.31 708 LYS A N 1
ATOM 5625 C CA . LYS A 1 708 ? -2.084 28.638 29.452 1.00 37.31 708 LYS A CA 1
ATOM 5626 C C . LYS A 1 708 ? -0.578 28.703 29.638 1.00 37.31 708 LYS A C 1
ATOM 5628 O O . LYS A 1 708 ? -0.131 28.274 30.731 1.00 37.31 708 LYS A O 1
#

Secondary structure (DSSP, 8-state):
----HHHHHHHHHHHHHHHHHTTSPPPPPPPPHHHHHHHHHHHHHS--GGGG-------SS-----THHHHHHHHHHTTEEEEEE--BTTB--EEEEEEEEETTEEEE-TTT-SSHHHHHH-EEEES-SB-TTSPBPPPEEEEB-TTT-EEEETTTTEEEEEB-SB-TTSS-BGGGG--------S-SS-TT-B-EEEE-GGG-S-EEE-SS-BBPP--TT-SEEEE-----TT-TT-EEE-TT--EEEEEEEEEEPB-TTSPBBBTTSSBP-SSPPPTTTB-EEEEEEEEHHHHHHHHHHHSTTSTTHHHHHHHHHTSS---------------------------PPSS------------------------------------------------PPB------GGG-----TTTT-TTS--PPPEE--S-TTSBPPBSSSS-S-EE-SSEEEEEETTTTEEEEEEEEEE-STTT-----GGGG-B---B--TTB-GGGS--HHHHHH-TTEEEEESS-HHHH---SSHHHHHHHHHHTTBGGGEEEEEHHHH-EETTEE-HHHHHHHHHHHHHHH-GGGSEEEEEEEEE--TTSEEEEETTTEEEEE-SEEEEEEEEE-TTS-EEEEEEEEE-TTTTSTT-------SS-S-TTB--HHHHHHHSSEE--HHHHHTBTTGGGGS-----PPP-SHHHHHTT--

pLDDT: mean 73.31, std 24.17, range [22.45, 98.44]

Sequence (708 aa):
MQIDTEVVATTTARVDSKRDELKAPAAKPDLPKDRADRVTRYINENRTPDDIAALERAMGTNDLLSLHYFWAGIRAARSVGCIKIPPSPGDRGGSATGFMIAPTLLLTNWHVFKMPEVAGRSRVQFAYESDPLGNDRIPTWFSFAPDKFFFNNKDLDYCVVAVDPLSKQGTEELASFGWLRLNPQLGKADYGQFLSIVQHPGGQSKQIAIRENKLLPFDDTEDFLTYQSDTFRGSSGSPVFNDLWDVVALHHSGKPLKDSQGRYIGHDGQPITDHKPLEHEIKWIANEGVRTSRLVADIRKQAARHDLLPVLEAAIQGTIKPTAAELEIDVEPSARPTFAPQLIPASLPSEGFSLVLPLNVSLKVESLSNPPSIRSLIPEVKPLAAPAIVASAEPDELLLEKLNFDTDYSDRQGYDENFLGRDRIAEFPTIESEDPKLIAPLRGRAGKVLHYHHYSCMMHAQRRMPVLSACNTDYSKGQRKIKGRETFGKDEWITDSRMDEKYQLPKGFYDRWKRLDFGHLVRRDDNCWGASKTEIEYANSDTFHLTNCTPQHEAFNRDKFGFHGLWGRLENHISRHASSDRTLARLSIFAGPIFTMRDLKLEDEEAGNVYVPLSYWKVVVAPTRSGSIRAFGFVTSQKQELADDSPFEEFSPEGFEDEQATLAEIERRTVVRFSATLKAADVMNDRFVQEEELMPLSSFEDVWMGKK

InterPro domains:
  IPR001604 DNA/RNA non-specific endonuclease/pyrophosphatase/phosphodiesterase domain [PF01223] (447-678)
  IPR001604 DNA/RNA non-specific endonuclease/pyrophosphatase/phosphodiesterase domain [SM00892] (451-681)
  IPR008256 Peptidase S1B [PR00839] (96-113)
  IPR008256 Peptidase S1B [PR00839] (225-241)
  IPR008256 Peptidase S1B [PR00839] (242-254)
  IPR009003 Peptidase S1, PA clan [SSF50494] (72-266)
  IPR020821 ENPP1-3/EXOG-like, endonuclease/phosphodiesterase domain [SM00477] (452-681)
  IPR044925 His-Me finger superfamily [SSF54060] (444-678)
  IPR044929 DNA/RNA non-specific endonuclease superfamily [G3DSA:3.40.570.10] (434-690)

Radius of gyration: 32.87 Å; Cα contacts (8 Å, |Δi|>4): 1221; chains: 1; bounding box: 89×85×104 Å

Solvent-accessible surface area (backbone atoms only — not comparable to full-atom values): 41354 Å² total; per-residue (Å²): 135,83,78,62,66,65,61,58,52,55,54,51,54,57,51,52,57,56,54,52,67,74,64,55,78,75,78,76,74,82,70,57,69,68,56,53,54,52,53,49,48,58,53,65,76,72,60,66,90,73,75,83,72,73,90,70,82,80,83,73,81,88,82,85,73,62,75,63,49,58,58,54,46,55,60,58,48,44,18,40,24,38,31,42,38,62,61,51,97,98,38,86,44,49,40,25,12,26,29,24,43,24,82,46,34,32,36,28,22,11,87,78,38,79,46,55,71,59,38,51,69,18,34,36,27,28,61,40,29,61,47,100,86,67,48,78,43,83,51,54,41,27,45,37,34,35,91,82,34,62,49,67,38,76,91,71,38,27,19,42,33,22,41,46,59,51,28,78,83,71,82,49,54,42,47,59,35,26,44,47,52,53,50,56,67,82,87,71,73,56,74,68,38,58,36,33,36,49,28,9,45,72,49,46,59,57,44,71,44,75,62,79,22,37,31,44,84,76,58,92,86,54,62,54,44,39,24,40,58,88,76,43,71,11,24,40,12,14,51,28,21,32,87,83,69,45,43,47,20,40,29,62,47,68,32,68,38,54,51,100,83,70,35,45,18,28,78,87,72,45,67,55,76,90,61,84,82,50,80,87,47,39,28,61,77,32,30,28,18,36,23,26,42,52,51,49,54,50,50,52,67,71,36,68,84,45,93,58,36,66,56,43,49,29,21,44,72,55,77,50,71,60,68,36,68,73,86,72,77,76,67,71,70,76,75,71,84,76,85,70,90,76,90,74,85,90,80,85,80,86,88,77,88,85,80,88,72,92,76,89,78,85,83,83,84,78,84,87,83,84,87,88,88,90,82,90,82,87,83,85,89,83,88,83,82,86,82,89,87,85,88,79,91,83,86,87,70,86,73,75,64,52,43,60,72,74,86,73,61,86,80,34,75,16,47,60,37,48,68,77,30,88,84,31,64,53,70,78,66,46,79,60,68,94,56,86,64,49,55,33,62,40,55,100,49,95,53,50,70,49,47,30,53,41,21,27,33,30,34,23,25,86,74,18,25,34,54,38,34,36,35,45,28,51,50,43,92,74,29,50,80,76,77,70,74,74,76,56,39,46,94,57,78,42,82,54,84,55,35,61,66,83,38,38,63,55,70,66,52,45,71,68,42,74,61,31,38,88,26,58,66,57,48,43,77,53,31,36,30,41,96,46,71,64,51,20,45,38,15,34,34,51,39,33,27,36,63,37,27,44,71,26,46,45,66,31,48,31,56,53,94,91,32,77,2,65,55,23,44,51,53,53,51,52,53,54,52,24,57,70,37,82,78,38,12,48,37,42,38,38,26,28,55,37,76,59,97,81,29,50,77,43,84,39,95,86,61,38,78,41,63,39,51,40,30,36,38,42,35,44,34,34,52,44,96,88,60,47,56,41,27,48,31,33,48,52,72,43,51,64,82,72,40,100,80,64,78,83,75,84,74,75,96,74,80,68,67,91,33,51,39,40,59,68,55,52,34,74,56,41,48,47,41,73,49,71,68,51,54,74,22,28,72,58,68,67,72,84,70,75,97,76,88,83,77,91,82,91,58,70,70,40,71,75,66,72,55,131